Protein AF-A0A7X0HLE5-F1 (afdb_monomer_lite)

Radius of gyration: 24.52 Å; chains: 1; bounding box: 55×43×72 Å

Foldseek 3Di:
DPQFAAQVFKDKDKDKFWDFEDAADAFDKTKIKIKIFIDGDDDDPVQFADLLLAEEEEEDADDLPDDLLVLLLVLLLLQLRDAQHWYKYHYLLAIPPLQDATDGDDNPSSNVRSCVSSDSHSSDRVPPPPSNQCAPLNSLVSLLVRLVVPVGQAREYEYEHQQPHDLPPVVVSLVVCQPSHAYEYEHENHDHDLVSNLSNNLSRVHHFAYQDSNRSVVSNVRSSVSSQFSHQKKKWKKQFDPFWDAKFKQWLQQRRQDRDWDADPVDGRITTGIDGTDGRGMTMMIIIITGRRPPPDAPDKDFGIWIDINSDIDTDIHHHHNDRPLQDLVSVAPRPSVQQSLLSVLSVLLLVLLLQLLVCVLVVVFVRNLVSLLSNLLSCLQLVHCVSVVLLVQFWDDPDSNRSGIHGDPDGDSVSSSRCNRNGDRPDGSVVSVVVQVPADWFAAPDVPRGDTDGVPGQADSVPRGGTD

Sequence (469 aa):
MGTPAAAPGLTFDLHVETRRERTPRPGTVVKAVLQAEARAVGADPTGELPATDLAVALAVDLAPDRDPGPREALADTLLALPDGASFALIGTGGGYPFEGGWAVADAETRGEAAFTAVSRKPYRTPGAQGAQDTGLAGLLAAARTRFAARPLPVRHLLLFSDGTAPVGPLDDEIARCAGEFTCDVLAVSGSWDPLALVTVARNLYGERGLAPEAFAPYATSLIAARRRIRSPGLTLELTLRTGVRLIELQETGGQLLSTAVRPDPGRPGRYQLPTHQWDVGRREYLLQLGVDADTEPLGVDLQLASAALGDAVAPVVVRWETRPRSLSAEERVGTDDNLTVTLADALGRLRQELDRGQLAAHRNRRDSAERHLGAAVQLAHQLGISWPLDRVRTIADIDDAARGIVRLHQSYDQDRLRADILTGGDAGTAQDLLRDYAHGVERRCPRPGCRRPAGLPAAYCITCGEPLR

Secondary structure (DSSP, 8-state):
-PPPPPPTTEEEEEEEEE--EE---TTEEEEEEEEEEEEE-SS-SS-PPPGGGEEEEEEEE--TTS-SHHHHHHHHHHHTSPTT-EEEEEETTEEESTTSS-EE-SHHHHHHHHHHHH--S----TT-TTGGG--HHHHHHHHHHHHHT---SEEEEEEEE-S-S---SHHHHHHHHTTT-EEEEEE-SS---HHHHHHHHHHTT--EEEPPSSHHHHHHHHHHHHTT-SBS-EEEEEEEPTTEEEEEEEETTS-EEES--PBPTTSTTEEEEEE--B-SEEEEEEEEEEE-GGGSPBSSEEEEEEEEETTEEEEEEEEE-SS-----TTTTTS-HHHHHHHHHHHHHHHHHHHHHHHHHHHTT-HHHHHHHHHHHHHHHHHHT--HHHHHHTTTEEEEETTTTEEEE-SS--HHHHHHHHHH------HHHHHHHHHTS--EE--STT--PEEPTT-SB-TTT-PBP-

InterPro domains:
  IPR036465 von Willebrand factor A-like domain superfamily [G3DSA:3.40.50.410] (52-226)

Organism: NCBI:txid67283

pLDDT: mean 80.46, std 15.04, range [33.38, 98.31]

Structure (mmCIF, N/CA/C/O backbone):
data_AF-A0A7X0HLE5-F1
#
_entry.id   AF-A0A7X0HLE5-F1
#
loop_
_atom_site.group_PDB
_atom_site.id
_atom_site.type_symbol
_atom_site.label_atom_id
_atom_site.label_alt_id
_atom_site.label_comp_id
_atom_site.label_asym_id
_atom_site.label_entity_id
_atom_site.label_seq_id
_atom_site.pdbx_PDB_ins_code
_atom_site.Cartn_x
_atom_site.Cartn_y
_atom_site.Cartn_z
_atom_site.occupancy
_atom_site.B_iso_or_equiv
_atom_site.auth_seq_id
_atom_site.auth_comp_id
_atom_site.auth_asym_id
_atom_site.auth_atom_id
_atom_site.pdbx_PDB_model_num
ATOM 1 N N . MET A 1 1 ? -18.669 -10.841 -25.124 1.00 40.25 1 MET A N 1
ATOM 2 C CA . MET A 1 1 ? -17.958 -9.973 -24.163 1.00 40.25 1 MET A CA 1
ATOM 3 C C . MET A 1 1 ? -18.928 -9.693 -23.033 1.00 40.25 1 MET A C 1
ATOM 5 O O . MET A 1 1 ? -20.040 -9.283 -23.331 1.00 40.25 1 MET A O 1
ATOM 9 N N . GLY A 1 2 ? -18.596 -10.050 -21.791 1.00 40.66 2 GLY A N 1
ATOM 10 C CA . GLY A 1 2 ? -19.408 -9.619 -20.650 1.00 40.66 2 GLY A CA 1
ATOM 11 C C . GLY A 1 2 ? -19.099 -8.151 -20.398 1.00 40.66 2 GLY A C 1
ATOM 12 O O . GLY A 1 2 ? -17.925 -7.792 -20.406 1.00 40.66 2 GLY A O 1
ATOM 13 N N . THR A 1 3 ? -20.122 -7.314 -20.262 1.00 39.78 3 THR A N 1
ATOM 14 C CA . THR A 1 3 ? -19.953 -5.910 -19.880 1.00 39.78 3 THR A CA 1
ATOM 15 C C . THR A 1 3 ? -19.231 -5.873 -18.533 1.00 39.78 3 THR A C 1
ATOM 17 O O . THR A 1 3 ? -19.662 -6.591 -17.622 1.00 39.78 3 THR A O 1
ATOM 20 N N . PRO A 1 4 ? -18.122 -5.131 -18.398 1.00 51.12 4 PRO A N 1
ATOM 21 C CA . PRO A 1 4 ? -17.429 -5.047 -17.125 1.00 51.12 4 PRO A CA 1
ATOM 22 C C . PRO A 1 4 ? -18.351 -4.373 -16.093 1.00 51.12 4 PRO A C 1
ATOM 24 O O . PRO A 1 4 ? -19.259 -3.614 -16.447 1.00 51.12 4 PRO A O 1
ATOM 27 N N . ALA A 1 5 ? -18.219 -4.765 -14.825 1.00 54.62 5 ALA A N 1
ATOM 28 C CA . ALA A 1 5 ? -19.130 -4.316 -13.779 1.00 54.62 5 ALA A CA 1
ATOM 29 C C . ALA A 1 5 ? -18.967 -2.804 -13.567 1.00 54.62 5 ALA A C 1
ATOM 31 O O . ALA A 1 5 ? -17.894 -2.344 -13.179 1.00 54.62 5 ALA A O 1
ATOM 32 N N . ALA A 1 6 ? -20.033 -2.042 -13.822 1.00 59.28 6 ALA A N 1
ATOM 33 C CA . ALA A 1 6 ? -20.048 -0.607 -13.577 1.00 59.28 6 ALA A CA 1
ATOM 34 C C . ALA A 1 6 ? -19.764 -0.324 -12.094 1.00 59.28 6 ALA A C 1
ATOM 36 O O . ALA A 1 6 ? -20.370 -0.937 -11.211 1.00 59.28 6 ALA A O 1
ATOM 37 N N . ALA A 1 7 ? -18.854 0.611 -11.827 1.00 64.25 7 ALA A N 1
ATOM 38 C CA . ALA A 1 7 ? -18.607 1.112 -10.486 1.00 64.25 7 ALA A CA 1
ATOM 39 C C . ALA A 1 7 ? -19.657 2.193 -10.172 1.00 64.25 7 ALA A C 1
ATOM 41 O O . ALA A 1 7 ? -19.710 3.202 -10.876 1.00 64.25 7 ALA A O 1
ATOM 42 N N . PRO A 1 8 ? -20.513 2.033 -9.151 1.00 67.06 8 PRO A N 1
ATOM 43 C CA . PRO A 1 8 ? -21.455 3.086 -8.798 1.00 67.06 8 PRO A CA 1
ATOM 44 C C . PRO A 1 8 ? -20.692 4.368 -8.430 1.00 67.06 8 PRO A C 1
ATOM 46 O O . PRO A 1 8 ? -19.809 4.346 -7.578 1.00 67.06 8 PRO A O 1
ATOM 49 N N . GLY A 1 9 ? -21.017 5.488 -9.079 1.00 77.62 9 GLY A N 1
ATOM 50 C CA . GLY A 1 9 ? -20.448 6.802 -8.756 1.00 77.62 9 GLY A CA 1
ATOM 51 C C . GLY A 1 9 ? -19.051 7.094 -9.319 1.00 77.62 9 GLY A C 1
ATOM 52 O O . GLY A 1 9 ? -18.555 8.201 -9.096 1.00 77.62 9 GLY A O 1
ATOM 53 N N . LEU A 1 10 ? -18.438 6.164 -10.063 1.00 85.75 10 LEU A N 1
ATOM 54 C CA . LEU A 1 10 ? -17.171 6.374 -10.771 1.00 85.75 10 LEU A CA 1
ATOM 55 C C . LEU A 1 10 ? -17.269 5.937 -12.238 1.00 85.75 10 LEU A C 1
ATOM 57 O O . LEU A 1 10 ? -17.870 4.914 -12.551 1.00 85.75 10 LEU A O 1
ATOM 61 N N . THR A 1 11 ? -16.627 6.698 -13.117 1.00 89.88 11 THR A N 1
ATOM 62 C CA . THR A 1 11 ? -16.314 6.307 -14.498 1.00 89.88 11 THR A CA 1
ATOM 63 C C . THR A 1 11 ? -14.802 6.297 -14.659 1.00 89.88 11 THR A C 1
ATOM 65 O O . THR A 1 11 ? -14.099 7.050 -13.974 1.00 89.88 11 THR A O 1
ATOM 68 N N . PHE A 1 12 ? -14.305 5.416 -15.515 1.00 91.25 12 PHE A N 1
ATOM 69 C CA . PHE A 1 12 ? -12.887 5.171 -15.688 1.00 91.25 12 PHE A CA 1
ATOM 70 C C . PHE A 1 12 ? -12.431 5.517 -17.101 1.00 91.25 12 PHE A C 1
ATOM 72 O O . PHE A 1 12 ? -13.054 5.143 -18.091 1.00 91.25 12 PHE A O 1
ATOM 79 N N . ASP A 1 13 ? -11.265 6.149 -17.176 1.00 92.81 13 ASP A N 1
ATOM 80 C CA . ASP A 1 13 ? -10.432 6.179 -18.369 1.00 92.81 13 ASP A CA 1
ATOM 81 C C . ASP A 1 13 ? -9.259 5.211 -18.138 1.00 92.81 13 ASP A C 1
ATOM 83 O O . ASP A 1 13 ? -8.549 5.307 -17.134 1.00 92.81 13 ASP A O 1
ATOM 87 N N . LEU A 1 14 ? -9.051 4.257 -19.052 1.00 93.31 14 LEU A N 1
ATOM 88 C CA . LEU A 1 14 ? -7.934 3.309 -18.988 1.00 93.31 14 LEU A CA 1
ATOM 89 C C . LEU A 1 14 ? -7.026 3.488 -20.201 1.00 93.31 14 LEU A C 1
ATOM 91 O O . LEU A 1 14 ? -7.412 3.197 -21.334 1.00 93.31 14 LEU A O 1
ATOM 95 N N . HIS A 1 15 ? -5.799 3.932 -19.951 1.00 92.50 15 HIS A N 1
ATOM 96 C CA . HIS A 1 15 ? -4.764 4.086 -20.964 1.00 92.50 15 HIS A CA 1
ATOM 97 C C . HIS A 1 15 ? -3.688 3.007 -20.813 1.00 92.50 15 HIS A C 1
ATOM 99 O O . HIS A 1 15 ? -3.341 2.607 -19.701 1.00 92.50 15 HIS A O 1
ATOM 105 N N . VAL A 1 16 ? -3.174 2.513 -21.941 1.00 91.75 16 VAL A N 1
ATOM 106 C CA . VAL A 1 16 ? -2.168 1.447 -21.979 1.00 91.75 16 VAL A CA 1
ATOM 107 C C . VAL A 1 16 ? -1.004 1.882 -22.844 1.00 91.75 16 VAL A C 1
ATOM 109 O O . VAL A 1 16 ? -1.141 2.035 -24.057 1.00 91.75 16 VAL A O 1
ATOM 112 N N . GLU A 1 17 ? 0.161 1.970 -22.220 1.00 89.75 17 GLU A N 1
ATOM 113 C CA . GLU A 1 17 ? 1.420 2.238 -22.896 1.00 89.75 17 GLU A CA 1
ATOM 114 C C . GLU A 1 17 ? 2.259 0.965 -22.929 1.00 89.75 17 GLU A C 1
ATOM 116 O O . GLU A 1 17 ? 2.504 0.314 -21.912 1.00 89.75 17 GLU A O 1
ATOM 121 N N . THR A 1 18 ? 2.713 0.570 -24.114 1.00 87.81 18 THR A N 1
ATOM 122 C CA . THR A 1 18 ? 3.611 -0.573 -24.262 1.00 87.81 18 THR A CA 1
ATOM 123 C C . THR A 1 18 ? 4.560 -0.365 -25.427 1.00 87.81 18 THR A C 1
ATOM 125 O O . THR A 1 18 ? 4.230 0.249 -26.441 1.00 87.81 18 THR A O 1
ATOM 128 N N . ARG A 1 19 ? 5.757 -0.947 -25.324 1.00 84.31 19 ARG A N 1
ATOM 129 C CA . ARG A 1 19 ? 6.659 -1.040 -26.470 1.00 84.31 19 ARG A CA 1
ATOM 130 C C . ARG A 1 19 ? 6.061 -1.995 -27.506 1.00 84.31 19 ARG A C 1
ATOM 132 O O . ARG A 1 19 ? 6.230 -3.211 -27.372 1.00 84.31 19 ARG A O 1
ATOM 139 N N . ARG A 1 20 ? 5.419 -1.414 -28.526 1.00 80.25 20 ARG A N 1
ATOM 140 C CA . ARG A 1 20 ? 4.697 -2.123 -29.592 1.00 80.25 20 ARG A CA 1
ATOM 141 C C . ARG A 1 20 ? 5.608 -3.007 -30.438 1.00 80.25 20 ARG A C 1
ATOM 143 O O . ARG A 1 20 ? 5.362 -4.200 -30.538 1.00 80.25 20 ARG A O 1
ATOM 150 N N . GLU A 1 21 ? 6.679 -2.458 -31.008 1.00 81.25 21 GLU A N 1
ATOM 151 C CA . GLU A 1 21 ? 7.575 -3.217 -31.892 1.00 81.25 21 GLU A CA 1
ATOM 152 C C . GLU A 1 21 ? 8.640 -3.997 -31.110 1.00 81.25 21 GLU A C 1
ATOM 154 O O . GLU A 1 21 ? 9.441 -3.425 -30.347 1.00 81.25 21 GLU A O 1
ATOM 159 N N . ARG A 1 22 ? 8.675 -5.319 -31.314 1.00 77.94 22 ARG A N 1
ATOM 160 C CA . ARG A 1 22 ? 9.574 -6.233 -30.596 1.00 77.94 22 ARG A CA 1
ATOM 161 C C . ARG A 1 22 ? 10.069 -7.368 -31.480 1.00 77.94 22 ARG A C 1
ATOM 163 O O . ARG A 1 22 ? 9.390 -7.801 -32.398 1.00 77.94 22 ARG A O 1
ATOM 170 N N . THR A 1 23 ? 11.244 -7.897 -31.156 1.00 77.44 23 THR A N 1
ATOM 171 C CA . THR A 1 23 ? 11.745 -9.127 -31.779 1.00 77.44 23 THR A CA 1
ATOM 172 C C . THR A 1 23 ? 11.279 -10.329 -30.968 1.00 77.44 23 THR A C 1
ATOM 174 O O . THR A 1 23 ? 11.514 -10.335 -29.755 1.00 77.44 23 THR A O 1
ATOM 177 N N . PRO A 1 24 ? 10.646 -11.333 -31.596 1.00 79.25 24 PRO A N 1
ATOM 178 C CA . PRO A 1 24 ? 10.190 -12.514 -30.884 1.00 79.25 24 PRO A CA 1
ATOM 179 C C . PRO A 1 24 ? 11.384 -13.328 -30.385 1.00 79.25 24 PRO A C 1
ATOM 181 O O . PRO A 1 24 ? 12.351 -13.573 -31.112 1.00 79.25 24 PRO A O 1
ATOM 184 N N . ARG A 1 25 ? 11.324 -13.725 -29.116 1.00 78.19 25 ARG A N 1
ATOM 185 C CA . ARG A 1 25 ? 12.254 -14.661 -28.476 1.00 78.19 25 ARG A CA 1
ATOM 186 C C . ARG A 1 25 ? 11.458 -15.606 -27.571 1.00 78.19 25 ARG A C 1
ATOM 188 O O . ARG A 1 25 ? 10.453 -15.162 -27.006 1.00 78.19 25 ARG A O 1
ATOM 195 N N . PRO A 1 26 ? 11.902 -16.857 -27.374 1.00 72.50 26 PRO A N 1
ATOM 196 C CA . PRO A 1 26 ? 11.330 -17.720 -26.346 1.00 72.50 26 PRO A CA 1
ATOM 197 C C . PRO A 1 26 ? 11.366 -17.028 -24.976 1.00 72.50 26 PRO A C 1
ATOM 199 O O . PRO A 1 26 ? 12.378 -16.418 -24.622 1.00 72.50 26 PRO A O 1
ATOM 202 N N . GLY A 1 27 ? 10.259 -17.084 -24.228 1.00 75.31 27 GLY A N 1
ATOM 203 C CA . GLY A 1 27 ? 10.150 -16.456 -22.907 1.00 75.31 27 GLY A CA 1
ATOM 204 C C . GLY A 1 27 ? 10.219 -14.924 -22.924 1.00 75.31 27 GLY A C 1
ATOM 205 O O . GLY A 1 27 ? 10.725 -14.317 -21.979 1.00 75.31 27 GLY A O 1
ATOM 206 N N . THR A 1 28 ? 9.753 -14.273 -23.996 1.00 85.44 28 THR A N 1
ATOM 207 C CA . THR A 1 28 ? 9.747 -12.805 -24.058 1.00 85.44 28 THR A CA 1
ATOM 208 C C . THR A 1 28 ? 8.814 -12.234 -22.996 1.00 85.44 28 THR A C 1
ATOM 210 O O . THR A 1 28 ? 7.633 -12.568 -22.960 1.00 85.44 28 THR A O 1
ATOM 213 N N . VAL A 1 29 ? 9.318 -11.304 -22.181 1.00 88.75 29 VAL A N 1
ATOM 214 C CA . VAL A 1 29 ? 8.489 -10.527 -21.252 1.00 88.75 29 VAL A CA 1
ATOM 215 C C . VAL A 1 29 ? 8.078 -9.209 -21.905 1.00 88.75 29 VAL A C 1
ATOM 217 O O . VAL A 1 29 ? 8.905 -8.337 -22.206 1.00 88.75 29 VAL A O 1
ATOM 220 N N . VAL A 1 30 ? 6.779 -9.056 -22.132 1.00 89.75 30 VAL A N 1
ATOM 221 C CA . VAL A 1 30 ? 6.153 -7.805 -22.556 1.00 89.75 30 VAL A CA 1
ATOM 222 C C . VAL A 1 30 ? 5.744 -7.025 -21.319 1.00 89.75 30 VAL A C 1
ATOM 224 O O . VAL A 1 30 ? 5.077 -7.553 -20.443 1.00 89.75 30 VAL A O 1
ATOM 227 N N . LYS A 1 31 ? 6.164 -5.763 -21.252 1.00 90.44 31 LYS A N 1
ATOM 228 C CA . LYS A 1 31 ? 5.807 -4.843 -20.170 1.00 90.44 31 LYS A CA 1
ATOM 229 C C . LYS A 1 31 ? 4.864 -3.783 -20.717 1.00 90.44 31 LYS A C 1
ATOM 231 O O . LYS A 1 31 ? 5.098 -3.287 -21.827 1.00 90.44 31 LYS A O 1
ATOM 236 N N . ALA A 1 32 ? 3.823 -3.469 -19.965 1.00 91.75 32 ALA A N 1
ATOM 237 C CA . ALA A 1 32 ? 2.857 -2.431 -20.276 1.00 91.75 32 ALA A CA 1
ATOM 238 C C . ALA A 1 32 ? 2.563 -1.613 -19.018 1.00 91.75 32 ALA A C 1
ATOM 240 O O . ALA A 1 32 ? 2.450 -2.175 -17.931 1.00 91.75 32 ALA A O 1
ATOM 241 N N . VAL A 1 33 ? 2.449 -0.300 -19.171 1.00 91.94 33 VAL A N 1
ATOM 242 C CA . VAL A 1 33 ? 1.994 0.601 -18.117 1.00 91.94 33 VAL A CA 1
ATOM 243 C C . VAL A 1 33 ? 0.502 0.831 -18.326 1.00 91.94 33 VAL A C 1
ATOM 245 O O . VAL A 1 33 ? 0.089 1.281 -19.393 1.00 91.94 33 VAL A O 1
ATOM 248 N N . LEU A 1 34 ? -0.303 0.469 -17.331 1.00 92.50 34 LEU A N 1
ATOM 249 C CA . LEU A 1 34 ? -1.740 0.712 -17.296 1.00 92.50 34 LEU A CA 1
ATOM 250 C C . LEU A 1 34 ? -1.985 1.944 -16.428 1.00 92.50 34 LEU A C 1
ATOM 252 O O . LEU A 1 34 ? -1.644 1.940 -15.247 1.00 92.50 34 LEU A O 1
ATOM 256 N N . GLN A 1 35 ? -2.583 2.982 -16.991 1.00 92.06 35 GLN A N 1
ATOM 257 C CA . GLN A 1 35 ? -2.966 4.187 -16.265 1.00 92.06 35 GLN A CA 1
ATOM 258 C C . GLN A 1 35 ? -4.477 4.229 -16.180 1.00 92.06 35 GLN A C 1
ATOM 260 O O . GLN A 1 35 ? -5.158 4.342 -17.197 1.00 92.06 35 GLN A O 1
ATOM 265 N N . ALA A 1 36 ? -4.980 4.121 -14.963 1.00 91.75 36 ALA A N 1
ATOM 266 C CA . ALA A 1 36 ? -6.396 4.185 -14.676 1.00 91.75 36 ALA A CA 1
ATOM 267 C C . ALA A 1 36 ? -6.697 5.526 -14.010 1.00 91.75 36 ALA A C 1
ATOM 269 O O . ALA A 1 36 ? -6.140 5.836 -12.954 1.00 91.75 36 ALA A O 1
ATOM 270 N N . GLU A 1 37 ? -7.563 6.317 -14.630 1.00 91.81 37 GLU A N 1
ATOM 271 C CA . GLU A 1 37 ? -8.074 7.567 -14.079 1.00 91.81 37 GLU A CA 1
ATOM 272 C C . GLU A 1 37 ? -9.553 7.389 -13.737 1.00 91.81 37 GLU A C 1
ATOM 274 O O . GLU A 1 37 ? -10.365 7.055 -14.595 1.00 91.81 37 GLU A O 1
ATOM 279 N N . ALA A 1 38 ? -9.889 7.589 -12.468 1.00 90.50 38 ALA A N 1
ATOM 280 C CA . ALA A 1 38 ? -11.240 7.506 -11.946 1.00 90.50 38 ALA A CA 1
ATOM 281 C C . ALA A 1 38 ? -11.819 8.916 -11.798 1.00 90.50 38 ALA A C 1
ATOM 283 O O . ALA A 1 38 ? -11.236 9.771 -11.125 1.00 90.50 38 ALA A O 1
ATOM 284 N N . ARG A 1 39 ? -12.992 9.155 -12.388 1.00 88.69 39 ARG A N 1
ATOM 285 C CA . ARG A 1 39 ? -13.741 10.416 -12.286 1.00 88.69 39 ARG A CA 1
ATOM 286 C C . ARG A 1 39 ? -15.083 10.178 -11.607 1.00 88.69 39 ARG A C 1
ATOM 288 O O . ARG A 1 39 ? -15.715 9.146 -11.820 1.00 88.69 39 ARG A O 1
ATOM 295 N N . ALA A 1 40 ? -15.544 11.144 -10.817 1.00 84.12 40 ALA A N 1
ATOM 296 C CA . ALA A 1 40 ? -16.873 11.077 -10.215 1.00 84.12 40 ALA A CA 1
ATOM 297 C C . ALA A 1 40 ? -17.971 11.214 -11.280 1.00 84.12 40 ALA A C 1
ATOM 299 O O . ALA A 1 40 ? -17.870 12.035 -12.192 1.00 84.12 40 ALA A O 1
ATOM 300 N N . VAL A 1 41 ? -19.047 10.442 -11.122 1.00 77.62 41 VAL A N 1
ATOM 301 C CA . VAL A 1 41 ? -20.267 10.550 -11.935 1.00 77.62 41 VAL A CA 1
ATOM 302 C C . VAL A 1 41 ? -21.372 11.173 -11.078 1.00 77.62 41 VAL A C 1
ATOM 304 O O . VAL A 1 41 ? -21.775 10.586 -10.077 1.00 77.62 41 VAL A O 1
ATOM 307 N N . GLY A 1 42 ? -21.874 12.352 -11.466 1.00 67.94 42 GLY A N 1
ATOM 308 C CA . GLY A 1 42 ? -22.937 13.083 -10.754 1.00 67.94 42 GLY A CA 1
ATOM 309 C C . GLY A 1 42 ? -22.508 14.448 -10.194 1.00 67.94 42 GLY A C 1
ATOM 310 O O . GLY A 1 42 ? -21.340 14.814 -10.248 1.00 67.94 42 GLY A O 1
ATOM 311 N N . ALA A 1 43 ? -23.479 15.221 -9.690 1.00 51.00 43 ALA A N 1
ATOM 312 C CA . ALA A 1 43 ? -23.333 16.648 -9.367 1.00 51.00 43 ALA A CA 1
ATOM 313 C C . ALA A 1 43 ? -22.750 16.967 -7.977 1.00 51.00 43 ALA A C 1
ATOM 315 O O . ALA A 1 43 ? -22.694 18.142 -7.627 1.00 51.00 43 ALA A O 1
ATOM 316 N N . ASP A 1 44 ? -22.336 15.966 -7.191 1.00 59.06 44 ASP A N 1
ATOM 317 C CA . ASP A 1 44 ? -21.679 16.202 -5.901 1.00 59.06 44 ASP A CA 1
ATOM 318 C C . ASP A 1 44 ? -20.142 16.073 -6.016 1.00 59.06 44 ASP A C 1
ATOM 320 O O . ASP A 1 44 ? -19.596 14.959 -5.939 1.00 59.06 44 ASP A O 1
ATOM 324 N N . PRO A 1 45 ? -19.434 17.201 -6.234 1.00 50.72 45 PRO A N 1
ATOM 325 C CA . PRO A 1 45 ? -17.982 17.235 -6.331 1.00 50.72 45 PRO A CA 1
ATOM 326 C C . PRO A 1 45 ? -17.276 17.027 -4.985 1.00 50.72 45 PRO A C 1
ATOM 328 O O . PRO A 1 45 ? -16.099 16.674 -5.017 1.00 50.72 45 PRO A O 1
ATOM 331 N N . THR A 1 46 ? -17.937 17.212 -3.827 1.00 59.19 46 THR A N 1
ATOM 332 C CA . THR A 1 46 ? -17.332 16.807 -2.542 1.00 59.19 46 THR A CA 1
ATOM 333 C C . THR A 1 46 ? -17.468 15.298 -2.373 1.00 59.19 46 THR A C 1
ATOM 335 O O . THR A 1 46 ? -16.480 14.640 -2.061 1.00 59.19 46 THR A O 1
ATOM 338 N N . GLY A 1 47 ? -18.662 14.761 -2.670 1.00 60.69 47 GLY A N 1
ATOM 339 C CA . GLY A 1 47 ? -19.055 13.346 -2.706 1.00 60.69 47 GLY A CA 1
ATOM 340 C C . GLY A 1 47 ? -18.271 12.417 -1.787 1.00 60.69 47 GLY A C 1
ATOM 341 O O . GLY A 1 47 ? -17.759 11.373 -2.201 1.00 60.69 47 GLY A O 1
ATOM 342 N N . GLU A 1 48 ? -18.212 12.842 -0.530 1.00 75.31 48 GLU A N 1
ATOM 343 C CA . GLU A 1 48 ? -17.836 12.014 0.596 1.00 75.31 48 GLU A CA 1
ATOM 344 C C . GLU A 1 48 ? -19.015 11.110 0.956 1.00 75.31 48 GLU A C 1
ATOM 346 O O . GLU A 1 48 ? -20.164 11.550 1.010 1.00 75.31 48 GLU A O 1
ATOM 351 N N . LEU A 1 49 ? -18.732 9.851 1.267 1.00 79.38 49 LEU A N 1
ATOM 352 C CA . LEU A 1 49 ? -19.702 8.957 1.864 1.00 79.38 49 LEU A CA 1
ATOM 353 C C . LEU A 1 49 ? -20.216 9.544 3.192 1.00 79.38 49 LEU A C 1
ATOM 355 O O . LEU A 1 49 ? -19.441 10.132 3.975 1.00 79.38 49 LEU A O 1
ATOM 359 N N . PRO A 1 50 ? -21.515 9.357 3.483 1.00 86.44 50 PRO A N 1
ATOM 360 C CA . PRO A 1 50 ? -22.056 9.597 4.808 1.00 86.44 50 PRO A CA 1
ATOM 361 C C . PRO A 1 50 ? -21.211 8.872 5.853 1.00 86.44 50 PRO A C 1
ATOM 363 O O . PRO A 1 50 ? -20.802 7.728 5.657 1.00 86.44 50 PRO A O 1
ATOM 366 N N . ALA A 1 51 ? -20.968 9.515 6.993 1.00 87.94 51 ALA A N 1
ATOM 367 C CA . ALA A 1 51 ? -20.261 8.871 8.096 1.00 87.94 51 ALA A CA 1
ATOM 368 C C . ALA A 1 51 ? -20.950 7.562 8.532 1.00 87.94 51 ALA A C 1
ATOM 370 O O . ALA A 1 51 ? -20.278 6.612 8.912 1.00 87.94 51 ALA A O 1
ATOM 371 N N . THR A 1 52 ? -22.273 7.463 8.384 1.00 90.81 52 THR A N 1
ATOM 372 C CA . THR A 1 52 ? -23.057 6.253 8.677 1.00 90.81 52 THR A CA 1
ATOM 373 C C . THR A 1 52 ? -22.687 5.035 7.827 1.00 90.81 52 THR A C 1
ATOM 375 O O . THR A 1 52 ? -22.951 3.913 8.254 1.00 90.81 52 THR A O 1
ATOM 378 N N . ASP A 1 53 ? -22.051 5.235 6.669 1.00 90.19 53 ASP A N 1
ATOM 379 C CA . ASP A 1 53 ? -21.592 4.167 5.767 1.00 90.19 53 ASP A CA 1
ATOM 380 C C . ASP A 1 53 ? -20.145 3.731 6.057 1.00 90.19 53 ASP A C 1
ATOM 382 O O . ASP A 1 53 ? -19.582 2.879 5.360 1.00 90.19 53 ASP A O 1
ATOM 386 N N . LEU A 1 54 ? -19.537 4.308 7.097 1.00 91.81 54 LEU A N 1
ATOM 387 C CA . LEU A 1 54 ? -18.174 4.044 7.523 1.00 91.81 54 LEU A CA 1
ATOM 388 C C . LEU A 1 54 ? -18.155 3.225 8.822 1.00 91.81 54 LEU A C 1
ATOM 390 O O . LEU A 1 54 ? -18.738 3.609 9.840 1.00 91.81 54 LEU A O 1
ATOM 394 N N . ALA A 1 55 ? -17.421 2.113 8.790 1.00 94.62 55 ALA A N 1
ATOM 395 C CA . ALA A 1 55 ? -17.005 1.348 9.959 1.00 94.62 55 ALA A CA 1
ATOM 396 C C . ALA A 1 55 ? -15.493 1.521 10.181 1.00 94.62 55 ALA A C 1
ATOM 398 O O . ALA A 1 55 ? -14.698 1.065 9.355 1.00 94.62 55 ALA A O 1
ATOM 399 N N . VAL A 1 56 ? -15.094 2.140 11.299 1.00 95.31 56 VAL A N 1
ATOM 400 C CA . VAL A 1 56 ? -13.684 2.306 11.700 1.00 95.31 56 VAL A CA 1
ATOM 401 C C . VAL A 1 56 ? -13.376 1.523 12.968 1.00 95.31 56 VAL A C 1
ATOM 403 O O . VAL A 1 56 ? -13.890 1.825 14.042 1.00 95.31 56 VAL A O 1
ATOM 406 N N . ALA A 1 57 ? -12.489 0.541 12.875 1.00 94.88 57 ALA A N 1
ATOM 407 C CA . ALA A 1 57 ? -11.905 -0.075 14.058 1.00 94.88 57 ALA A CA 1
ATOM 408 C C . ALA A 1 57 ? -10.528 0.542 14.332 1.00 94.88 57 ALA A C 1
ATOM 410 O O . ALA A 1 57 ? -9.746 0.743 13.407 1.00 94.88 57 ALA A O 1
ATOM 411 N N . LEU A 1 58 ? -10.220 0.817 15.596 1.00 93.19 58 LEU A N 1
ATOM 412 C CA . LEU A 1 58 ? -8.893 1.235 16.041 1.00 93.19 58 LEU A CA 1
ATOM 413 C C . LEU A 1 58 ? -8.298 0.077 16.844 1.00 93.19 58 LEU A C 1
ATOM 415 O O . LEU A 1 58 ? -8.815 -0.257 17.908 1.00 93.19 58 LEU A O 1
ATOM 419 N N . ALA A 1 59 ? -7.261 -0.576 16.320 1.00 90.31 59 ALA A N 1
ATOM 420 C CA . ALA A 1 59 ? -6.550 -1.652 17.003 1.00 90.31 59 ALA A CA 1
ATOM 421 C C . ALA A 1 59 ? -5.259 -1.141 17.632 1.00 90.31 59 ALA A C 1
ATOM 423 O O . ALA A 1 59 ? -4.493 -0.427 16.994 1.00 90.31 59 ALA A O 1
ATOM 424 N N . VAL A 1 60 ? -5.022 -1.520 18.883 1.00 86.69 60 VAL A N 1
ATOM 425 C CA . VAL A 1 60 ? -3.975 -0.937 19.714 1.00 86.69 60 VAL A CA 1
ATOM 426 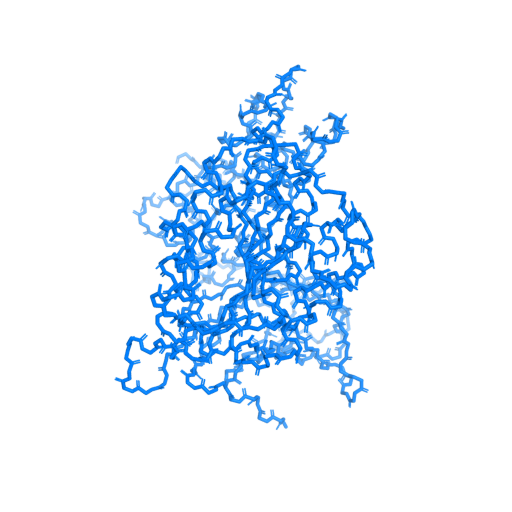C C . VAL A 1 60 ? -3.143 -2.038 20.346 1.00 86.69 60 VAL A C 1
ATOM 428 O O . VAL A 1 60 ? -3.593 -2.765 21.236 1.00 86.69 60 VAL A O 1
ATOM 431 N N . ASP A 1 61 ? -1.904 -2.105 19.889 1.00 85.12 61 ASP A N 1
ATOM 432 C CA . ASP A 1 61 ? -0.801 -2.848 20.471 1.00 85.12 61 ASP A CA 1
ATOM 433 C C . ASP A 1 61 ? 0.164 -1.846 21.120 1.00 85.12 61 ASP A C 1
ATOM 435 O O . 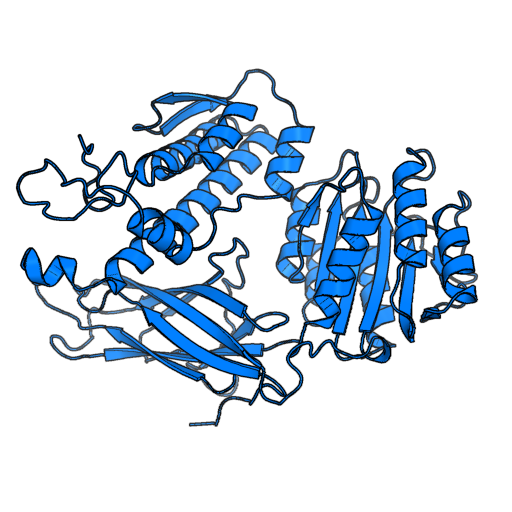ASP A 1 61 ? 1.095 -1.357 20.484 1.00 85.12 61 ASP A O 1
ATOM 439 N N . LEU A 1 62 ? -0.134 -1.461 22.364 1.00 78.44 62 LEU A N 1
ATOM 440 C CA . LEU A 1 62 ? 0.691 -0.551 23.158 1.00 78.44 62 LEU A CA 1
ATOM 441 C C . LEU A 1 62 ? 0.905 -1.143 24.548 1.00 78.44 62 LEU A C 1
ATOM 443 O O . LEU A 1 62 ? -0.072 -1.377 25.277 1.00 78.44 62 LEU A O 1
ATOM 447 N N . ALA A 1 63 ? 2.161 -1.310 24.954 1.00 74.75 63 ALA A N 1
ATOM 448 C CA . ALA A 1 63 ? 2.472 -1.769 26.297 1.00 74.75 63 ALA A CA 1
ATOM 449 C C . ALA A 1 63 ? 1.963 -0.776 27.36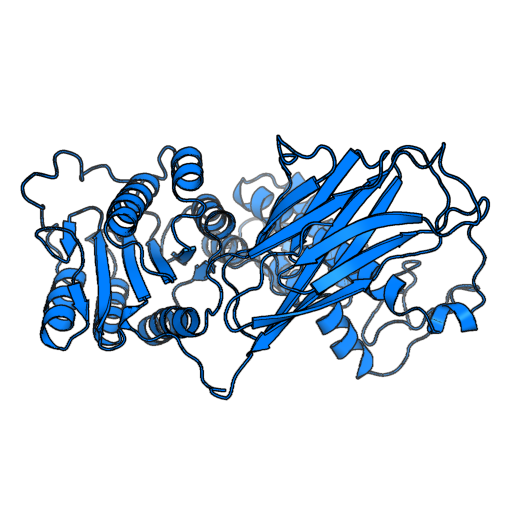6 1.00 74.75 63 ALA A C 1
ATOM 451 O O . ALA A 1 63 ? 1.965 0.443 27.163 1.00 74.75 63 ALA A O 1
ATOM 452 N N . PRO A 1 64 ? 1.463 -1.276 28.511 1.00 66.88 64 PRO A N 1
ATOM 453 C CA . PRO A 1 64 ? 0.821 -0.446 29.533 1.00 66.88 64 PRO A CA 1
ATOM 454 C C . PRO A 1 64 ? 1.786 0.496 30.272 1.00 66.88 64 PRO A C 1
ATOM 456 O O . PRO A 1 64 ? 1.330 1.449 30.904 1.00 66.88 64 PRO A O 1
ATOM 459 N N . ASP A 1 65 ? 3.090 0.225 30.221 1.00 65.81 65 ASP A N 1
ATOM 460 C CA . ASP A 1 65 ? 4.168 0.961 30.887 1.00 65.81 65 ASP A CA 1
ATOM 461 C C . ASP A 1 65 ? 4.913 1.949 29.972 1.00 65.81 65 ASP A C 1
ATOM 463 O O . ASP A 1 65 ? 5.786 2.675 30.451 1.00 65.81 65 ASP A O 1
ATOM 467 N N . ARG A 1 66 ? 4.563 2.018 28.680 1.00 66.75 66 ARG A N 1
ATOM 468 C CA . ARG A 1 66 ? 5.130 3.007 27.753 1.00 66.75 66 ARG A CA 1
ATOM 469 C C . ARG A 1 66 ? 4.519 4.400 27.914 1.00 66.75 66 ARG A C 1
ATOM 471 O O . ARG A 1 66 ? 3.535 4.600 28.627 1.00 66.75 66 ARG A O 1
ATOM 478 N N . ASP A 1 67 ? 5.178 5.357 27.258 1.00 66.19 67 ASP A N 1
ATOM 479 C CA . ASP A 1 67 ? 4.801 6.768 27.140 1.00 66.19 67 ASP A CA 1
ATOM 480 C C . ASP A 1 67 ? 3.269 6.937 27.012 1.00 66.19 67 ASP A C 1
ATOM 482 O O . ASP A 1 67 ? 2.655 6.243 26.196 1.00 66.19 67 ASP A O 1
ATOM 486 N N . PRO A 1 68 ? 2.616 7.796 27.820 1.00 71.44 68 PRO A N 1
ATOM 487 C CA . PRO A 1 68 ? 1.188 8.075 27.673 1.00 71.44 68 PRO A CA 1
ATOM 488 C C . PRO A 1 68 ? 0.820 8.747 26.340 1.00 71.44 68 PRO A C 1
ATOM 490 O O . PRO A 1 68 ? -0.320 8.586 25.903 1.00 71.44 68 PRO A O 1
ATOM 493 N N . GLY A 1 69 ? 1.751 9.437 25.669 1.00 77.44 69 GLY A N 1
ATOM 494 C CA . GLY A 1 69 ? 1.478 10.246 24.473 1.00 77.44 69 GLY A CA 1
ATOM 495 C C . GLY A 1 69 ? 0.695 9.527 23.359 1.00 77.44 69 GLY A C 1
ATOM 496 O O . GLY A 1 69 ? -0.322 10.044 22.903 1.00 77.44 69 GLY A O 1
ATOM 497 N N . PRO A 1 70 ? 1.067 8.302 22.946 1.00 77.38 70 PRO A N 1
ATOM 498 C CA . PRO A 1 70 ? 0.312 7.527 21.959 1.00 77.38 70 PRO A CA 1
ATOM 499 C C . PRO A 1 70 ? -1.133 7.204 22.367 1.00 77.38 70 PRO A C 1
ATOM 501 O O . PRO A 1 70 ? -2.015 7.130 21.512 1.00 77.38 70 PRO A O 1
ATOM 504 N N . ARG A 1 71 ? -1.402 7.016 23.667 1.00 81.56 71 ARG A N 1
ATOM 505 C CA . ARG A 1 71 ? -2.762 6.765 24.175 1.00 81.56 71 ARG A CA 1
ATOM 506 C C . ARG A 1 71 ? -3.593 8.039 24.211 1.00 81.56 71 ARG A C 1
ATOM 508 O O . ARG A 1 71 ? -4.778 7.989 23.896 1.00 81.56 71 ARG A O 1
ATOM 515 N N . GLU A 1 72 ? -2.979 9.159 24.576 1.00 84.38 72 GLU A N 1
ATOM 516 C CA . GLU A 1 72 ? -3.608 10.483 24.509 1.00 84.38 72 GLU A CA 1
ATOM 517 C C . GLU A 1 72 ? -3.965 10.824 23.062 1.00 84.38 72 GLU A C 1
ATOM 519 O O . GLU A 1 72 ? -5.106 11.159 22.764 1.00 84.38 72 GLU A O 1
ATOM 524 N N . ALA A 1 73 ? -3.047 10.589 22.129 1.00 82.19 73 ALA A N 1
ATOM 525 C CA . ALA A 1 73 ? -3.302 10.863 20.727 1.00 82.19 73 ALA A CA 1
ATOM 526 C C . ALA A 1 73 ? -4.350 9.919 20.100 1.00 82.19 73 ALA A C 1
ATOM 528 O O . ALA A 1 73 ? -5.114 10.312 19.215 1.00 82.19 73 ALA A O 1
ATOM 529 N N . LEU A 1 74 ? -4.439 8.676 20.576 1.00 86.50 74 LEU A N 1
ATOM 530 C CA . LEU A 1 74 ? -5.544 7.775 20.249 1.00 86.50 74 LEU A CA 1
ATOM 531 C C . LEU A 1 74 ? -6.886 8.304 20.778 1.00 86.50 74 LEU A C 1
ATOM 533 O O . LEU A 1 74 ? -7.885 8.253 20.063 1.00 86.50 74 LEU A O 1
ATOM 537 N N . ALA A 1 75 ? -6.920 8.812 22.010 1.00 90.12 75 ALA A N 1
ATOM 538 C CA . ALA A 1 75 ? -8.118 9.413 22.587 1.00 90.12 75 ALA A CA 1
ATOM 539 C C . ALA A 1 75 ? -8.563 10.653 21.802 1.00 90.12 75 ALA A C 1
ATOM 541 O O . ALA A 1 75 ? -9.736 10.760 21.453 1.00 90.12 75 ALA A O 1
ATOM 542 N N . ASP A 1 76 ? -7.626 11.515 21.417 1.00 90.81 76 ASP A N 1
ATOM 543 C CA . ASP A 1 76 ? -7.891 12.659 20.544 1.00 90.81 76 ASP A CA 1
ATOM 544 C C . ASP A 1 76 ? -8.421 12.221 19.168 1.00 90.81 76 ASP A C 1
ATOM 546 O O . ASP A 1 76 ? -9.346 12.830 18.632 1.00 90.81 76 ASP A O 1
ATOM 550 N N . THR A 1 77 ? -7.899 11.121 18.611 1.00 90.81 77 THR A N 1
ATOM 551 C CA . THR A 1 77 ? -8.413 10.537 17.357 1.00 90.81 77 THR A CA 1
ATOM 552 C C . THR A 1 77 ? -9.864 10.074 17.512 1.00 90.81 77 THR A C 1
ATOM 554 O O . THR A 1 77 ? -10.687 10.322 16.634 1.00 90.81 77 THR A O 1
ATOM 557 N N . LEU A 1 78 ? -10.201 9.425 18.634 1.00 93.12 78 LEU A N 1
ATOM 558 C CA . LEU A 1 78 ? -11.570 8.995 18.939 1.00 93.12 78 LEU A CA 1
ATOM 559 C C . LEU A 1 78 ? -12.514 10.196 19.081 1.00 93.12 78 LEU A C 1
ATOM 561 O O . LEU A 1 78 ? -13.619 10.167 18.543 1.00 93.12 78 LEU A O 1
ATOM 565 N N . LEU A 1 79 ? -12.068 11.266 19.746 1.00 94.12 79 LEU A N 1
ATOM 566 C CA . LEU A 1 79 ? -12.824 12.515 19.894 1.00 94.12 79 LEU A CA 1
ATOM 567 C C . LEU A 1 79 ? -13.060 13.235 18.557 1.00 94.12 79 LEU A C 1
ATOM 569 O O . LEU A 1 79 ? -14.071 13.920 18.408 1.00 94.12 79 LEU A O 1
ATOM 573 N N . ALA A 1 80 ? -12.163 13.054 17.587 1.00 92.50 80 ALA A N 1
ATOM 574 C CA . ALA A 1 80 ? -12.232 13.669 16.264 1.00 92.50 80 ALA A CA 1
ATOM 575 C C . ALA A 1 80 ? -12.972 12.827 15.205 1.00 92.50 80 ALA A C 1
ATOM 577 O O . ALA A 1 80 ? -13.057 13.241 14.045 1.00 92.50 80 ALA A O 1
ATOM 578 N N . LEU A 1 81 ? -13.509 11.653 15.565 1.00 92.56 81 LEU A N 1
ATOM 579 C CA . LEU A 1 81 ? -14.271 10.828 14.625 1.00 92.56 81 LEU A CA 1
ATOM 580 C C . LEU A 1 81 ? -15.475 11.599 14.049 1.00 92.56 81 LEU A C 1
ATOM 582 O O . LEU A 1 81 ? -16.090 12.377 14.770 1.00 92.56 81 LEU A O 1
ATOM 586 N N . PRO A 1 82 ? -15.879 11.371 12.786 1.00 91.19 82 PRO A N 1
ATOM 587 C CA . PRO A 1 82 ? -17.069 12.005 12.212 1.00 91.19 82 PRO A CA 1
ATOM 588 C C . PRO A 1 82 ? -18.367 11.601 12.932 1.00 91.19 82 PRO A C 1
ATOM 590 O O . PRO A 1 82 ? -18.511 10.449 13.343 1.00 91.19 82 PRO A O 1
ATOM 593 N N . ASP A 1 83 ? -19.328 12.521 13.070 1.00 93.06 83 ASP A N 1
ATOM 594 C CA . ASP A 1 83 ? -20.653 12.245 13.662 1.00 93.06 83 ASP A CA 1
ATOM 595 C C . ASP A 1 83 ? -21.396 11.163 12.874 1.00 93.06 83 ASP A C 1
ATOM 597 O O . ASP A 1 83 ? -21.515 11.242 11.654 1.00 93.06 83 ASP A O 1
ATOM 601 N N . GLY A 1 84 ? -21.891 10.140 13.574 1.00 94.31 84 GLY A N 1
ATOM 602 C CA . GLY A 1 84 ? -22.627 9.019 12.985 1.00 94.31 84 GLY A CA 1
ATOM 603 C C . GLY A 1 84 ? -21.764 7.863 12.464 1.00 94.31 84 GLY A C 1
ATOM 604 O O . GLY A 1 84 ? -22.322 6.845 12.050 1.00 94.31 84 GLY A O 1
ATOM 605 N N . ALA A 1 85 ? -20.429 7.969 12.500 1.00 94.62 85 ALA A N 1
ATOM 606 C CA . ALA A 1 85 ? -19.543 6.872 12.108 1.00 94.62 85 ALA A CA 1
ATOM 607 C C . ALA A 1 85 ? -19.677 5.669 13.046 1.00 94.62 85 ALA A C 1
ATOM 609 O O . ALA A 1 85 ? -19.724 5.825 14.264 1.00 94.62 85 ALA A O 1
ATOM 610 N N . SER A 1 86 ? -19.704 4.455 12.491 1.00 96.38 86 SER A N 1
ATOM 611 C CA . SER A 1 86 ? -19.631 3.249 13.321 1.00 96.38 86 SER A CA 1
ATOM 612 C C . SER A 1 86 ? -18.182 3.044 13.739 1.00 96.38 86 SER A C 1
ATOM 614 O O . SER A 1 86 ? -17.313 2.960 12.872 1.00 96.38 86 SER A O 1
ATOM 616 N N . PHE A 1 87 ? -17.902 2.933 15.035 1.00 96.81 87 PHE A N 1
ATOM 617 C CA . PHE A 1 87 ? -16.535 2.721 15.499 1.00 96.81 87 PHE A CA 1
ATOM 618 C C . PHE A 1 87 ? -16.402 1.691 16.623 1.00 96.81 87 PHE A C 1
ATOM 620 O O . PHE A 1 87 ? -17.359 1.382 17.337 1.00 96.81 87 PHE A O 1
ATOM 627 N N . ALA A 1 88 ? -15.199 1.135 16.752 1.00 95.25 88 ALA A N 1
ATOM 628 C CA . ALA A 1 88 ? -14.835 0.230 17.834 1.00 95.25 88 ALA A CA 1
ATOM 629 C C . ALA A 1 88 ? -13.348 0.357 18.185 1.00 95.25 88 ALA A C 1
ATOM 631 O O . ALA A 1 88 ? -12.503 0.539 17.310 1.00 95.25 88 ALA A O 1
ATOM 632 N N . LEU A 1 89 ? -13.023 0.188 19.464 1.00 92.81 89 LEU A N 1
ATOM 633 C CA . LEU A 1 89 ? -11.654 0.104 19.965 1.00 92.81 89 LEU A CA 1
ATOM 634 C C . LEU A 1 89 ? -11.305 -1.355 20.278 1.00 92.81 89 LEU A C 1
ATOM 636 O O . LEU A 1 89 ? -12.051 -2.054 20.972 1.00 92.81 89 LEU A O 1
ATOM 640 N N . ILE A 1 90 ? -10.161 -1.816 19.784 1.00 89.19 90 ILE A N 1
ATOM 641 C CA . ILE A 1 90 ? -9.642 -3.175 19.950 1.00 89.19 90 ILE A CA 1
ATOM 642 C C . ILE A 1 90 ? -8.281 -3.082 20.631 1.00 89.19 90 ILE A C 1
ATOM 644 O O . ILE A 1 90 ? -7.335 -2.569 20.050 1.00 89.19 90 ILE A O 1
ATOM 648 N N . GLY A 1 91 ? -8.151 -3.590 21.847 1.00 82.06 91 GLY A N 1
ATOM 649 C CA . GLY A 1 91 ? -6.871 -3.684 22.539 1.00 82.06 91 GLY A CA 1
ATOM 650 C C . GLY A 1 91 ? -6.585 -5.109 22.990 1.00 82.06 91 GLY A C 1
ATOM 651 O O . GLY A 1 91 ? -7.486 -5.937 23.123 1.00 82.06 91 GLY A O 1
ATOM 652 N N . THR A 1 92 ? -5.319 -5.377 23.293 1.00 68.38 92 THR A N 1
ATOM 653 C CA . THR A 1 92 ? -4.856 -6.658 23.856 1.00 68.38 92 THR A CA 1
ATOM 654 C C . THR A 1 92 ? -5.474 -6.967 25.227 1.00 68.38 92 THR A C 1
ATOM 656 O O . THR A 1 92 ? -5.590 -8.121 25.618 1.00 68.38 92 THR A O 1
ATOM 659 N N . GLY A 1 93 ? -5.923 -5.947 25.963 1.00 62.03 93 GLY A N 1
ATOM 660 C CA . GLY A 1 93 ? -6.508 -6.084 27.300 1.00 62.03 93 GLY A CA 1
ATOM 661 C C . GLY A 1 93 ? -8.015 -5.838 27.398 1.00 62.03 93 GLY A C 1
ATOM 662 O O . GLY A 1 93 ? -8.516 -5.808 28.521 1.00 62.03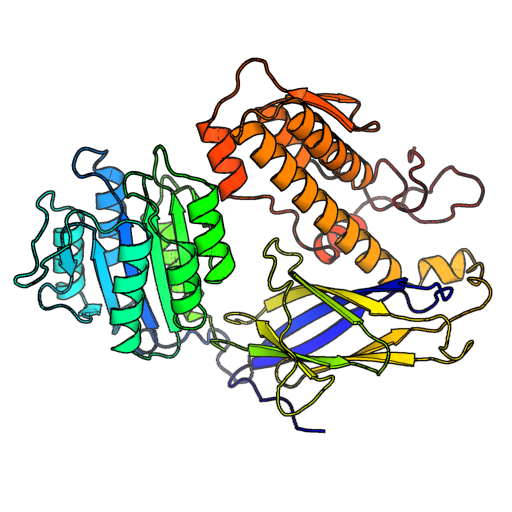 93 GLY A O 1
ATOM 663 N N . GLY A 1 94 ? -8.716 -5.607 26.282 1.00 70.75 94 GLY A N 1
ATOM 664 C CA . GLY A 1 94 ? -10.114 -5.162 26.274 1.00 70.75 94 GLY A CA 1
ATOM 665 C C . GLY A 1 94 ? -10.460 -4.292 25.068 1.00 70.75 94 GLY A C 1
ATOM 666 O O . GLY A 1 94 ? -9.641 -4.093 24.177 1.00 70.75 94 GLY A O 1
ATOM 667 N N . GLY A 1 95 ? -11.673 -3.747 25.024 1.00 82.50 95 GLY A N 1
ATOM 668 C CA . GLY A 1 95 ? -12.098 -2.873 23.933 1.00 82.50 95 GLY A CA 1
ATOM 669 C C . GLY A 1 95 ? -13.337 -2.059 24.272 1.00 82.50 95 GLY A C 1
ATOM 670 O O . GLY A 1 95 ? -13.919 -2.229 25.339 1.00 82.50 95 GLY A O 1
ATOM 671 N N . TYR A 1 96 ? -13.723 -1.199 23.335 1.00 89.62 96 TYR A N 1
ATOM 672 C CA . TYR A 1 96 ? -14.954 -0.415 23.385 1.00 89.62 96 TYR A CA 1
ATOM 673 C C . TYR A 1 96 ? -15.790 -0.688 22.118 1.00 89.62 96 TYR A C 1
ATOM 675 O O . TYR A 1 96 ? -15.203 -0.759 21.031 1.00 89.62 96 TYR A O 1
ATOM 683 N N . PRO A 1 97 ? -17.122 -0.842 22.219 1.00 91.31 97 PRO A N 1
ATOM 684 C CA . PRO A 1 97 ? -17.900 -0.953 23.460 1.00 91.31 97 PRO A CA 1
ATOM 685 C C . PRO A 1 97 ? -17.512 -2.175 24.303 1.00 91.31 97 PRO A C 1
ATOM 687 O O . PRO A 1 97 ? -16.993 -3.163 23.773 1.00 91.31 97 PRO A O 1
ATOM 690 N N . PHE A 1 98 ? -17.750 -2.111 25.617 1.00 80.81 98 PHE A N 1
ATOM 691 C CA . PHE A 1 98 ? -17.383 -3.194 26.539 1.00 80.81 98 PHE A CA 1
ATOM 692 C C . PHE A 1 98 ? -18.228 -4.452 26.336 1.00 80.81 98 PHE A C 1
ATOM 694 O O . PHE A 1 98 ? -17.700 -5.554 26.461 1.00 80.81 98 PHE A O 1
ATOM 701 N N . GLU A 1 99 ? -19.507 -4.324 25.973 1.00 77.31 99 GLU A N 1
ATOM 702 C CA . GLU A 1 99 ? -20.327 -5.475 25.565 1.00 77.31 99 GLU A CA 1
ATOM 703 C C . GLU A 1 99 ? -19.901 -6.095 24.220 1.00 77.31 99 GLU A C 1
ATOM 705 O O . GLU A 1 99 ? -20.419 -7.140 23.822 1.00 77.31 99 GLU A O 1
ATOM 710 N N . GLY A 1 100 ? -18.932 -5.489 23.528 1.00 77.31 100 GLY A N 1
ATOM 711 C CA . GLY A 1 100 ? -18.560 -5.834 22.163 1.00 77.31 100 GLY A CA 1
ATOM 712 C C . GLY A 1 100 ? -19.419 -5.109 21.124 1.00 77.31 100 GLY A C 1
ATOM 713 O O . GLY A 1 100 ? -20.227 -4.242 21.437 1.00 77.31 100 GLY A O 1
ATOM 714 N N . GLY A 1 101 ? -19.217 -5.439 19.847 1.00 86.75 101 GLY A N 1
ATOM 715 C CA . GLY A 1 101 ? -19.933 -4.789 18.747 1.00 86.75 101 GLY A CA 1
ATOM 716 C C . GLY A 1 101 ? -19.346 -3.430 18.353 1.00 86.75 101 GLY A C 1
ATOM 717 O O . GLY A 1 101 ? -18.125 -3.301 18.224 1.00 86.75 101 GLY A O 1
ATOM 718 N N . TRP A 1 102 ? -20.230 -2.462 18.100 1.00 94.62 102 TRP A N 1
ATOM 719 C CA . TRP A 1 102 ? -19.932 -1.165 17.486 1.00 94.62 102 TRP A CA 1
ATOM 720 C C . TRP A 1 102 ? -20.705 -0.047 18.187 1.00 94.62 102 TRP A C 1
ATOM 722 O O . TRP A 1 102 ? -21.909 -0.186 18.395 1.00 94.62 102 TRP A O 1
ATOM 732 N N . ALA A 1 103 ? -20.032 1.063 18.482 1.00 96.12 103 ALA A N 1
ATOM 733 C CA . ALA A 1 103 ? -20.679 2.314 18.866 1.00 96.12 103 ALA A CA 1
ATOM 734 C C . ALA A 1 103 ? -20.949 3.182 17.632 1.00 96.12 103 ALA A C 1
ATOM 736 O O . ALA A 1 103 ? -20.331 3.001 16.578 1.00 96.12 103 ALA A O 1
ATOM 737 N N . VAL A 1 104 ? -21.859 4.141 17.776 1.00 96.94 104 VAL A N 1
ATOM 738 C CA . VAL A 1 104 ? -22.078 5.213 16.801 1.00 96.94 104 VAL A CA 1
ATOM 739 C C . VAL A 1 104 ? -21.456 6.476 17.368 1.00 96.94 104 VAL A C 1
ATOM 741 O O . VAL A 1 104 ? -21.761 6.840 18.491 1.00 96.94 104 VAL A O 1
ATOM 744 N N . ALA A 1 105 ? -20.576 7.118 16.606 1.00 96.31 105 ALA A N 1
ATOM 745 C CA . ALA A 1 105 ? -19.812 8.266 17.060 1.00 96.31 105 ALA A CA 1
ATOM 746 C C . ALA A 1 105 ? -20.717 9.481 17.313 1.00 96.31 105 ALA A C 1
ATOM 748 O O . ALA A 1 105 ? -21.240 10.092 16.379 1.00 96.31 105 ALA A O 1
ATOM 749 N N . ASP A 1 106 ? -20.840 9.836 18.584 1.00 96.62 106 ASP A N 1
ATOM 750 C CA . ASP A 1 106 ? -21.439 11.059 19.106 1.00 96.62 106 ASP A CA 1
ATOM 751 C C . ASP A 1 106 ? -20.589 11.592 20.276 1.00 96.62 106 ASP A C 1
ATOM 753 O O . ASP A 1 106 ? -19.543 11.033 20.613 1.00 96.62 106 ASP A O 1
ATOM 757 N N . ALA A 1 107 ? -20.996 12.703 20.890 1.00 96.62 107 ALA A N 1
ATOM 758 C CA . ALA A 1 107 ? -20.222 13.313 21.971 1.00 96.62 107 ALA A CA 1
ATOM 759 C C . ALA A 1 107 ? -20.026 12.384 23.189 1.00 96.62 107 ALA A C 1
ATOM 761 O O . ALA A 1 107 ? -18.963 12.416 23.811 1.00 96.62 107 ALA A O 1
ATOM 762 N N . GLU A 1 108 ? -21.025 11.563 23.527 1.00 96.94 108 GLU A N 1
ATOM 763 C CA . GLU A 1 108 ? -21.010 10.689 24.706 1.00 96.94 108 GLU A CA 1
ATOM 764 C C . GLU A 1 108 ? -20.108 9.476 24.465 1.00 96.94 108 GLU A C 1
ATOM 766 O O . GLU A 1 108 ? -19.108 9.285 25.160 1.00 96.94 108 GLU A O 1
ATOM 771 N N . THR A 1 109 ? -20.389 8.720 23.407 1.00 97.00 109 THR A N 1
ATOM 772 C CA . THR A 1 109 ? -19.655 7.501 23.042 1.00 97.00 109 THR A CA 1
ATOM 773 C C . THR A 1 109 ? -18.183 7.768 22.735 1.00 97.00 109 THR A C 1
ATOM 775 O O . THR A 1 109 ? -17.314 6.972 23.100 1.00 97.00 109 THR A O 1
ATOM 778 N N . ARG A 1 110 ? -17.853 8.910 22.112 1.00 96.38 110 ARG A N 1
ATOM 779 C CA . ARG A 1 110 ? -16.454 9.317 21.913 1.00 96.38 110 ARG A CA 1
ATOM 780 C C . ARG A 1 110 ? -15.754 9.600 23.230 1.00 96.38 110 ARG A C 1
ATOM 782 O O . ARG A 1 110 ? -14.610 9.187 23.392 1.00 96.38 110 ARG A O 1
ATOM 789 N N . GLY A 1 111 ? -16.425 10.284 24.157 1.00 95.69 111 GLY A N 1
ATOM 790 C CA . GLY A 1 111 ? -15.890 10.566 25.487 1.00 95.69 111 GLY A CA 1
ATOM 791 C C . GLY A 1 111 ? -15.596 9.284 26.266 1.00 95.69 111 GLY A C 1
ATOM 792 O O . GLY A 1 111 ? -14.505 9.130 26.816 1.00 95.69 111 GLY A O 1
ATOM 793 N N . GLU A 1 112 ? -16.522 8.324 26.247 1.00 94.06 112 GLU A N 1
ATOM 794 C CA . GLU A 1 112 ? -16.342 7.009 26.874 1.00 94.06 112 GLU A CA 1
ATOM 795 C C . GLU A 1 112 ? -15.197 6.205 26.247 1.00 94.06 112 GLU A C 1
ATOM 797 O O . GLU A 1 112 ? -14.362 5.622 26.952 1.00 94.06 112 GLU A O 1
ATOM 802 N N . ALA A 1 113 ? -15.119 6.184 24.916 1.00 92.69 113 ALA A N 1
ATOM 803 C CA . ALA A 1 113 ? -14.062 5.484 24.203 1.00 92.69 113 ALA A CA 1
ATOM 804 C C . ALA A 1 113 ? -12.689 6.129 24.431 1.00 92.69 113 ALA A C 1
ATOM 806 O O . ALA A 1 113 ? -11.710 5.422 24.675 1.00 92.69 113 ALA A O 1
ATOM 807 N N . ALA A 1 114 ? -12.613 7.461 24.396 1.00 92.25 114 ALA A N 1
ATOM 808 C CA . ALA A 1 114 ? -11.406 8.230 24.679 1.00 92.25 114 ALA A CA 1
ATOM 809 C C . ALA A 1 114 ? -10.916 7.974 26.109 1.00 92.25 114 ALA A C 1
ATOM 811 O O . ALA A 1 114 ? -9.738 7.680 26.323 1.00 92.25 114 ALA A O 1
ATOM 812 N N . PHE A 1 115 ? -11.832 7.973 27.082 1.00 90.50 115 PHE A N 1
ATOM 813 C CA . PHE A 1 115 ? -11.528 7.587 28.457 1.00 90.50 115 PHE A CA 1
ATOM 814 C C . PHE A 1 115 ? -10.999 6.147 28.543 1.00 90.50 115 PHE A C 1
ATOM 816 O O . PHE A 1 115 ? -10.026 5.877 29.252 1.00 90.50 115 PHE A O 1
ATOM 823 N N . THR A 1 116 ? -11.593 5.222 27.786 1.00 87.38 116 THR A N 1
ATOM 824 C CA . THR A 1 116 ? -11.138 3.825 27.713 1.00 87.38 116 THR A CA 1
ATOM 825 C C . THR A 1 116 ? -9.722 3.715 27.134 1.00 87.38 116 THR A C 1
ATOM 827 O O . THR A 1 116 ? -8.913 2.946 27.650 1.00 87.38 116 THR A O 1
ATOM 830 N N . ALA A 1 117 ? -9.388 4.507 26.111 1.00 86.31 117 ALA A N 1
ATOM 831 C CA . ALA A 1 117 ? -8.082 4.500 25.448 1.00 86.31 117 ALA A CA 1
ATOM 832 C C . ALA A 1 117 ? -6.920 4.926 26.369 1.00 86.31 117 ALA A C 1
ATOM 834 O O . ALA A 1 117 ? -5.868 4.271 26.391 1.00 86.31 117 ALA A O 1
ATOM 835 N N . VAL A 1 118 ? -7.113 5.988 27.162 1.00 85.38 118 VAL A N 1
ATOM 836 C CA . VAL A 1 118 ? -6.091 6.499 28.103 1.00 85.38 118 VAL A CA 1
ATOM 837 C C . VAL A 1 118 ? -5.989 5.688 29.391 1.00 85.38 118 VAL A C 1
ATOM 839 O O . VAL A 1 118 ? -5.013 5.789 30.138 1.00 85.38 118 VAL A O 1
ATOM 842 N N . SER A 1 119 ? -6.991 4.866 29.676 1.00 78.19 119 SER A N 1
ATOM 843 C CA . SER A 1 119 ? -7.052 4.141 30.929 1.00 78.19 119 SER A CA 1
ATOM 844 C C . SER A 1 119 ? -6.069 2.964 30.962 1.00 78.19 119 SER A C 1
ATOM 846 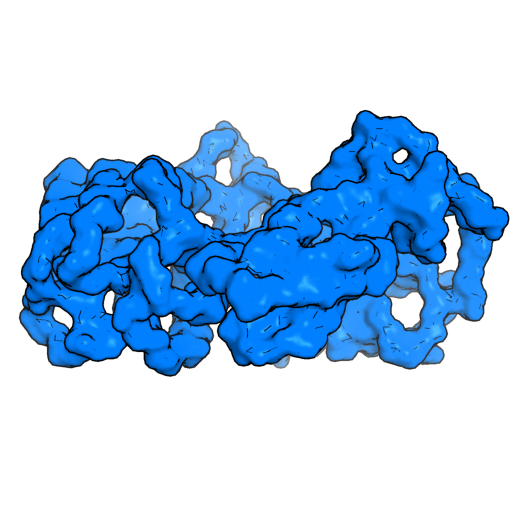O O . SER A 1 119 ? -6.090 2.066 30.126 1.00 78.19 119 SER A O 1
ATOM 848 N N . ARG A 1 120 ? -5.200 2.943 31.983 1.00 62.97 120 ARG A N 1
ATOM 849 C CA . ARG A 1 120 ? -4.096 1.969 32.139 1.00 62.97 120 ARG A CA 1
ATOM 850 C C . ARG A 1 120 ? -4.516 0.573 32.614 1.00 62.97 120 ARG A C 1
ATOM 852 O O . ARG A 1 120 ? -3.665 -0.300 32.773 1.00 62.97 120 ARG A O 1
ATOM 859 N N . LYS A 1 121 ? -5.799 0.348 32.906 1.00 57.19 121 LYS A N 1
ATOM 860 C CA . LYS A 1 121 ? -6.284 -0.968 33.339 1.00 57.19 121 LYS A CA 1
ATOM 861 C C . LYS A 1 121 ? -6.709 -1.775 32.110 1.00 57.19 121 LYS A C 1
ATOM 863 O O . LYS A 1 121 ? -7.507 -1.266 31.334 1.00 57.19 121 LYS A O 1
ATOM 868 N N . PRO A 1 122 ? -6.242 -3.023 31.931 1.00 50.94 122 PRO A N 1
ATOM 869 C CA . PRO A 1 122 ? -6.818 -3.907 30.927 1.00 50.94 122 PRO A CA 1
ATOM 870 C C . PRO A 1 122 ? -8.269 -4.192 31.331 1.00 50.94 122 PRO A C 1
ATOM 872 O O . PRO A 1 122 ? -8.533 -4.896 32.310 1.00 50.94 122 PRO A O 1
ATOM 875 N N . TYR A 1 123 ? -9.213 -3.577 30.627 1.00 50.56 123 TYR A N 1
ATOM 876 C CA . TYR A 1 123 ? -10.638 -3.792 30.831 1.00 50.56 123 TYR A CA 1
ATOM 877 C C . TYR A 1 123 ? -11.018 -5.163 30.288 1.00 50.56 123 TYR A C 1
ATOM 879 O O . TYR A 1 123 ? -11.432 -5.309 29.141 1.00 50.56 123 TYR A O 1
ATOM 887 N N . ARG A 1 124 ? -10.853 -6.189 31.125 1.00 46.69 124 ARG A N 1
ATOM 888 C CA . ARG A 1 124 ? -11.282 -7.546 30.795 1.00 46.69 124 ARG A CA 1
ATOM 889 C C . ARG A 1 124 ? -12.764 -7.538 30.438 1.00 46.69 124 ARG A C 1
ATOM 891 O O . ARG A 1 124 ? -13.609 -7.323 31.303 1.00 46.69 124 ARG A O 1
ATOM 898 N N . THR A 1 125 ? -13.064 -7.842 29.183 1.00 42.09 125 THR A N 1
ATOM 899 C CA . THR A 1 125 ? -14.402 -8.237 28.753 1.00 42.09 125 THR A CA 1
ATOM 900 C C . THR A 1 125 ? -14.772 -9.520 29.509 1.00 42.09 125 THR A C 1
ATOM 902 O O . THR A 1 125 ? -14.025 -10.505 29.427 1.00 42.09 125 THR A O 1
ATOM 905 N N . PRO A 1 126 ? -15.875 -9.558 30.275 1.00 33.38 126 PRO A N 1
ATOM 906 C CA . PRO A 1 126 ? -16.350 -10.799 30.876 1.00 33.38 126 PRO A CA 1
ATOM 907 C C . PRO A 1 126 ? -16.640 -11.819 29.763 1.00 33.38 126 PRO A C 1
ATOM 909 O O . PRO A 1 126 ? -17.461 -11.561 28.892 1.00 33.38 126 PRO A O 1
ATOM 912 N N . GLY A 1 127 ? -15.931 -12.954 29.757 1.00 40.56 127 GLY A N 1
ATOM 913 C CA . GLY A 1 127 ? -16.038 -13.987 28.712 1.00 40.56 127 GLY A CA 1
ATOM 914 C C . GLY A 1 127 ? -14.896 -14.017 27.687 1.00 40.56 127 GLY A C 1
ATOM 915 O O . GLY A 1 127 ? -14.828 -14.949 26.889 1.00 40.56 127 GLY A O 1
ATOM 916 N N . ALA A 1 128 ? -13.948 -13.073 27.733 1.00 44.81 128 ALA A N 1
ATOM 917 C CA . ALA A 1 128 ? -12.713 -13.144 26.950 1.00 44.81 128 ALA A CA 1
ATOM 918 C C . ALA A 1 128 ? -11.698 -14.114 27.598 1.00 44.81 128 ALA A C 1
ATOM 920 O O . ALA A 1 128 ? -10.642 -13.711 28.092 1.00 44.81 128 ALA A O 1
ATOM 921 N N . GLN A 1 129 ? -12.012 -15.413 27.629 1.00 35.38 129 GLN A N 1
ATOM 922 C CA . GLN A 1 129 ? -11.000 -16.447 27.857 1.00 35.38 129 GLN A CA 1
ATOM 923 C C . GLN A 1 129 ? -10.015 -16.429 26.668 1.00 35.38 129 GLN A C 1
ATOM 925 O O . GLN A 1 129 ? -10.340 -16.927 25.596 1.00 35.38 129 GLN A O 1
ATOM 930 N N . GLY A 1 130 ? -8.823 -15.840 26.847 1.00 40.62 130 GLY A N 1
ATOM 931 C CA . GLY A 1 130 ? -7.707 -15.941 25.886 1.00 40.62 130 GLY A CA 1
ATOM 932 C C . GLY A 1 130 ? -6.912 -14.660 25.583 1.00 40.62 130 GLY A C 1
ATOM 933 O O . GLY A 1 130 ? -5.903 -14.735 24.895 1.00 40.62 130 GLY A O 1
ATOM 934 N N . ALA A 1 131 ? -7.312 -13.491 26.095 1.00 45.91 131 ALA A N 1
ATOM 935 C CA . ALA A 1 131 ? -6.752 -12.197 25.662 1.00 45.91 131 ALA A CA 1
ATOM 936 C C . ALA A 1 131 ? -5.314 -11.874 26.138 1.00 45.91 131 ALA A C 1
ATOM 938 O O . ALA A 1 131 ? -4.736 -10.888 25.703 1.00 45.91 131 ALA A O 1
ATOM 939 N N . GLN A 1 132 ? -4.698 -12.678 27.014 1.00 42.78 132 GLN A N 1
ATOM 940 C CA . GLN A 1 132 ? -3.332 -12.382 27.486 1.00 42.78 132 GLN A CA 1
ATOM 941 C C . GLN A 1 132 ? -2.240 -12.634 26.427 1.00 42.78 132 GLN A C 1
ATOM 943 O O . GLN A 1 132 ? -1.142 -12.116 26.594 1.00 42.78 132 GLN A O 1
ATOM 948 N N . ASP A 1 133 ? -2.574 -13.312 25.320 1.00 50.38 133 ASP A N 1
ATOM 949 C CA . ASP A 1 133 ? -1.634 -13.697 24.254 1.00 50.38 133 ASP A CA 1
ATOM 950 C C . ASP A 1 133 ? -2.056 -13.216 22.852 1.00 50.38 133 ASP A C 1
ATOM 952 O O . ASP A 1 133 ? -1.551 -13.714 21.841 1.00 50.38 133 ASP A O 1
ATOM 956 N N . THR A 1 134 ? -3.006 -12.277 22.737 1.00 63.62 134 THR A N 1
ATOM 957 C CA . THR A 1 134 ? -3.448 -11.781 21.422 1.00 63.62 134 THR A CA 1
ATOM 958 C C . THR A 1 134 ? -2.367 -10.916 20.786 1.00 63.62 134 THR A C 1
ATOM 960 O O . THR A 1 134 ? -2.337 -9.700 20.940 1.00 63.62 134 THR A O 1
ATOM 963 N N . GLY A 1 135 ? -1.474 -11.590 20.068 1.00 78.38 135 GLY A N 1
ATOM 964 C CA . GLY A 1 135 ? -0.514 -11.001 19.157 1.00 78.38 135 GLY A CA 1
ATOM 965 C C . GLY A 1 135 ? -1.165 -10.164 18.055 1.00 78.38 135 GLY A C 1
ATOM 966 O O . GLY A 1 135 ? -2.391 -10.061 17.968 1.00 78.38 135 GLY A O 1
ATOM 967 N N . LEU A 1 136 ? -0.354 -9.648 17.136 1.00 85.88 136 LEU A N 1
ATOM 968 C CA . LEU A 1 136 ? -0.830 -8.911 15.964 1.00 85.88 136 LEU A CA 1
ATOM 969 C C . LEU A 1 136 ? -1.910 -9.692 15.182 1.00 85.88 136 LEU A C 1
ATOM 971 O O . LEU A 1 136 ? -2.954 -9.140 14.839 1.00 85.88 136 LEU A O 1
ATOM 975 N N . ALA A 1 137 ? -1.721 -11.003 14.998 1.00 89.06 137 ALA A N 1
ATOM 976 C CA . ALA A 1 137 ? -2.732 -11.882 14.403 1.00 89.06 137 ALA A CA 1
ATOM 977 C C . ALA A 1 137 ? -4.063 -11.903 15.190 1.00 89.06 137 ALA A C 1
ATOM 979 O O . ALA A 1 137 ? -5.141 -11.926 14.603 1.00 89.06 137 ALA A O 1
ATOM 980 N N . GLY A 1 138 ? -4.014 -11.851 16.522 1.00 87.94 138 GLY A N 1
ATOM 981 C CA . GLY A 1 138 ? -5.205 -11.814 17.372 1.00 87.94 138 GLY A CA 1
ATOM 982 C C . GLY A 1 138 ? -6.010 -10.522 17.215 1.00 87.94 138 GLY A C 1
ATOM 983 O O . GLY A 1 138 ? -7.239 -10.566 17.143 1.00 87.94 138 GLY A O 1
ATOM 984 N N . LEU A 1 139 ? -5.324 -9.381 17.092 1.00 89.81 139 LEU A N 1
ATOM 985 C CA . LEU A 1 139 ? -5.964 -8.093 16.807 1.00 89.81 139 LEU A CA 1
ATOM 986 C C . LEU A 1 139 ? -6.672 -8.108 15.446 1.00 89.81 139 LEU A C 1
ATOM 988 O O . LEU A 1 139 ? -7.822 -7.673 15.352 1.00 89.81 139 LEU A O 1
ATOM 992 N N . LEU A 1 140 ? -6.035 -8.672 14.414 1.00 93.25 140 LEU A N 1
ATOM 993 C CA . LEU A 1 140 ? -6.641 -8.821 13.086 1.00 93.25 140 LEU A CA 1
ATOM 994 C C . LEU A 1 140 ? -7.867 -9.748 13.107 1.00 93.25 140 LEU A C 1
ATOM 996 O O . LEU A 1 140 ? -8.900 -9.409 12.527 1.00 93.25 140 LEU A O 1
ATOM 1000 N N . ALA A 1 141 ? -7.805 -10.865 13.836 1.00 91.88 141 ALA A N 1
ATOM 1001 C CA . ALA A 1 141 ? -8.940 -11.777 13.994 1.00 91.88 141 ALA A CA 1
ATOM 1002 C C . ALA A 1 141 ? -10.130 -11.116 14.715 1.00 91.88 141 ALA A C 1
ATOM 1004 O O . ALA A 1 141 ? -11.292 -11.293 14.325 1.00 91.88 141 ALA A O 1
ATOM 1005 N N . ALA A 1 142 ? -9.851 -10.313 15.746 1.00 90.00 142 ALA A N 1
ATOM 1006 C CA . ALA A 1 142 ? -10.868 -9.538 16.451 1.00 90.00 142 ALA A CA 1
ATOM 1007 C C . ALA A 1 142 ? -11.493 -8.466 15.543 1.00 90.00 142 ALA A C 1
ATOM 1009 O O . ALA A 1 142 ? -12.715 -8.296 15.545 1.00 90.00 142 ALA A O 1
ATOM 1010 N N . ALA A 1 143 ? -10.681 -7.778 14.735 1.00 93.31 143 ALA A N 1
ATOM 1011 C CA . ALA A 1 143 ? -11.162 -6.824 13.740 1.00 93.31 143 ALA A CA 1
ATOM 1012 C C . ALA A 1 143 ? -12.061 -7.504 12.699 1.00 93.31 143 ALA A C 1
ATOM 1014 O O . ALA A 1 143 ? -13.186 -7.058 12.483 1.00 93.31 143 ALA A O 1
ATOM 1015 N N . ARG A 1 144 ? -11.628 -8.636 12.127 1.00 93.75 144 ARG A N 1
ATOM 1016 C CA . ARG A 1 144 ? -12.420 -9.423 11.167 1.00 93.75 144 ARG A CA 1
ATOM 1017 C C . ARG A 1 144 ? -13.778 -9.821 11.737 1.00 93.75 144 ARG A C 1
ATOM 1019 O O . ARG A 1 144 ? -14.795 -9.646 11.074 1.00 93.75 144 ARG A O 1
ATOM 1026 N N . THR A 1 145 ? -13.806 -10.299 12.980 1.00 91.62 145 THR A N 1
ATOM 1027 C CA . THR A 1 145 ? -15.057 -10.666 13.665 1.00 91.62 145 THR A CA 1
ATOM 1028 C C . THR A 1 145 ? -15.985 -9.458 13.822 1.00 91.62 145 THR A C 1
ATOM 1030 O O . THR A 1 145 ? -17.181 -9.563 13.553 1.00 91.62 145 THR A O 1
ATOM 1033 N N . ARG A 1 146 ? -15.446 -8.289 14.197 1.00 91.25 146 ARG A N 1
ATOM 1034 C CA . ARG A 1 146 ? -16.230 -7.049 14.291 1.00 91.25 146 ARG A CA 1
ATOM 1035 C C . ARG A 1 146 ? -16.770 -6.600 12.935 1.00 91.25 146 ARG A C 1
ATOM 1037 O O . ARG A 1 146 ? -17.953 -6.280 12.844 1.00 91.25 146 ARG A O 1
ATOM 1044 N N . PHE A 1 147 ? -15.947 -6.594 11.889 1.00 93.62 147 PHE A N 1
ATOM 1045 C CA . PHE A 1 147 ? -16.372 -6.175 10.550 1.00 93.62 147 PHE A CA 1
ATOM 1046 C C . PHE A 1 147 ? -17.399 -7.119 9.924 1.00 93.62 147 PHE A C 1
ATOM 1048 O O . PHE A 1 147 ? -18.316 -6.646 9.258 1.00 93.62 147 PHE A O 1
ATOM 1055 N N . ALA A 1 148 ? -17.323 -8.423 10.201 1.00 91.75 148 ALA A N 1
ATOM 1056 C CA . ALA A 1 148 ? -18.354 -9.374 9.785 1.00 91.75 148 ALA A CA 1
ATOM 1057 C C . ALA A 1 148 ? -19.735 -9.037 10.383 1.00 91.75 148 ALA A C 1
ATOM 1059 O O . ALA A 1 148 ? -20.757 -9.223 9.728 1.00 91.75 148 ALA A O 1
ATOM 1060 N N . ALA A 1 149 ? -19.773 -8.487 11.603 1.00 89.50 149 ALA A N 1
ATOM 1061 C CA . ALA A 1 149 ? -21.004 -8.038 12.257 1.00 89.50 149 ALA A CA 1
ATOM 1062 C C . ALA A 1 149 ? -21.490 -6.645 11.796 1.00 89.50 149 ALA A C 1
ATOM 1064 O O . ALA A 1 149 ? -22.590 -6.227 12.159 1.00 89.50 149 ALA A O 1
ATOM 1065 N N . ARG A 1 150 ? -20.691 -5.912 11.007 1.00 89.88 150 ARG A N 1
ATOM 1066 C CA . ARG A 1 150 ? -21.004 -4.559 10.514 1.00 89.88 150 ARG A CA 1
ATOM 1067 C C . ARG A 1 150 ? -20.569 -4.411 9.049 1.00 89.88 150 ARG A C 1
ATOM 1069 O O . ARG A 1 150 ? -19.594 -3.711 8.770 1.00 89.88 150 ARG A O 1
ATOM 1076 N N . PRO A 1 151 ? -21.280 -5.061 8.106 1.00 87.44 151 PRO A N 1
ATOM 1077 C CA . PRO A 1 151 ? -20.918 -5.103 6.689 1.00 87.44 151 PRO A CA 1
ATOM 1078 C C . PRO A 1 151 ? -21.282 -3.791 5.971 1.00 87.44 151 PRO A C 1
ATOM 1080 O O . PRO A 1 151 ? -22.089 -3.774 5.044 1.00 87.44 151 PRO A O 1
ATOM 1083 N N . LEU A 1 152 ? -20.721 -2.674 6.437 1.00 89.25 152 LEU A N 1
ATOM 1084 C CA . LEU A 1 152 ? -20.862 -1.373 5.789 1.00 89.25 152 LEU A CA 1
ATOM 1085 C C . LEU A 1 152 ? -19.994 -1.292 4.519 1.00 89.25 152 LEU A C 1
ATOM 1087 O O . LEU A 1 152 ? -19.038 -2.064 4.383 1.00 89.25 152 LEU A O 1
ATOM 1091 N N . PRO A 1 153 ? -20.299 -0.366 3.589 1.00 84.69 153 PRO A N 1
ATOM 1092 C CA . PRO A 1 153 ? -19.541 -0.215 2.349 1.00 84.69 153 PRO A CA 1
ATOM 1093 C C . PRO A 1 153 ? -18.048 0.029 2.583 1.00 84.69 153 PRO A C 1
ATOM 1095 O O . PRO A 1 153 ? -17.219 -0.598 1.924 1.00 84.69 153 PRO A O 1
ATOM 1098 N N . VAL A 1 154 ? -17.693 0.887 3.546 1.00 89.06 154 VAL A N 1
ATOM 1099 C CA . VAL A 1 154 ? -16.294 1.177 3.881 1.00 89.06 154 VAL A CA 1
ATOM 1100 C C . VAL A 1 154 ? -15.963 0.630 5.261 1.00 89.06 154 VAL A C 1
ATOM 1102 O O . VAL A 1 154 ? -16.514 1.051 6.276 1.00 89.06 154 VAL A O 1
ATOM 1105 N N . ARG A 1 155 ? -15.032 -0.324 5.278 1.00 93.06 155 ARG A N 1
ATOM 1106 C CA . ARG A 1 155 ? -14.551 -1.036 6.464 1.00 93.06 155 ARG A CA 1
ATOM 1107 C C . ARG A 1 155 ? -13.052 -0.812 6.575 1.00 93.06 155 ARG A C 1
ATOM 1109 O O . ARG A 1 155 ? -12.308 -1.232 5.685 1.00 93.06 155 ARG A O 1
ATOM 1116 N N . HIS A 1 156 ? -12.627 -0.116 7.623 1.00 94.50 156 HIS A N 1
ATOM 1117 C CA . HIS A 1 156 ? -11.246 0.325 7.757 1.00 94.50 156 HIS A CA 1
ATOM 1118 C C . HIS A 1 156 ? -10.701 0.139 9.174 1.00 94.50 156 HIS A C 1
ATOM 1120 O O . HIS A 1 156 ? -11.315 0.556 10.155 1.00 94.50 156 HIS A O 1
ATOM 1126 N N . LEU A 1 157 ? -9.533 -0.483 9.270 1.00 95.75 157 LEU A N 1
ATOM 1127 C CA . LEU A 1 157 ? -8.777 -0.686 10.493 1.00 95.75 157 LEU A CA 1
ATOM 1128 C C . LEU A 1 157 ? -7.614 0.311 10.541 1.00 95.75 157 LEU A C 1
ATOM 1130 O O . LEU A 1 157 ? -6.788 0.338 9.635 1.00 95.75 157 LEU A O 1
ATOM 1134 N N . LEU A 1 158 ? -7.512 1.074 11.623 1.00 94.00 158 LEU A N 1
ATOM 1135 C CA . LEU A 1 158 ? -6.277 1.761 11.992 1.00 94.00 158 LEU A CA 1
ATOM 1136 C C . LEU A 1 158 ? -5.557 0.924 13.043 1.00 94.00 158 LEU A C 1
ATOM 1138 O O . LEU A 1 158 ? -6.067 0.758 14.152 1.00 94.00 158 LEU A O 1
ATOM 1142 N N . LEU A 1 159 ? -4.396 0.377 12.697 1.00 92.94 159 LEU A N 1
ATOM 1143 C CA . LEU A 1 159 ? -3.564 -0.391 13.613 1.00 92.94 159 LEU A CA 1
ATOM 1144 C C . LEU A 1 159 ? -2.424 0.473 14.150 1.00 92.94 159 LEU A C 1
ATOM 1146 O O . LEU A 1 159 ? -1.574 0.937 13.395 1.00 92.94 159 LEU A O 1
ATOM 1150 N N . PHE A 1 160 ? -2.354 0.584 15.468 1.00 88.81 160 PHE A N 1
ATOM 1151 C CA . PHE A 1 160 ? -1.263 1.212 16.196 1.00 88.81 160 PHE A CA 1
ATOM 1152 C C . PHE A 1 160 ? -0.441 0.127 16.873 1.00 88.81 160 PHE A C 1
ATOM 1154 O O . PHE A 1 160 ? -0.997 -0.669 17.629 1.00 88.81 160 PHE A O 1
ATOM 1161 N N . SER A 1 161 ? 0.862 0.085 16.604 1.00 87.38 161 SER A N 1
ATOM 1162 C CA . SER A 1 161 ? 1.748 -0.902 17.223 1.00 87.38 161 SER A CA 1
ATOM 1163 C C . SER A 1 161 ? 3.051 -0.271 17.673 1.00 87.38 161 SER A C 1
ATOM 1165 O O . SER A 1 161 ? 3.707 0.447 16.921 1.00 87.38 161 SER A O 1
ATOM 1167 N N . ASP A 1 162 ? 3.429 -0.572 18.908 1.00 83.75 162 ASP A N 1
ATOM 1168 C CA . ASP A 1 162 ? 4.731 -0.260 19.486 1.00 83.75 162 ASP A CA 1
ATOM 1169 C C . ASP A 1 162 ? 5.699 -1.464 19.432 1.00 83.75 162 ASP A C 1
ATOM 1171 O O . ASP A 1 162 ? 6.838 -1.396 19.920 1.00 83.75 162 ASP A O 1
ATOM 1175 N N . GLY A 1 163 ? 5.246 -2.567 18.825 1.00 78.69 163 GLY A N 1
ATOM 1176 C CA . GLY A 1 163 ? 6.005 -3.793 18.623 1.00 78.69 163 GLY A CA 1
ATOM 1177 C C . GLY A 1 163 ? 6.032 -4.752 19.801 1.00 78.69 163 GLY A C 1
ATOM 1178 O O . GLY A 1 163 ? 6.870 -5.654 19.803 1.00 78.69 163 GLY A O 1
ATOM 1179 N N . THR A 1 164 ? 5.206 -4.540 20.826 1.00 73.62 164 THR A N 1
ATOM 1180 C CA . THR A 1 164 ? 5.241 -5.363 22.041 1.00 73.62 164 THR A CA 1
ATOM 1181 C C . THR A 1 164 ? 4.417 -6.639 21.920 1.00 73.62 164 THR A C 1
ATOM 1183 O O . THR A 1 164 ? 4.788 -7.650 22.524 1.00 73.62 164 THR A O 1
ATOM 1186 N N . ALA A 1 165 ? 3.363 -6.653 21.100 1.00 70.56 165 ALA A N 1
ATOM 1187 C CA . ALA A 1 165 ? 2.621 -7.872 20.819 1.00 70.56 165 ALA A CA 1
ATOM 1188 C C . ALA A 1 165 ? 3.456 -8.885 20.014 1.00 70.56 165 ALA A C 1
ATOM 1190 O O . ALA A 1 165 ? 4.139 -8.527 19.048 1.00 70.56 165 ALA A O 1
ATOM 1191 N N . PRO A 1 166 ? 3.350 -10.191 20.329 1.00 73.38 166 PRO A N 1
ATOM 1192 C CA . PRO A 1 166 ? 3.927 -11.224 19.482 1.00 73.38 166 PRO A CA 1
ATOM 1193 C C . PRO A 1 166 ? 3.279 -11.202 18.091 1.00 73.38 166 PRO A C 1
ATOM 1195 O O . PRO A 1 166 ? 2.094 -10.920 17.940 1.00 73.38 166 PRO A O 1
ATOM 1198 N N . VAL A 1 167 ? 4.031 -11.553 17.048 1.00 74.00 167 VAL A N 1
ATOM 1199 C CA . VAL A 1 167 ? 3.503 -11.544 15.671 1.00 74.00 167 VAL A CA 1
ATOM 1200 C C . VAL A 1 167 ? 2.464 -12.662 15.450 1.00 74.00 167 VAL A C 1
ATOM 1202 O O . VAL A 1 167 ? 1.422 -12.431 14.836 1.00 74.00 167 VAL A O 1
ATOM 1205 N N . GLY A 1 168 ? 2.699 -13.854 16.014 1.00 71.62 168 GLY A N 1
ATOM 1206 C CA . GLY A 1 168 ? 1.825 -15.026 15.850 1.00 71.62 168 GLY A CA 1
ATOM 1207 C C . GLY A 1 168 ? 1.814 -15.590 14.415 1.00 71.62 168 GLY A C 1
ATOM 1208 O O . GLY A 1 168 ? 2.696 -15.255 13.621 1.00 71.62 168 GLY A O 1
ATOM 1209 N N . PRO A 1 169 ? 0.839 -16.452 14.054 1.00 81.56 169 PRO A N 1
ATOM 1210 C CA . PRO A 1 169 ? 0.654 -16.968 12.690 1.00 81.56 169 PRO A CA 1
ATOM 1211 C C . PRO A 1 169 ? 0.018 -15.899 11.782 1.00 81.56 169 PRO A C 1
ATOM 1213 O O . PRO A 1 169 ? -1.132 -16.010 11.357 1.00 81.56 169 PRO A O 1
ATOM 1216 N N . LEU A 1 170 ? 0.761 -14.820 11.542 1.00 88.06 170 LEU A N 1
ATOM 1217 C CA . LEU A 1 170 ? 0.258 -13.600 10.917 1.00 88.06 170 LEU A CA 1
ATOM 1218 C C . LEU A 1 170 ? -0.234 -13.810 9.477 1.00 88.06 170 LEU A C 1
ATOM 1220 O O . LEU A 1 170 ? -1.303 -13.313 9.131 1.00 88.06 170 LEU A O 1
ATOM 1224 N N . ASP A 1 171 ? 0.509 -14.558 8.660 1.00 88.44 171 ASP A N 1
ATOM 1225 C CA . ASP A 1 171 ? 0.200 -14.739 7.234 1.00 88.44 171 ASP A CA 1
ATOM 1226 C C . ASP A 1 171 ? -1.174 -15.394 7.008 1.00 88.44 171 ASP A C 1
ATOM 1228 O O . ASP A 1 171 ? -1.944 -14.950 6.153 1.00 88.44 171 ASP A O 1
ATOM 1232 N N . ASP A 1 172 ? -1.514 -16.406 7.814 1.00 89.12 172 ASP A N 1
ATOM 1233 C CA . ASP A 1 172 ? -2.803 -17.099 7.737 1.00 89.12 172 ASP A CA 1
ATOM 1234 C C . ASP A 1 172 ? -3.968 -16.170 8.087 1.00 89.12 172 ASP A C 1
ATOM 1236 O O . ASP A 1 172 ? -5.020 -16.227 7.449 1.00 89.12 172 ASP A O 1
ATOM 1240 N N . GLU A 1 173 ? -3.808 -15.315 9.103 1.00 92.62 173 GLU A N 1
ATOM 1241 C CA . GLU A 1 173 ? -4.875 -14.388 9.481 1.00 92.62 173 GLU A CA 1
ATOM 1242 C C . GLU A 1 173 ? -5.001 -13.234 8.487 1.00 92.62 173 GLU A C 1
ATOM 1244 O O . GLU A 1 173 ? -6.118 -12.889 8.112 1.00 92.62 173 GLU A O 1
ATOM 1249 N N . ILE A 1 174 ? -3.887 -12.706 7.968 1.00 92.25 174 ILE A N 1
ATOM 1250 C CA . ILE A 1 174 ? -3.903 -11.732 6.870 1.00 92.25 174 ILE A CA 1
ATOM 1251 C C . ILE A 1 174 ? -4.692 -12.285 5.678 1.00 92.25 174 ILE A C 1
ATOM 1253 O O . ILE A 1 174 ? -5.546 -11.585 5.134 1.00 92.25 174 ILE A O 1
ATOM 1257 N N . ALA A 1 175 ? -4.464 -13.546 5.300 1.00 89.81 175 ALA A N 1
ATOM 1258 C CA . ALA A 1 175 ? -5.196 -14.180 4.207 1.00 89.81 175 ALA A CA 1
ATOM 1259 C C . ALA A 1 175 ? -6.709 -14.285 4.478 1.00 89.81 175 ALA A C 1
ATOM 1261 O O . ALA A 1 175 ? -7.498 -14.185 3.541 1.00 89.81 175 ALA A O 1
ATOM 1262 N N . ARG A 1 176 ? -7.132 -14.455 5.741 1.00 91.56 176 ARG A N 1
ATOM 1263 C CA . ARG A 1 176 ? -8.556 -14.447 6.136 1.00 91.56 176 ARG A CA 1
ATOM 1264 C C . ARG A 1 176 ? -9.158 -13.044 6.196 1.00 91.56 176 ARG A C 1
ATOM 1266 O O . ARG A 1 176 ? -10.365 -12.908 6.038 1.00 91.56 176 ARG A O 1
ATOM 1273 N N . CYS A 1 177 ? -8.351 -12.025 6.478 1.00 92.75 177 CYS A N 1
ATOM 1274 C CA . CYS A 1 177 ? -8.773 -10.624 6.519 1.00 92.75 177 CYS A CA 1
ATOM 1275 C C . CYS A 1 177 ? -8.823 -9.975 5.128 1.00 92.75 177 CYS A C 1
ATOM 1277 O O . CYS A 1 177 ? -9.516 -8.973 4.948 1.00 92.75 177 CYS A O 1
ATOM 1279 N N . ALA A 1 178 ? -8.099 -10.519 4.147 1.00 87.25 178 ALA A N 1
ATOM 1280 C CA . ALA A 1 178 ? -8.052 -9.986 2.792 1.00 87.25 178 ALA A CA 1
ATOM 1281 C C . ALA A 1 178 ? -9.460 -9.888 2.172 1.00 87.25 178 ALA A C 1
ATOM 1283 O O . ALA A 1 178 ? -10.188 -10.873 2.085 1.00 87.25 178 ALA A O 1
ATOM 1284 N N . GLY A 1 179 ? -9.839 -8.683 1.735 1.00 83.06 179 GLY A N 1
ATOM 1285 C CA . GLY A 1 179 ? -11.167 -8.389 1.176 1.00 83.06 179 GLY A CA 1
ATOM 1286 C C . GLY A 1 179 ? -12.255 -8.063 2.210 1.00 83.06 179 GLY A C 1
ATOM 1287 O O . GLY A 1 179 ? -13.319 -7.571 1.833 1.00 83.06 179 GLY A O 1
ATOM 1288 N N . GLU A 1 180 ? -11.995 -8.261 3.506 1.00 89.88 180 GLU A N 1
ATOM 1289 C CA . GLU A 1 180 ? -12.956 -7.944 4.570 1.00 89.88 180 GLU A CA 1
ATOM 1290 C C . GLU A 1 180 ? -12.866 -6.491 5.046 1.00 89.88 180 GLU A C 1
ATOM 1292 O O . GLU A 1 180 ? -13.877 -5.880 5.385 1.00 89.88 180 GLU A O 1
ATOM 1297 N N . PHE A 1 181 ? -11.666 -5.917 5.075 1.00 92.19 181 PHE A N 1
ATOM 1298 C CA . PHE A 1 181 ? -11.419 -4.521 5.438 1.00 92.19 181 PHE A CA 1
ATOM 1299 C C . PHE A 1 181 ? -10.048 -4.077 4.918 1.00 92.19 181 PHE A C 1
ATOM 1301 O O . PHE A 1 181 ? -9.218 -4.918 4.565 1.00 92.19 181 PHE A O 1
ATOM 1308 N N . THR A 1 182 ? -9.803 -2.765 4.886 1.00 92.12 182 THR A N 1
ATOM 1309 C CA . THR A 1 182 ? -8.450 -2.222 4.677 1.00 92.12 182 THR A CA 1
ATOM 1310 C C . THR A 1 182 ? -7.778 -1.876 5.997 1.00 92.12 182 THR A C 1
ATOM 1312 O O . THR A 1 182 ? -8.477 -1.584 6.963 1.00 92.12 182 THR A O 1
ATOM 1315 N N . CYS A 1 183 ? -6.446 -1.919 6.067 1.00 93.38 183 CYS A N 1
ATOM 1316 C CA . CYS A 1 183 ? -5.707 -1.651 7.302 1.00 93.38 183 CYS A CA 1
ATOM 1317 C C . CYS A 1 183 ? -4.538 -0.696 7.083 1.00 93.38 183 CYS A C 1
ATOM 1319 O O . CYS A 1 183 ? -3.540 -1.099 6.481 1.00 93.38 183 CYS A O 1
ATOM 1321 N N . ASP A 1 184 ? -4.620 0.505 7.657 1.00 93.00 184 ASP A N 1
ATOM 1322 C CA . ASP A 1 184 ? -3.441 1.359 7.796 1.00 93.00 184 ASP A CA 1
ATOM 1323 C C . ASP A 1 184 ? -2.672 0.974 9.058 1.00 93.00 184 ASP A C 1
ATOM 1325 O O . ASP A 1 184 ? -3.258 0.565 10.066 1.00 93.00 184 ASP A O 1
ATOM 1329 N N . VAL A 1 185 ? -1.350 1.099 9.002 1.00 91.94 185 VAL A N 1
ATOM 1330 C CA . VAL A 1 185 ? -0.452 0.703 10.084 1.00 91.94 185 VAL A CA 1
ATOM 1331 C C . VAL A 1 185 ? 0.422 1.873 10.503 1.00 91.94 185 VAL A C 1
ATOM 1333 O O . VAL A 1 185 ? 1.224 2.387 9.723 1.00 91.94 185 VAL A O 1
ATOM 1336 N N . LEU A 1 186 ? 0.299 2.257 11.768 1.00 90.44 186 LEU A N 1
ATOM 1337 C CA . LEU A 1 186 ? 1.052 3.336 12.385 1.00 90.44 186 LEU A CA 1
ATOM 1338 C C . LEU A 1 186 ? 1.955 2.772 13.474 1.00 90.44 186 LEU A C 1
ATOM 1340 O O . LEU A 1 186 ? 1.499 2.314 14.525 1.00 90.44 186 LEU A O 1
ATOM 1344 N N . ALA A 1 187 ? 3.256 2.799 13.203 1.00 89.69 187 ALA A N 1
ATOM 1345 C CA . ALA A 1 187 ? 4.254 2.377 14.166 1.00 89.69 187 ALA A CA 1
ATOM 1346 C C . ALA A 1 187 ? 4.530 3.502 15.162 1.00 89.69 187 ALA A C 1
ATOM 1348 O O . ALA A 1 187 ? 4.950 4.602 14.796 1.00 89.69 187 ALA A O 1
ATOM 1349 N N . VAL A 1 188 ? 4.306 3.197 16.429 1.00 83.62 188 VAL A N 1
ATOM 1350 C CA . VAL A 1 188 ? 4.611 4.054 17.567 1.00 83.62 188 VAL A CA 1
ATOM 1351 C C . VAL A 1 188 ? 5.978 3.635 18.107 1.00 83.62 188 VAL A C 1
ATOM 1353 O O . VAL A 1 188 ? 6.321 2.456 18.053 1.00 83.62 188 VAL A O 1
ATOM 1356 N N . SER A 1 189 ? 6.779 4.600 18.568 1.00 72.81 189 SER A N 1
ATOM 1357 C CA . SER A 1 189 ? 8.121 4.405 19.146 1.00 72.81 189 SER A CA 1
ATOM 1358 C C . SER A 1 189 ? 8.299 3.033 19.817 1.00 72.81 189 SER A C 1
ATOM 1360 O O . SER A 1 189 ? 7.533 2.667 20.710 1.00 72.81 189 SER A O 1
ATOM 1362 N N . GLY A 1 190 ? 9.280 2.236 19.366 1.00 71.06 190 GLY A N 1
ATOM 1363 C CA . GLY A 1 190 ? 9.387 0.853 19.825 1.00 71.06 190 GLY A CA 1
ATOM 1364 C C . GLY A 1 190 ? 10.228 -0.107 18.996 1.00 71.06 190 GLY A C 1
ATOM 1365 O O . GLY A 1 190 ? 10.757 0.233 17.945 1.00 71.06 190 GLY A O 1
ATOM 1366 N N . SER A 1 191 ? 10.312 -1.345 19.482 1.00 76.44 191 SER A N 1
ATOM 1367 C CA . SER A 1 191 ? 11.034 -2.468 18.873 1.00 76.44 191 SER A CA 1
ATOM 1368 C C . SER A 1 191 ? 10.142 -3.300 17.944 1.00 76.44 191 SER A C 1
ATOM 1370 O O . SER A 1 191 ? 10.161 -4.529 18.002 1.00 76.44 191 SER A O 1
ATOM 1372 N N . TRP A 1 192 ? 9.316 -2.645 17.133 1.00 85.75 192 TRP A N 1
ATOM 1373 C CA . TRP A 1 192 ? 8.432 -3.320 16.185 1.00 85.75 192 TRP A CA 1
ATOM 1374 C C . TRP A 1 192 ? 9.216 -4.003 15.062 1.00 85.75 192 TRP A C 1
ATOM 1376 O O . TRP A 1 192 ? 10.306 -3.574 14.668 1.00 85.75 192 TRP A O 1
ATOM 1386 N N . ASP A 1 193 ? 8.649 -5.097 14.548 1.00 87.44 193 ASP A N 1
ATOM 1387 C CA . ASP A 1 193 ? 9.161 -5.770 13.359 1.00 87.44 193 ASP A CA 1
ATOM 1388 C C . ASP A 1 193 ? 8.642 -5.042 12.104 1.00 87.44 193 ASP A C 1
ATOM 1390 O O . ASP A 1 193 ? 7.445 -5.137 11.802 1.00 87.44 193 ASP A O 1
ATOM 1394 N N . PRO A 1 194 ? 9.506 -4.332 11.346 1.00 88.88 194 PRO A N 1
ATOM 1395 C CA . PRO A 1 194 ? 9.093 -3.645 10.124 1.00 88.88 194 PRO A CA 1
ATOM 1396 C C . PRO A 1 194 ? 8.421 -4.595 9.132 1.00 88.88 194 PRO A C 1
ATOM 1398 O O . PRO A 1 194 ? 7.497 -4.196 8.428 1.00 88.88 194 PRO A O 1
ATOM 1401 N N . LEU A 1 195 ? 8.856 -5.858 9.065 1.00 88.12 195 LEU A N 1
ATOM 1402 C CA . LEU A 1 195 ? 8.326 -6.807 8.095 1.00 88.12 195 LEU A CA 1
ATOM 1403 C C . LEU A 1 195 ? 6.899 -7.225 8.404 1.00 88.12 195 LEU A C 1
ATOM 1405 O O . LEU A 1 195 ? 6.096 -7.327 7.476 1.00 88.12 195 LEU A O 1
ATOM 1409 N N . ALA A 1 196 ? 6.577 -7.455 9.675 1.00 89.75 196 ALA A N 1
ATOM 1410 C CA . ALA A 1 196 ? 5.222 -7.794 10.085 1.00 89.75 196 ALA A CA 1
ATOM 1411 C C . ALA A 1 196 ? 4.250 -6.670 9.691 1.00 89.75 196 ALA A C 1
ATOM 1413 O O . ALA A 1 196 ? 3.253 -6.919 9.013 1.00 89.75 196 ALA A O 1
ATOM 1414 N N . LEU A 1 197 ? 4.595 -5.421 10.016 1.00 91.62 197 LEU A N 1
ATOM 1415 C CA . LEU A 1 197 ? 3.769 -4.246 9.725 1.00 91.62 197 LEU A CA 1
ATOM 1416 C C . LEU A 1 197 ? 3.638 -3.969 8.218 1.00 91.62 197 LEU A C 1
ATOM 1418 O O . LEU A 1 197 ? 2.529 -3.749 7.728 1.00 91.62 197 LEU A O 1
ATOM 1422 N N . VAL A 1 198 ? 4.739 -4.058 7.459 1.00 88.50 198 VAL A N 1
ATOM 1423 C CA . VAL A 1 198 ? 4.713 -3.957 5.987 1.00 88.50 198 VAL A CA 1
ATOM 1424 C C . VAL A 1 198 ? 3.831 -5.050 5.387 1.00 88.50 198 VAL A C 1
ATOM 1426 O O . VAL A 1 198 ? 3.076 -4.785 4.453 1.00 88.50 198 VAL A O 1
ATOM 1429 N N . THR A 1 199 ? 3.894 -6.273 5.918 1.00 88.50 199 THR A N 1
ATOM 1430 C CA . THR A 1 199 ? 3.094 -7.401 5.422 1.00 88.50 199 THR A CA 1
ATOM 1431 C C . THR A 1 199 ? 1.604 -7.175 5.675 1.00 88.50 199 THR A C 1
ATOM 1433 O O . THR A 1 199 ? 0.814 -7.406 4.759 1.00 88.50 199 THR A O 1
ATOM 1436 N N . VAL A 1 200 ? 1.214 -6.662 6.848 1.00 91.25 200 VAL A N 1
ATOM 1437 C CA . VAL A 1 200 ? -0.183 -6.289 7.142 1.00 91.25 200 VAL A CA 1
ATOM 1438 C C . VAL A 1 200 ? -0.674 -5.213 6.178 1.00 91.25 200 VAL A C 1
ATOM 1440 O O . VAL A 1 200 ? -1.611 -5.469 5.423 1.00 91.25 200 VAL A O 1
ATOM 1443 N N . ALA A 1 201 ? -0.017 -4.050 6.145 1.00 89.44 201 ALA A N 1
ATOM 1444 C CA . ALA A 1 201 ? -0.452 -2.919 5.323 1.00 89.44 201 ALA A CA 1
ATOM 1445 C C . ALA A 1 201 ? -0.523 -3.287 3.833 1.00 89.44 201 ALA A C 1
ATOM 1447 O O . ALA A 1 201 ? -1.490 -2.969 3.140 1.00 89.44 201 ALA A O 1
ATOM 1448 N N . ARG A 1 202 ? 0.472 -4.038 3.336 1.00 85.38 202 ARG A N 1
ATOM 1449 C CA . ARG A 1 202 ? 0.532 -4.442 1.928 1.00 85.38 202 ARG A CA 1
ATOM 1450 C C . ARG A 1 202 ? -0.611 -5.378 1.537 1.00 85.38 202 ARG A C 1
ATOM 1452 O O . ARG A 1 202 ? -1.175 -5.203 0.463 1.00 85.38 202 ARG A O 1
ATOM 1459 N N . ASN A 1 203 ? -0.917 -6.384 2.354 1.00 86.75 203 ASN A N 1
ATOM 1460 C CA . ASN A 1 203 ? -1.933 -7.385 2.012 1.00 86.75 203 ASN A CA 1
ATOM 1461 C C . ASN A 1 203 ? -3.359 -6.937 2.361 1.00 86.75 203 ASN A C 1
ATOM 1463 O O . ASN A 1 203 ? -4.314 -7.461 1.796 1.00 86.75 203 ASN A O 1
ATOM 1467 N N . LEU A 1 204 ? -3.503 -5.971 3.270 1.00 90.25 204 LEU A N 1
ATOM 1468 C CA . LEU A 1 204 ? -4.780 -5.359 3.636 1.00 90.25 204 LEU A CA 1
ATOM 1469 C C . LEU A 1 204 ? -4.933 -3.953 3.040 1.00 90.25 204 LEU A C 1
ATOM 1471 O O . LEU A 1 204 ? -5.706 -3.150 3.549 1.00 90.25 204 LEU A O 1
ATOM 1475 N N . TYR A 1 205 ? -4.211 -3.659 1.957 1.00 85.88 205 TYR A N 1
ATOM 1476 C CA . TYR A 1 205 ? -4.390 -2.471 1.120 1.00 85.88 205 TYR A CA 1
ATOM 1477 C C . TYR A 1 205 ? -4.511 -1.138 1.868 1.00 85.88 205 TYR A C 1
ATOM 1479 O O . TYR A 1 205 ? -5.402 -0.341 1.570 1.00 85.88 205 TYR A O 1
ATOM 1487 N N . GLY A 1 206 ? -3.639 -0.917 2.847 1.00 86.75 206 GLY A N 1
ATOM 1488 C CA . GLY A 1 206 ? -3.574 0.347 3.566 1.00 86.75 206 GLY A CA 1
ATOM 1489 C C . GLY A 1 206 ? -2.190 0.974 3.562 1.00 86.75 206 GLY A C 1
ATOM 1490 O O . GLY A 1 206 ? -1.201 0.416 3.072 1.00 86.75 206 GLY A O 1
ATOM 1491 N N . GLU A 1 207 ? -2.156 2.177 4.107 1.00 86.69 207 GLU A N 1
ATOM 1492 C CA . GLU A 1 207 ? -0.968 2.990 4.280 1.00 86.69 207 GLU A CA 1
ATOM 1493 C C . GLU A 1 207 ? -0.135 2.489 5.458 1.00 86.69 207 GLU A C 1
ATOM 1495 O O . GLU A 1 207 ? -0.603 1.791 6.358 1.00 86.69 207 GLU A O 1
ATOM 1500 N N . ARG A 1 208 ? 1.148 2.833 5.449 1.00 89.44 208 ARG A N 1
ATOM 1501 C CA . ARG A 1 208 ? 2.064 2.485 6.530 1.00 89.44 208 ARG A CA 1
ATOM 1502 C C . ARG A 1 208 ? 2.992 3.644 6.812 1.00 89.44 208 ARG A C 1
ATOM 1504 O O . ARG A 1 208 ? 3.535 4.245 5.888 1.00 89.44 208 ARG A O 1
ATOM 1511 N N . GLY A 1 209 ? 3.199 3.931 8.086 1.00 88.12 209 GLY A N 1
ATOM 1512 C CA . GLY A 1 209 ? 4.010 5.066 8.482 1.00 88.12 209 GLY A CA 1
ATOM 1513 C C . GLY A 1 209 ? 4.437 5.011 9.933 1.00 88.12 209 GLY A C 1
ATOM 1514 O O . GLY A 1 209 ? 3.958 4.202 10.730 1.00 88.12 209 GLY A O 1
ATOM 1515 N N . LEU A 1 210 ? 5.359 5.904 10.267 1.00 87.56 210 LEU A N 1
ATOM 1516 C CA . LEU A 1 210 ? 5.612 6.246 11.655 1.00 87.56 210 LEU A CA 1
ATOM 1517 C C . LEU A 1 210 ? 4.488 7.149 12.159 1.00 87.56 210 LEU A C 1
ATOM 1519 O O . LEU A 1 210 ? 4.017 8.025 11.435 1.00 87.56 210 LEU A O 1
ATOM 1523 N N . ALA A 1 211 ? 4.102 6.957 13.414 1.00 82.19 211 ALA A N 1
ATOM 1524 C CA . ALA A 1 211 ? 3.272 7.902 14.138 1.00 82.19 211 ALA A CA 1
ATOM 1525 C C . ALA A 1 211 ? 3.970 9.280 14.176 1.00 82.19 211 ALA A C 1
ATOM 1527 O O . ALA A 1 211 ? 5.077 9.370 14.715 1.00 82.19 211 ALA A O 1
ATOM 1528 N N . PRO A 1 212 ? 3.377 10.347 13.606 1.00 78.56 212 PRO A N 1
ATOM 1529 C CA . PRO A 1 212 ? 3.953 11.684 13.701 1.00 78.56 212 PRO A CA 1
ATOM 1530 C C . PRO A 1 212 ? 3.741 12.266 15.104 1.00 78.56 212 PRO A C 1
ATOM 1532 O O . PRO A 1 212 ? 2.872 11.807 15.841 1.00 78.56 212 PRO A O 1
ATOM 1535 N N . GLU A 1 213 ? 4.477 13.327 15.451 1.00 72.31 213 GLU A N 1
ATOM 1536 C CA . GLU A 1 213 ? 4.261 14.058 16.714 1.00 72.31 213 GLU A CA 1
ATOM 1537 C C . GLU A 1 213 ? 2.809 14.560 16.833 1.00 72.31 213 GLU A C 1
ATOM 1539 O O . GLU A 1 213 ? 2.164 14.391 17.864 1.00 72.31 213 GLU A O 1
ATOM 1544 N N . ALA A 1 214 ? 2.253 15.104 15.743 1.00 77.12 214 ALA A N 1
ATOM 1545 C CA . ALA A 1 214 ? 0.845 15.488 15.637 1.00 77.12 214 ALA A CA 1
ATOM 1546 C C . ALA A 1 214 ? -0.027 14.303 15.181 1.00 77.12 214 ALA A C 1
ATOM 1548 O O . ALA A 1 214 ? -0.603 14.302 14.090 1.00 77.12 214 ALA A O 1
ATOM 1549 N N . PHE A 1 215 ? -0.101 13.267 16.011 1.00 77.75 215 PHE A N 1
ATOM 1550 C CA . PHE A 1 215 ? -0.715 11.991 15.650 1.00 77.75 215 PHE A CA 1
ATOM 1551 C C . PHE A 1 215 ? -2.225 12.054 15.409 1.00 77.75 215 PHE A C 1
ATOM 1553 O O . PHE A 1 215 ? -2.692 11.526 14.403 1.00 77.75 215 PHE A O 1
ATOM 1560 N N . ALA A 1 216 ? -2.999 12.707 16.280 1.00 77.19 216 ALA A N 1
ATOM 1561 C CA . ALA A 1 216 ? -4.457 12.709 16.151 1.00 77.19 216 ALA A CA 1
ATOM 1562 C C . ALA A 1 216 ? -4.963 13.393 14.867 1.00 77.19 216 ALA A C 1
ATOM 1564 O O . ALA A 1 216 ? -5.793 12.800 14.172 1.00 77.19 216 ALA A O 1
ATOM 1565 N N . PRO A 1 217 ? -4.436 14.569 14.460 1.00 82.69 217 PRO A N 1
ATOM 1566 C CA . PRO A 1 217 ? -4.753 15.150 13.156 1.00 82.69 217 PRO A CA 1
ATOM 1567 C C . PRO A 1 217 ? -4.420 14.224 11.982 1.00 82.69 217 PRO A C 1
ATOM 1569 O O . PRO A 1 217 ? -5.179 14.161 11.017 1.00 82.69 217 PRO A O 1
ATOM 1572 N N . TYR A 1 218 ? -3.311 13.485 12.064 1.00 84.56 218 TYR A N 1
ATOM 1573 C CA . TYR A 1 218 ? -2.908 12.551 11.017 1.00 84.56 218 TYR A CA 1
ATOM 1574 C C . TYR A 1 218 ? -3.818 11.317 10.957 1.00 84.56 218 TYR A C 1
ATOM 1576 O O . TYR A 1 218 ? -4.347 10.996 9.900 1.00 84.56 218 TYR A O 1
ATOM 1584 N N . ALA A 1 219 ? -4.102 10.669 12.086 1.00 82.94 219 ALA A N 1
ATOM 1585 C CA . ALA A 1 219 ? -5.032 9.540 12.127 1.00 82.94 219 ALA A CA 1
ATOM 1586 C C . ALA A 1 219 ? -6.450 9.948 11.676 1.00 82.94 219 ALA A C 1
ATOM 1588 O O . ALA A 1 219 ? -7.114 9.221 10.936 1.00 82.94 219 ALA A O 1
ATOM 1589 N N . THR A 1 220 ? -6.893 11.152 12.048 1.00 82.19 220 THR A N 1
ATOM 1590 C CA . THR A 1 220 ? -8.174 11.713 11.594 1.00 82.19 220 THR A CA 1
ATOM 1591 C C . THR A 1 220 ? -8.172 11.982 10.089 1.00 82.19 220 THR A C 1
ATOM 1593 O O . THR A 1 220 ? -9.188 11.761 9.432 1.00 82.19 220 THR A O 1
ATOM 1596 N N . SER A 1 221 ? -7.045 12.415 9.511 1.00 86.69 221 SER A N 1
ATOM 1597 C CA . SER A 1 221 ? -6.943 12.634 8.064 1.00 86.69 221 SER A CA 1
ATOM 1598 C C . SER A 1 221 ? -7.003 11.322 7.275 1.00 86.69 221 SER A C 1
ATOM 1600 O O . SER A 1 221 ? -7.665 11.290 6.235 1.00 86.69 221 SER A O 1
ATOM 1602 N N . LEU A 1 222 ? -6.425 10.233 7.802 1.00 87.38 222 LEU A N 1
ATOM 1603 C CA . LEU A 1 222 ? -6.573 8.884 7.242 1.00 87.38 222 LEU A CA 1
ATOM 1604 C C . LEU A 1 222 ? -8.046 8.453 7.243 1.00 87.38 222 LEU A C 1
ATOM 1606 O O . LEU A 1 222 ? -8.575 8.053 6.208 1.00 87.38 222 LEU A O 1
ATOM 1610 N N . ILE A 1 223 ? -8.753 8.627 8.365 1.00 87.88 223 ILE A N 1
ATOM 1611 C CA . ILE A 1 223 ? -10.192 8.319 8.471 1.00 87.88 223 ILE A CA 1
ATOM 1612 C C . ILE A 1 223 ? -11.021 9.173 7.506 1.00 87.88 223 ILE A C 1
ATOM 1614 O O . ILE A 1 223 ? -11.889 8.653 6.800 1.00 87.88 223 ILE A O 1
ATOM 1618 N N . ALA A 1 224 ? -10.750 10.477 7.438 1.00 86.19 224 ALA A N 1
ATOM 1619 C CA . ALA A 1 224 ? -11.428 11.385 6.521 1.00 86.19 224 ALA A CA 1
ATOM 1620 C C . ALA A 1 224 ? -11.187 10.989 5.056 1.00 86.19 224 ALA A C 1
ATOM 1622 O O . ALA A 1 224 ? -12.117 11.025 4.251 1.00 86.19 224 ALA A O 1
ATOM 1623 N N . ALA A 1 225 ? -9.979 10.529 4.710 1.00 86.50 225 ALA A N 1
ATOM 1624 C CA . ALA A 1 225 ? -9.677 10.021 3.376 1.00 86.50 225 ALA A CA 1
ATOM 1625 C C . ALA A 1 225 ? -10.550 8.815 2.999 1.00 86.50 225 ALA A C 1
ATOM 1627 O O . ALA A 1 225 ? -10.984 8.717 1.851 1.00 86.50 225 ALA A O 1
ATOM 1628 N N . ARG A 1 226 ? -10.905 7.947 3.958 1.00 88.88 226 ARG A N 1
ATOM 1629 C CA . ARG A 1 226 ? -11.803 6.804 3.703 1.00 88.88 226 ARG A CA 1
ATOM 1630 C C . ARG A 1 226 ? -13.219 7.221 3.318 1.00 88.88 226 ARG A C 1
ATOM 1632 O O . ARG A 1 226 ? -13.894 6.492 2.598 1.00 88.88 226 ARG A O 1
ATOM 1639 N N . ARG A 1 227 ? -13.660 8.417 3.709 1.00 87.06 227 ARG A N 1
ATOM 1640 C CA . ARG A 1 227 ? -14.961 8.946 3.281 1.00 87.06 227 ARG A CA 1
ATOM 1641 C C . ARG A 1 227 ? -14.970 9.351 1.809 1.00 87.06 227 ARG A C 1
ATOM 1643 O O . ARG A 1 227 ? -16.043 9.440 1.240 1.00 87.06 227 ARG A O 1
ATOM 1650 N N . ARG A 1 228 ? -13.820 9.523 1.150 1.00 86.25 228 ARG A N 1
ATOM 1651 C CA . ARG A 1 228 ? -13.756 9.797 -0.300 1.00 86.25 228 ARG A CA 1
ATOM 1652 C C . ARG A 1 228 ? -13.840 8.541 -1.171 1.00 86.25 228 ARG A C 1
ATOM 1654 O O . ARG A 1 228 ? -13.913 8.653 -2.394 1.00 86.25 228 ARG A O 1
ATOM 1661 N N . ILE A 1 229 ? -13.832 7.354 -0.564 1.00 84.31 229 ILE A N 1
ATOM 1662 C CA . ILE A 1 229 ? -13.928 6.087 -1.289 1.00 84.31 229 ILE A CA 1
ATOM 1663 C C . ILE A 1 229 ? -15.313 5.987 -1.916 1.00 84.31 229 ILE A C 1
ATOM 1665 O O . ILE A 1 229 ? -16.320 6.075 -1.227 1.00 84.31 229 ILE A O 1
ATOM 1669 N N . ARG A 1 230 ? -15.370 5.760 -3.226 1.00 79.81 230 ARG A N 1
ATOM 1670 C CA . ARG A 1 230 ? -16.629 5.598 -3.969 1.00 79.81 230 ARG A CA 1
ATOM 1671 C C . ARG A 1 230 ? -16.861 4.163 -4.416 1.00 79.81 230 ARG A C 1
ATOM 1673 O O . ARG A 1 230 ? -18.004 3.759 -4.589 1.00 79.81 230 ARG A O 1
ATOM 1680 N N . SER A 1 231 ? -15.794 3.374 -4.542 1.00 77.12 231 SER A N 1
ATOM 1681 C CA . SER A 1 231 ? -15.899 1.934 -4.765 1.00 77.12 231 SER A CA 1
ATOM 1682 C C . SER A 1 231 ? -15.011 1.168 -3.783 1.00 77.12 231 SER A C 1
ATOM 1684 O O . SER A 1 231 ? -13.796 1.380 -3.777 1.00 77.12 231 SER A O 1
ATOM 1686 N N . PRO A 1 232 ? -15.571 0.274 -2.947 1.00 67.94 232 PRO A N 1
ATOM 1687 C CA . PRO A 1 232 ? -14.811 -0.409 -1.901 1.00 67.94 232 PRO A CA 1
ATOM 1688 C C . PRO A 1 232 ? -13.922 -1.548 -2.422 1.00 67.94 232 PRO A C 1
ATOM 1690 O O . PRO A 1 232 ? -13.059 -2.026 -1.689 1.00 67.94 232 PRO A O 1
ATOM 1693 N N . GLY A 1 233 ? -14.096 -1.964 -3.679 1.00 74.38 233 GLY A N 1
ATOM 1694 C CA . GLY A 1 233 ? -13.248 -2.959 -4.328 1.00 74.38 233 GLY A CA 1
ATOM 1695 C C . GLY A 1 233 ? -13.614 -3.121 -5.797 1.00 74.38 233 GLY A C 1
ATOM 1696 O O . GLY A 1 233 ? -14.719 -3.552 -6.124 1.00 74.38 233 GLY A O 1
ATOM 1697 N N . LEU A 1 234 ? -12.683 -2.779 -6.686 1.00 80.00 234 LEU A N 1
ATOM 1698 C CA . LEU A 1 234 ? -12.810 -3.042 -8.119 1.00 80.00 234 LEU A CA 1
ATOM 1699 C C . LEU A 1 234 ? -11.856 -4.148 -8.520 1.00 80.00 234 LEU A C 1
ATOM 1701 O O . LEU A 1 234 ? -10.808 -4.341 -7.919 1.00 80.00 234 LEU A O 1
ATOM 1705 N N . THR A 1 235 ? -12.198 -4.886 -9.560 1.00 84.62 235 THR A N 1
ATOM 1706 C CA . THR A 1 235 ? -11.298 -5.902 -10.099 1.00 84.62 235 THR A CA 1
ATOM 1707 C C . THR A 1 235 ? -10.762 -5.405 -11.426 1.00 84.62 235 THR A C 1
ATOM 1709 O O . THR A 1 235 ? -11.543 -5.076 -12.316 1.00 84.62 235 THR A O 1
ATOM 1712 N N . LEU A 1 236 ? -9.438 -5.371 -11.558 1.00 87.94 236 LEU A N 1
ATOM 1713 C CA . LEU A 1 236 ? -8.799 -5.284 -12.858 1.00 87.94 236 LEU A CA 1
ATOM 1714 C C . LEU A 1 236 ? -8.898 -6.667 -13.501 1.00 87.94 236 LEU A C 1
ATOM 1716 O O . LEU A 1 236 ? -8.319 -7.644 -13.021 1.00 87.94 236 LEU A O 1
ATOM 1720 N N . GLU A 1 237 ? -9.648 -6.760 -14.586 1.00 89.69 237 GLU A N 1
ATOM 1721 C CA . GLU A 1 237 ? -9.793 -7.997 -15.333 1.00 89.69 237 GLU A CA 1
ATOM 1722 C C . GLU A 1 237 ? -8.843 -8.013 -16.522 1.00 89.69 237 GLU A C 1
ATOM 1724 O O . GLU A 1 237 ? -8.823 -7.086 -17.330 1.00 89.69 237 GLU A O 1
ATOM 1729 N N . LEU A 1 238 ? -8.078 -9.093 -16.664 1.00 90.50 238 LEU A N 1
ATOM 1730 C CA . LEU A 1 238 ? -7.241 -9.335 -17.832 1.00 90.50 238 LEU A CA 1
ATOM 1731 C C . LEU A 1 238 ? -7.794 -10.521 -18.611 1.00 90.50 238 LEU A C 1
ATOM 1733 O O . LEU A 1 238 ? -7.890 -11.631 -18.092 1.00 90.50 238 LEU A O 1
ATOM 1737 N N . THR A 1 239 ? -8.125 -10.301 -19.878 1.00 91.06 239 THR A N 1
ATOM 1738 C CA . THR A 1 239 ? -8.429 -11.375 -20.828 1.00 91.06 239 THR A CA 1
ATOM 1739 C C . THR A 1 239 ? -7.223 -11.579 -21.725 1.00 91.06 239 THR A C 1
ATOM 1741 O O . THR A 1 239 ? -6.895 -10.702 -22.523 1.00 91.06 239 THR A O 1
ATOM 1744 N N . LEU A 1 240 ? -6.547 -12.714 -21.584 1.00 89.19 240 LEU A N 1
ATOM 1745 C CA . LEU A 1 240 ? -5.308 -13.008 -22.290 1.00 89.19 240 LEU A CA 1
ATOM 1746 C C . LEU A 1 240 ? -5.540 -13.741 -23.603 1.00 89.19 240 LEU A C 1
ATOM 1748 O O . LEU A 1 240 ? -6.449 -14.561 -23.747 1.00 89.19 240 LEU A O 1
ATOM 1752 N N . ARG A 1 241 ? -4.620 -13.512 -24.534 1.00 88.31 241 ARG A N 1
ATOM 1753 C CA . ARG A 1 241 ? -4.436 -14.355 -25.706 1.00 88.31 241 ARG A CA 1
ATOM 1754 C C . ARG A 1 241 ? -3.839 -15.705 -25.307 1.00 88.31 241 ARG A C 1
ATOM 1756 O O . ARG A 1 241 ? -3.032 -15.810 -24.382 1.00 88.31 241 ARG A O 1
ATOM 1763 N N . THR A 1 242 ? -4.176 -16.743 -26.065 1.00 81.06 242 THR A N 1
ATOM 1764 C CA . THR A 1 242 ? -3.462 -18.024 -26.024 1.00 81.06 242 THR A CA 1
ATOM 1765 C C . THR A 1 242 ? -1.963 -17.803 -26.265 1.00 81.06 242 THR A C 1
ATOM 1767 O O . THR A 1 242 ? -1.597 -17.071 -27.182 1.00 81.06 242 THR A O 1
ATOM 1770 N N . GLY A 1 243 ? -1.113 -18.424 -25.439 1.00 78.75 243 GLY A N 1
ATOM 1771 C CA . GLY A 1 243 ? 0.353 -18.290 -25.511 1.00 78.75 243 GLY A CA 1
ATOM 1772 C C . GLY A 1 243 ? 0.967 -17.359 -24.458 1.00 78.75 243 GLY A C 1
ATOM 1773 O O . GLY A 1 243 ? 2.179 -17.383 -24.259 1.00 78.75 243 GLY A O 1
ATOM 1774 N N . VAL A 1 244 ? 0.152 -16.592 -23.724 1.00 85.06 244 VAL A N 1
ATOM 1775 C CA . VAL A 1 244 ? 0.613 -15.847 -22.542 1.00 85.06 244 VAL A CA 1
ATOM 1776 C C . VAL A 1 244 ? 0.634 -16.779 -21.323 1.00 85.06 244 VAL A C 1
ATOM 1778 O O . VAL A 1 244 ? -0.344 -17.478 -21.054 1.00 85.06 244 VAL A O 1
ATOM 1781 N N . ARG A 1 245 ? 1.763 -16.831 -20.604 1.00 80.56 245 ARG A N 1
ATOM 1782 C CA . ARG A 1 245 ? 2.044 -17.813 -19.533 1.00 80.56 245 ARG A CA 1
ATOM 1783 C C . ARG A 1 245 ? 2.291 -17.205 -18.159 1.00 80.56 245 ARG A C 1
ATOM 1785 O O . ARG A 1 245 ? 2.057 -17.868 -17.154 1.00 80.56 245 ARG A O 1
ATOM 1792 N N . LEU A 1 246 ? 2.784 -15.972 -18.120 1.00 78.69 246 LEU A N 1
ATOM 1793 C CA . LEU A 1 246 ? 3.106 -15.256 -16.889 1.00 78.69 246 LEU A CA 1
ATOM 1794 C C . LEU A 1 246 ? 2.328 -13.949 -16.857 1.00 78.69 246 LEU A C 1
ATOM 1796 O O . LEU A 1 246 ? 2.257 -13.265 -17.878 1.00 78.69 246 LEU A O 1
ATOM 1800 N N . ILE A 1 247 ? 1.801 -13.610 -15.685 1.00 83.75 247 ILE A N 1
ATOM 1801 C CA . ILE A 1 247 ? 1.204 -12.312 -15.397 1.00 83.75 247 ILE A CA 1
ATOM 1802 C C . ILE A 1 247 ? 1.765 -11.839 -14.066 1.00 83.75 247 ILE A C 1
ATOM 1804 O O . ILE A 1 247 ? 1.637 -12.534 -13.059 1.00 83.75 247 ILE A O 1
ATOM 1808 N N . GLU A 1 248 ? 2.335 -10.647 -14.061 1.00 85.00 248 GLU A N 1
ATOM 1809 C CA . GLU A 1 248 ? 2.701 -9.941 -12.839 1.00 85.00 248 GLU A CA 1
ATOM 1810 C C . GLU A 1 248 ? 2.124 -8.528 -12.909 1.00 85.00 248 GLU A C 1
ATOM 1812 O O . GLU A 1 248 ? 2.247 -7.867 -13.943 1.00 85.00 248 GLU A O 1
ATOM 1817 N N . LEU A 1 249 ? 1.467 -8.084 -11.834 1.00 85.81 249 LEU A N 1
ATOM 1818 C CA . LEU A 1 249 ? 0.917 -6.735 -11.731 1.00 85.81 249 LEU A CA 1
ATOM 1819 C C . LEU A 1 249 ? 1.488 -6.045 -10.495 1.00 85.81 249 LEU A C 1
ATOM 1821 O O . LEU A 1 249 ? 1.267 -6.467 -9.356 1.00 85.81 249 LEU A O 1
ATOM 1825 N N . GLN A 1 250 ? 2.176 -4.938 -10.733 1.00 82.38 250 GLN A N 1
ATOM 1826 C CA . GLN A 1 250 ? 2.724 -4.085 -9.691 1.00 82.38 250 GLN A CA 1
ATOM 1827 C C . GLN A 1 250 ? 2.094 -2.698 -9.783 1.00 82.38 250 GLN A C 1
ATOM 1829 O O . GLN A 1 250 ? 2.024 -2.140 -10.869 1.00 82.38 250 GLN A O 1
ATOM 1834 N N . GLU A 1 251 ? 1.674 -2.111 -8.664 1.00 82.38 251 GLU A N 1
ATOM 1835 C CA . GLU A 1 251 ? 1.302 -0.695 -8.631 1.00 82.38 251 GLU A CA 1
ATOM 1836 C C . GLU A 1 251 ? 2.569 0.159 -8.515 1.00 82.38 251 GLU A C 1
ATOM 1838 O O . GLU A 1 251 ? 3.388 -0.032 -7.604 1.00 82.38 251 GLU A O 1
ATOM 1843 N N . THR A 1 252 ? 2.752 1.113 -9.434 1.00 68.00 252 THR A N 1
ATOM 1844 C CA . THR A 1 252 ? 3.941 1.980 -9.482 1.00 68.00 252 THR A CA 1
ATOM 1845 C C . THR A 1 252 ? 4.002 2.945 -8.289 1.00 68.00 252 THR A C 1
ATOM 1847 O O . THR A 1 252 ? 4.978 3.665 -8.150 1.00 68.00 252 THR A O 1
ATOM 1850 N N . GLY A 1 253 ? 3.031 2.931 -7.367 1.00 59.12 253 GLY A N 1
ATOM 1851 C CA . GLY A 1 253 ? 3.059 3.605 -6.057 1.00 59.12 253 GLY A CA 1
ATOM 1852 C C . GLY A 1 253 ? 3.738 2.811 -4.926 1.00 59.12 253 GLY A C 1
ATOM 1853 O O . GLY A 1 253 ? 3.814 3.283 -3.802 1.00 59.12 253 GLY A O 1
ATOM 1854 N N . GLY A 1 254 ? 4.272 1.611 -5.199 1.00 54.09 254 GLY A N 1
ATOM 1855 C CA . GLY A 1 254 ? 5.077 0.853 -4.223 1.00 54.09 254 GLY A CA 1
ATOM 1856 C C . GLY A 1 254 ? 4.326 -0.255 -3.485 1.00 54.09 254 GLY A C 1
ATOM 1857 O O . GLY A 1 254 ? 4.875 -0.858 -2.561 1.00 54.09 254 GLY A O 1
ATOM 1858 N N . GLN A 1 255 ? 3.109 -0.580 -3.919 1.00 57.66 255 GLN A N 1
ATOM 1859 C CA . GLN A 1 255 ? 2.376 -1.748 -3.450 1.00 57.66 255 GLN A CA 1
ATOM 1860 C C . GLN A 1 255 ? 2.407 -2.841 -4.524 1.00 57.66 255 GLN A C 1
ATOM 1862 O O . GLN A 1 255 ? 1.873 -2.699 -5.622 1.00 57.66 255 GLN A O 1
ATOM 1867 N N . LEU A 1 256 ? 3.074 -3.958 -4.229 1.00 56.41 256 LEU A N 1
ATOM 1868 C CA . LEU A 1 256 ? 2.939 -5.151 -5.062 1.00 56.41 256 LEU A CA 1
ATOM 1869 C C . LEU A 1 256 ? 1.527 -5.710 -4.850 1.00 56.41 256 LEU A C 1
ATOM 1871 O O . LEU A 1 256 ? 1.231 -6.190 -3.757 1.00 56.41 256 LEU A O 1
ATOM 1875 N N . LEU A 1 257 ? 0.674 -5.621 -5.873 1.00 59.66 257 LEU A N 1
ATOM 1876 C CA . LEU A 1 257 ? -0.732 -6.015 -5.773 1.00 59.66 257 LEU A CA 1
ATOM 1877 C C . LEU A 1 257 ? -0.956 -7.507 -6.025 1.00 59.66 257 LEU A C 1
ATOM 1879 O O . LEU A 1 257 ? -1.836 -8.088 -5.394 1.00 59.66 257 LEU A O 1
ATOM 1883 N N . SER A 1 258 ? -0.192 -8.148 -6.921 1.00 58.50 258 SER A N 1
ATOM 1884 C CA . SER A 1 258 ? -0.278 -9.602 -7.115 1.00 58.50 258 SER A CA 1
ATOM 1885 C C . SER A 1 258 ? 0.869 -10.191 -7.945 1.00 58.50 258 SER A C 1
ATOM 1887 O O . SER A 1 258 ? 1.241 -9.658 -8.989 1.00 58.50 258 SER A O 1
ATOM 1889 N N . THR A 1 259 ? 1.359 -11.360 -7.524 1.00 51.84 259 THR A N 1
ATOM 1890 C CA . THR A 1 259 ? 2.211 -12.273 -8.317 1.00 51.84 259 THR A CA 1
ATOM 1891 C C . THR A 1 259 ? 1.513 -13.594 -8.653 1.00 51.84 259 THR A C 1
ATOM 1893 O O . THR A 1 259 ? 2.028 -14.387 -9.436 1.00 51.84 259 THR A O 1
ATOM 1896 N N . ALA A 1 260 ? 0.345 -13.859 -8.060 1.00 49.91 260 ALA A N 1
ATOM 1897 C CA . ALA A 1 260 ? -0.337 -15.147 -8.122 1.00 49.91 260 ALA A CA 1
ATOM 1898 C C . ALA A 1 260 ? -1.767 -14.947 -8.621 1.00 49.91 260 ALA A C 1
ATOM 1900 O O . ALA A 1 260 ? -2.728 -14.887 -7.853 1.00 49.91 260 ALA A O 1
ATOM 1901 N N . VAL A 1 261 ? -1.905 -14.811 -9.935 1.00 56.25 261 VAL A N 1
ATOM 1902 C CA . VAL A 1 261 ? -3.208 -14.597 -10.557 1.00 56.25 261 VAL A CA 1
ATOM 1903 C C . VAL A 1 261 ? -3.896 -15.944 -10.727 1.00 56.25 261 VAL A C 1
ATOM 1905 O O . VAL A 1 261 ? -3.445 -16.789 -11.503 1.00 56.25 261 VAL A O 1
ATOM 1908 N N . ARG A 1 262 ? -4.978 -16.180 -9.979 1.00 57.25 262 ARG A N 1
ATOM 1909 C CA . ARG A 1 262 ? -5.802 -17.372 -10.199 1.00 57.25 262 ARG A CA 1
ATOM 1910 C C . ARG A 1 262 ? -6.593 -17.170 -11.498 1.00 57.25 262 ARG A C 1
ATOM 1912 O O . ARG A 1 262 ? -7.263 -16.143 -11.622 1.00 57.25 262 ARG A O 1
ATOM 1919 N N . PRO A 1 263 ? -6.516 -18.094 -12.471 1.00 62.81 263 PRO A N 1
ATOM 1920 C CA . PRO A 1 263 ? -7.420 -18.054 -13.611 1.00 62.81 263 PRO A CA 1
ATOM 1921 C C . PRO A 1 263 ? -8.862 -18.198 -13.110 1.00 62.81 263 PRO A C 1
ATOM 1923 O O . PRO A 1 263 ? -9.114 -18.957 -12.170 1.00 62.81 263 PRO A O 1
ATOM 1926 N N . ASP A 1 264 ? -9.795 -17.477 -13.732 1.00 65.06 264 ASP A N 1
ATOM 1927 C CA . ASP A 1 264 ? -11.230 -17.641 -13.488 1.00 65.06 264 ASP A CA 1
ATOM 1928 C C . ASP A 1 264 ? -11.596 -19.118 -13.756 1.00 65.06 264 ASP A C 1
ATOM 1930 O O . ASP A 1 264 ? -11.438 -19.579 -14.895 1.00 65.06 264 ASP A O 1
ATOM 1934 N N . PRO A 1 265 ? -12.063 -19.884 -12.745 1.00 60.44 265 PRO A N 1
ATOM 1935 C CA . PRO A 1 265 ? -12.351 -21.311 -12.890 1.00 60.44 265 PRO A CA 1
ATOM 1936 C C . PRO A 1 265 ? -13.353 -21.619 -14.010 1.00 60.44 265 PRO A C 1
ATOM 1938 O O . PRO A 1 265 ? -13.340 -22.720 -14.556 1.00 60.44 265 PRO A O 1
ATOM 1941 N N . GLY A 1 266 ? -14.216 -20.658 -14.363 1.00 67.06 266 GLY A N 1
ATOM 1942 C CA . GLY A 1 266 ? -15.210 -20.802 -15.425 1.00 67.06 266 GLY A CA 1
ATOM 1943 C C . GLY A 1 266 ? -14.770 -20.268 -16.790 1.00 67.06 266 GLY A C 1
ATOM 1944 O O . GLY A 1 266 ? -15.487 -20.471 -17.772 1.00 67.06 266 GLY A O 1
ATOM 1945 N N . ARG A 1 267 ? -13.637 -19.554 -16.878 1.00 70.06 267 ARG A N 1
ATOM 1946 C CA . ARG A 1 267 ? -13.185 -18.863 -18.100 1.00 70.06 267 ARG A CA 1
ATOM 1947 C C . ARG A 1 267 ? -11.657 -18.921 -18.237 1.00 70.06 267 ARG A C 1
ATOM 1949 O O . ARG A 1 267 ? -10.976 -17.952 -17.891 1.00 70.06 267 ARG A O 1
ATOM 1956 N N . PRO A 1 268 ? -11.097 -20.019 -18.780 1.00 69.69 268 PRO A N 1
ATOM 1957 C CA . PRO A 1 268 ? -9.657 -20.125 -18.997 1.00 69.69 268 PRO A CA 1
ATOM 1958 C C . PRO A 1 268 ? -9.154 -18.964 -19.869 1.00 69.69 268 PRO A C 1
ATOM 1960 O O . PRO A 1 268 ? -9.719 -18.678 -20.922 1.00 69.69 268 PRO A O 1
ATOM 1963 N N . GLY A 1 269 ? -8.104 -18.278 -19.407 1.00 76.12 269 GLY A N 1
ATOM 1964 C CA . GLY A 1 269 ? -7.553 -17.080 -20.055 1.00 76.12 269 GLY A CA 1
ATOM 1965 C C . GLY A 1 269 ? -8.093 -15.751 -19.518 1.00 76.12 269 GLY A C 1
ATOM 1966 O O . GLY A 1 269 ? -7.549 -14.708 -19.872 1.00 76.12 269 GLY A O 1
ATOM 1967 N N . ARG A 1 270 ? -9.107 -15.760 -18.641 1.00 84.62 270 ARG A N 1
ATOM 1968 C CA . ARG A 1 270 ? -9.528 -14.579 -17.878 1.00 84.62 270 ARG A CA 1
ATOM 1969 C C . ARG A 1 270 ? -8.929 -14.623 -16.480 1.00 84.62 270 ARG A C 1
ATOM 1971 O O . ARG A 1 270 ? -8.935 -15.656 -15.815 1.00 84.62 270 ARG A O 1
ATOM 1978 N N . TYR A 1 271 ? -8.437 -13.480 -16.043 1.00 84.81 271 TYR A N 1
ATOM 1979 C CA . TYR A 1 271 ? -7.748 -13.310 -14.783 1.00 84.81 271 TYR A CA 1
ATOM 1980 C C . TYR A 1 271 ? -8.322 -12.109 -14.050 1.00 84.81 271 TYR A C 1
ATOM 1982 O O . TYR A 1 271 ? -8.576 -11.070 -14.658 1.00 84.81 271 TYR A O 1
ATOM 1990 N N . GLN A 1 272 ? -8.531 -12.268 -12.749 1.00 83.81 272 GLN A N 1
ATOM 1991 C CA . GLN A 1 272 ? -9.099 -11.244 -11.886 1.00 83.81 272 GLN A CA 1
ATOM 1992 C C . GLN A 1 272 ? -8.045 -10.804 -10.878 1.00 83.81 272 GLN A C 1
ATOM 1994 O O . GLN A 1 272 ? -7.538 -11.608 -10.095 1.00 83.81 272 GLN A O 1
ATOM 1999 N N . LEU A 1 273 ? -7.686 -9.527 -10.946 1.00 81.50 273 LEU A N 1
ATOM 2000 C CA . LEU A 1 273 ? -6.710 -8.893 -10.077 1.00 81.50 273 LEU A CA 1
ATOM 2001 C C . LEU A 1 273 ? -7.470 -7.913 -9.184 1.00 81.50 273 LEU A C 1
ATOM 2003 O O . LEU A 1 273 ? -7.941 -6.889 -9.688 1.00 81.50 273 LEU A O 1
ATOM 2007 N N . PRO A 1 274 ? -7.652 -8.218 -7.888 1.00 78.25 274 PRO A N 1
ATOM 2008 C CA . PRO A 1 274 ? -8.328 -7.298 -6.994 1.00 78.25 274 PRO A CA 1
ATOM 2009 C C . PRO A 1 274 ? -7.519 -6.003 -6.917 1.00 78.25 274 PRO A C 1
ATOM 2011 O O . PRO A 1 274 ? -6.339 -5.996 -6.565 1.00 78.25 274 PRO A O 1
ATOM 2014 N N . THR A 1 275 ? -8.173 -4.908 -7.274 1.00 78.25 275 THR A N 1
ATOM 2015 C CA . THR A 1 275 ? -7.733 -3.560 -6.937 1.00 78.25 275 THR A CA 1
ATOM 2016 C C . THR A 1 275 ? -8.501 -3.139 -5.689 1.00 78.25 275 THR A C 1
ATOM 2018 O O . THR A 1 275 ? -9.655 -3.521 -5.483 1.00 78.25 275 THR A O 1
ATOM 2021 N N . HIS A 1 276 ? -7.842 -2.412 -4.802 1.00 77.38 276 HIS A N 1
ATOM 2022 C CA . HIS A 1 276 ? -8.431 -2.034 -3.526 1.00 77.38 276 HIS A CA 1
ATOM 2023 C C . HIS A 1 276 ? -9.405 -0.858 -3.682 1.00 77.38 276 HIS A C 1
ATOM 2025 O O . HIS A 1 276 ? -9.855 -0.559 -4.784 1.00 77.38 276 HIS A O 1
ATOM 2031 N N . GLN A 1 277 ? -9.754 -0.208 -2.574 1.00 82.25 277 GLN A N 1
ATOM 2032 C CA . GLN A 1 277 ? -10.664 0.939 -2.523 1.00 82.25 277 GLN A CA 1
ATOM 2033 C C . GLN A 1 277 ? -10.280 2.013 -3.551 1.00 82.25 277 GLN A C 1
ATOM 2035 O O . GLN A 1 277 ? -9.098 2.319 -3.679 1.00 82.25 277 GLN A O 1
ATOM 2040 N N . TRP A 1 278 ? -11.256 2.585 -4.258 1.00 85.44 278 TRP A N 1
ATOM 2041 C CA . TRP A 1 278 ? -11.066 3.660 -5.238 1.00 85.44 278 TRP A CA 1
ATOM 2042 C C . TRP A 1 278 ? -11.810 4.927 -4.833 1.00 85.44 278 TRP A C 1
ATOM 2044 O O . TRP A 1 278 ? -12.997 4.884 -4.495 1.00 85.44 278 TRP A O 1
ATOM 2054 N N . ASP A 1 279 ? -11.115 6.051 -4.944 1.00 86.06 279 ASP A N 1
ATOM 2055 C CA . ASP A 1 279 ? -11.648 7.406 -4.955 1.00 86.06 279 ASP A CA 1
ATOM 2056 C C . ASP A 1 279 ? -11.434 8.049 -6.340 1.00 86.06 279 ASP A C 1
ATOM 2058 O O . ASP A 1 279 ? -11.051 7.383 -7.306 1.00 86.06 279 ASP A O 1
ATOM 2062 N N . VAL A 1 280 ? -11.756 9.339 -6.461 1.00 86.31 280 VAL A N 1
ATOM 2063 C CA . VAL A 1 280 ? -11.405 10.122 -7.652 1.00 86.31 280 VAL A CA 1
ATOM 2064 C C . VAL A 1 280 ? -9.900 10.331 -7.660 1.00 86.31 280 VAL A C 1
ATOM 2066 O O . VAL A 1 280 ? -9.340 10.841 -6.694 1.00 86.31 280 VAL A O 1
ATOM 2069 N N . GLY A 1 281 ? -9.256 10.003 -8.771 1.00 87.31 281 GLY A N 1
ATOM 2070 C CA . GLY A 1 281 ? -7.815 10.128 -8.872 1.00 87.31 281 GLY A CA 1
ATOM 2071 C C . GLY A 1 281 ? -7.237 9.201 -9.918 1.00 87.31 281 GLY A C 1
ATOM 2072 O O . GLY A 1 281 ? -7.934 8.696 -10.797 1.00 87.31 281 GLY A O 1
ATOM 2073 N N . ARG A 1 282 ? -5.930 8.989 -9.825 1.00 87.75 282 ARG A N 1
ATOM 2074 C CA . ARG A 1 282 ? -5.181 8.227 -10.811 1.00 87.75 282 ARG A CA 1
ATOM 2075 C C . ARG A 1 282 ? -4.313 7.180 -10.146 1.00 87.75 282 ARG A C 1
ATOM 2077 O O . ARG A 1 282 ? -3.658 7.467 -9.150 1.00 87.75 282 ARG A O 1
ATOM 2084 N N . ARG A 1 283 ? -4.256 5.995 -10.753 1.00 88.31 283 ARG A N 1
ATOM 2085 C CA . ARG A 1 283 ? -3.319 4.929 -10.387 1.00 88.31 283 ARG A CA 1
ATOM 2086 C C . ARG A 1 283 ? -2.589 4.408 -11.610 1.00 88.31 283 ARG A C 1
ATOM 2088 O O . ARG A 1 283 ? -3.128 4.392 -12.718 1.00 88.31 283 ARG A O 1
ATOM 2095 N N . GLU A 1 284 ? -1.352 3.987 -11.390 1.00 88.38 284 GLU A N 1
ATOM 2096 C CA . GLU A 1 284 ? -0.485 3.436 -12.423 1.00 88.38 284 GLU A CA 1
ATOM 2097 C C . GLU A 1 284 ? -0.050 2.022 -12.043 1.00 88.38 284 GLU A C 1
ATOM 2099 O O . GLU A 1 284 ? 0.395 1.776 -10.919 1.00 88.38 284 GLU A O 1
ATOM 2104 N N . TYR A 1 285 ? -0.147 1.103 -13.000 1.00 88.75 285 TYR A N 1
ATOM 2105 C CA . TYR A 1 285 ? 0.259 -0.284 -12.843 1.00 88.75 285 TYR A CA 1
ATOM 2106 C C . TYR A 1 285 ? 1.277 -0.685 -13.904 1.00 88.75 285 TYR A C 1
ATOM 2108 O O . TYR A 1 285 ? 1.078 -0.442 -15.091 1.00 88.75 285 TYR A O 1
ATOM 2116 N N . LEU A 1 286 ? 2.328 -1.387 -13.497 1.00 89.25 286 LEU A N 1
ATOM 2117 C CA . LEU A 1 286 ? 3.234 -2.095 -14.385 1.00 89.25 286 LEU A CA 1
ATOM 2118 C C . LEU A 1 286 ? 2.760 -3.546 -14.536 1.00 89.25 286 LEU A C 1
ATOM 2120 O O . LEU A 1 286 ? 2.885 -4.360 -13.619 1.00 89.25 286 LEU A O 1
ATOM 2124 N N . LEU A 1 287 ? 2.226 -3.863 -15.713 1.00 90.88 287 LEU A N 1
ATOM 2125 C CA . LEU A 1 287 ? 1.826 -5.203 -16.126 1.00 90.88 287 LEU A CA 1
ATOM 2126 C C . LEU A 1 287 ? 2.977 -5.890 -16.869 1.00 90.88 287 LEU A C 1
ATOM 2128 O O . LEU A 1 287 ? 3.486 -5.360 -17.859 1.00 90.88 287 LEU A O 1
ATOM 2132 N N . GLN A 1 288 ? 3.345 -7.097 -16.444 1.00 90.12 288 GLN A N 1
ATOM 2133 C CA . GLN A 1 288 ? 4.306 -7.952 -17.141 1.00 90.12 288 GLN A CA 1
ATOM 2134 C C . GLN A 1 288 ? 3.624 -9.219 -17.655 1.00 90.12 288 GLN A C 1
ATOM 2136 O O . GLN A 1 288 ? 2.970 -9.931 -16.898 1.00 90.12 288 GLN A O 1
ATOM 2141 N N . LEU A 1 289 ? 3.798 -9.500 -18.945 1.00 90.31 289 LEU A N 1
ATOM 2142 C CA . LEU A 1 289 ? 3.231 -10.642 -19.655 1.00 90.31 289 LEU A CA 1
ATOM 2143 C C . LEU A 1 289 ? 4.360 -11.496 -20.234 1.00 90.31 289 LEU A C 1
ATOM 2145 O O . LEU A 1 289 ? 5.104 -11.035 -21.099 1.00 90.31 289 LEU A O 1
ATOM 2149 N N . GLY A 1 290 ? 4.492 -12.740 -19.780 1.00 89.31 290 GLY A N 1
ATOM 2150 C CA . GLY A 1 290 ? 5.407 -13.706 -20.397 1.00 89.31 290 GLY A CA 1
ATOM 2151 C C . GLY A 1 290 ? 4.747 -14.371 -21.599 1.00 89.31 290 GLY A C 1
ATOM 2152 O O . GLY A 1 290 ? 3.669 -14.943 -21.447 1.00 89.31 290 GLY A O 1
ATOM 2153 N N . VAL A 1 291 ? 5.378 -14.297 -22.771 1.00 87.62 291 VAL A N 1
ATOM 2154 C CA . VAL A 1 291 ? 4.819 -14.760 -24.049 1.00 87.62 291 VAL A CA 1
ATOM 2155 C C . VAL A 1 291 ? 5.776 -15.725 -24.747 1.00 87.62 291 VAL A C 1
ATOM 2157 O O . VAL A 1 291 ? 6.958 -15.417 -24.941 1.00 87.62 291 VAL A O 1
ATOM 2160 N N . ASP A 1 292 ? 5.233 -16.856 -25.194 1.00 84.38 292 ASP A N 1
ATOM 2161 C CA . ASP A 1 292 ? 5.901 -17.792 -26.104 1.00 84.38 292 ASP A CA 1
ATOM 2162 C C . ASP A 1 292 ? 5.808 -17.248 -27.545 1.00 84.38 292 ASP A C 1
ATOM 2164 O O . ASP A 1 292 ? 4.939 -17.619 -28.330 1.00 84.38 292 ASP A O 1
ATOM 2168 N N . ALA A 1 293 ? 6.651 -16.259 -27.861 1.00 81.38 293 ALA A N 1
ATOM 2169 C CA . ALA A 1 293 ? 6.533 -15.448 -29.080 1.00 81.38 293 ALA A CA 1
ATOM 2170 C C . ALA A 1 293 ? 7.125 -16.095 -30.350 1.00 81.38 293 ALA A C 1
ATOM 2172 O O . ALA A 1 293 ? 7.049 -15.516 -31.430 1.00 81.38 293 ALA A O 1
ATOM 2173 N N . ASP A 1 294 ? 7.757 -17.259 -30.237 1.00 76.44 294 ASP A N 1
ATOM 2174 C CA . ASP A 1 294 ? 8.458 -17.966 -31.317 1.00 76.44 294 ASP A CA 1
ATOM 2175 C C . ASP A 1 294 ? 7.525 -18.538 -32.393 1.00 76.44 294 ASP A C 1
ATOM 2177 O O . ASP A 1 294 ? 7.940 -18.719 -33.537 1.00 76.44 294 ASP A O 1
ATOM 2181 N N . THR A 1 295 ? 6.262 -18.774 -32.039 1.00 76.88 295 THR A N 1
ATOM 2182 C CA . THR A 1 295 ? 5.222 -19.272 -32.955 1.00 76.88 295 THR A CA 1
ATOM 2183 C C . THR A 1 295 ? 4.229 -18.193 -33.395 1.00 76.88 295 THR A C 1
ATOM 2185 O O . THR A 1 295 ? 3.302 -18.475 -34.156 1.00 76.88 295 THR A O 1
ATOM 2188 N N . GLU A 1 296 ? 4.417 -16.950 -32.947 1.00 84.81 296 GLU A N 1
ATOM 2189 C CA . GLU A 1 296 ? 3.511 -15.848 -33.258 1.00 84.81 296 GLU A CA 1
ATOM 2190 C C . GLU A 1 296 ? 3.770 -15.265 -34.658 1.00 84.81 296 GLU A C 1
ATOM 2192 O O . GLU A 1 296 ? 4.918 -15.194 -35.111 1.00 84.81 296 GLU A O 1
ATOM 2197 N N . PRO A 1 297 ? 2.720 -14.808 -35.366 1.00 85.56 297 PRO A N 1
ATOM 2198 C CA . PRO A 1 297 ? 2.877 -14.222 -36.686 1.00 85.56 297 PRO A CA 1
ATOM 2199 C C . PRO A 1 297 ? 3.660 -12.907 -36.618 1.00 85.56 297 PRO A C 1
ATOM 2201 O O . PRO A 1 297 ? 3.463 -12.066 -35.738 1.00 85.56 297 PRO A O 1
ATOM 2204 N N . LEU A 1 298 ? 4.547 -12.731 -37.595 1.00 87.62 298 LEU A N 1
ATOM 2205 C CA . LEU A 1 298 ? 5.370 -11.538 -37.757 1.00 87.62 298 LEU A CA 1
ATOM 2206 C C . LEU A 1 298 ? 4.635 -10.463 -38.563 1.00 87.62 298 LEU A C 1
ATOM 2208 O O . LEU A 1 298 ? 3.830 -10.774 -39.438 1.00 87.62 298 LEU A O 1
ATOM 2212 N N . GLY A 1 299 ? 4.967 -9.195 -38.320 1.00 85.44 299 GLY A N 1
ATOM 2213 C CA . GLY A 1 299 ? 4.505 -8.060 -39.120 1.00 85.44 299 GLY A CA 1
ATOM 2214 C C . GLY A 1 299 ? 3.016 -7.732 -38.978 1.00 85.44 299 GLY A C 1
ATOM 2215 O O . GLY A 1 299 ? 2.488 -6.969 -39.787 1.00 85.44 299 GLY A O 1
ATOM 2216 N N . VAL A 1 300 ? 2.341 -8.285 -37.968 1.00 87.69 300 VAL A N 1
ATOM 2217 C CA . VAL A 1 300 ? 0.932 -8.013 -37.660 1.00 87.69 300 VAL A CA 1
ATOM 2218 C C . VAL A 1 300 ? 0.780 -7.540 -36.220 1.00 87.69 300 VAL A C 1
ATOM 2220 O O . VAL A 1 300 ? 1.527 -7.965 -35.335 1.00 87.69 300 VAL A O 1
ATOM 2223 N N . ASP A 1 301 ? -0.194 -6.664 -35.994 1.00 89.50 301 ASP A N 1
ATOM 2224 C CA . ASP A 1 301 ? -0.550 -6.211 -34.654 1.00 89.50 301 ASP A CA 1
ATOM 2225 C C . ASP A 1 301 ? -1.312 -7.328 -33.930 1.00 89.50 301 ASP A C 1
ATOM 2227 O O . ASP A 1 301 ? -2.329 -7.837 -34.405 1.00 89.50 301 ASP A O 1
ATOM 2231 N N . LEU A 1 302 ? -0.802 -7.722 -32.769 1.00 90.50 302 LEU A N 1
ATOM 2232 C CA . LEU A 1 302 ? -1.330 -8.779 -31.923 1.00 90.50 302 LEU A CA 1
ATOM 2233 C C . LEU A 1 302 ? -1.723 -8.215 -30.569 1.00 90.50 302 LEU A C 1
ATOM 2235 O O . LEU A 1 302 ? -0.893 -7.704 -29.817 1.00 90.50 302 LEU A O 1
ATOM 2239 N N . GLN A 1 303 ? -2.994 -8.380 -30.223 1.00 93.44 303 GLN A N 1
ATOM 2240 C CA . GLN A 1 303 ? -3.479 -8.115 -28.879 1.00 93.44 303 GLN A CA 1
ATOM 2241 C C . GLN A 1 303 ? -3.110 -9.284 -27.961 1.00 93.44 303 GLN A C 1
ATOM 2243 O O . GLN A 1 303 ? -3.659 -10.376 -28.093 1.00 93.44 303 GLN A O 1
ATOM 2248 N N . LEU A 1 304 ? -2.195 -9.055 -27.021 1.00 91.44 304 LEU A N 1
ATOM 2249 C CA . LEU A 1 304 ? -1.774 -10.057 -26.035 1.00 91.44 304 LEU A CA 1
ATOM 2250 C C . LEU A 1 304 ? -2.740 -10.156 -24.860 1.00 91.44 304 LEU A C 1
ATOM 2252 O O . LEU A 1 304 ? -2.923 -11.232 -24.295 1.00 91.44 304 LEU A O 1
ATOM 2256 N N . ALA A 1 305 ? -3.345 -9.030 -24.490 1.00 92.50 305 ALA A N 1
ATOM 2257 C CA . ALA A 1 305 ? -4.318 -8.952 -23.417 1.00 92.50 305 ALA A CA 1
ATOM 2258 C C . ALA A 1 305 ? -5.332 -7.835 -23.685 1.00 92.50 305 ALA A C 1
ATOM 2260 O O . ALA A 1 305 ? -5.041 -6.872 -24.391 1.00 92.50 305 ALA A O 1
ATOM 2261 N N . SER A 1 306 ? -6.513 -7.954 -23.093 1.00 93.56 306 SER A N 1
ATOM 2262 C CA . SER A 1 306 ? -7.449 -6.852 -22.883 1.00 93.56 306 SER A CA 1
ATOM 2263 C C . SER A 1 306 ? -7.567 -6.626 -21.383 1.00 93.56 306 SER A C 1
ATOM 2265 O O . SER A 1 306 ? -7.865 -7.572 -20.654 1.00 93.56 306 SER A O 1
ATOM 2267 N N . ALA A 1 307 ? -7.282 -5.405 -20.941 1.00 93.19 307 ALA A N 1
ATOM 2268 C CA . ALA A 1 307 ? -7.444 -4.972 -19.564 1.00 93.19 307 ALA A CA 1
ATOM 2269 C C . ALA A 1 307 ? -8.775 -4.235 -19.421 1.00 93.19 307 ALA A C 1
ATOM 2271 O O . ALA A 1 307 ? -9.078 -3.367 -20.237 1.00 93.19 307 ALA A O 1
ATOM 2272 N N . ALA A 1 308 ? -9.558 -4.582 -18.405 1.00 91.62 308 ALA A N 1
ATOM 2273 C CA . ALA A 1 308 ? -10.824 -3.934 -18.096 1.00 91.62 308 ALA A CA 1
ATOM 2274 C C . ALA A 1 308 ? -10.880 -3.537 -16.619 1.00 91.62 308 ALA A C 1
ATOM 2276 O O . ALA A 1 308 ? -10.525 -4.332 -15.748 1.00 91.62 308 ALA A O 1
ATOM 2277 N N . LEU A 1 309 ? -11.334 -2.318 -16.343 1.00 90.00 309 LEU A N 1
ATOM 2278 C CA . LEU A 1 309 ? -11.509 -1.781 -14.996 1.00 90.00 309 LEU A CA 1
ATOM 2279 C C . LEU A 1 309 ? -12.740 -0.870 -14.985 1.00 90.00 309 LEU A C 1
ATOM 2281 O O . LEU A 1 309 ? -12.782 0.108 -15.726 1.00 90.00 309 LEU A O 1
ATOM 2285 N N . GLY A 1 310 ? -13.733 -1.189 -14.152 1.00 87.44 310 GLY A N 1
ATOM 2286 C CA . GLY A 1 310 ? -15.000 -0.453 -14.147 1.00 87.44 310 GLY A CA 1
ATOM 2287 C C . GLY A 1 310 ? -15.700 -0.544 -15.505 1.00 87.44 310 GLY A C 1
ATOM 2288 O O . GLY A 1 310 ? -15.992 -1.635 -15.974 1.00 87.44 310 GLY A O 1
ATOM 2289 N N . ASP A 1 311 ? -15.961 0.591 -16.143 1.00 87.06 311 ASP A N 1
ATOM 2290 C CA . ASP A 1 311 ? -16.532 0.717 -17.490 1.00 87.06 311 ASP A CA 1
ATOM 2291 C C . ASP A 1 311 ? -15.474 0.832 -18.608 1.00 87.06 311 ASP A C 1
ATOM 2293 O O . ASP A 1 311 ? -15.819 0.768 -19.790 1.00 87.06 311 ASP A O 1
ATOM 2297 N N . ALA A 1 312 ? -14.190 0.939 -18.257 1.00 91.19 312 ALA A N 1
ATOM 2298 C CA . ALA A 1 312 ? -13.097 1.108 -19.206 1.00 91.19 312 ALA A CA 1
ATOM 2299 C C . ALA A 1 312 ? -12.519 -0.227 -19.688 1.00 91.19 312 ALA A C 1
ATOM 2301 O O . ALA A 1 312 ? -12.341 -1.169 -18.910 1.00 91.19 312 ALA A O 1
ATOM 2302 N N . VAL A 1 313 ? -12.144 -0.286 -20.970 1.00 92.94 313 VAL A N 1
ATOM 2303 C CA . VAL A 1 313 ? -11.429 -1.420 -21.571 1.00 92.94 313 VAL A CA 1
ATOM 2304 C C . VAL A 1 313 ? -10.320 -0.907 -22.480 1.00 92.94 313 VAL A C 1
ATOM 2306 O O . VAL A 1 313 ? -10.564 -0.065 -23.341 1.00 92.94 313 VAL A O 1
ATOM 2309 N N . ALA A 1 314 ? -9.117 -1.461 -22.341 1.00 93.38 314 ALA A N 1
ATOM 2310 C CA . ALA A 1 314 ? -7.970 -1.103 -23.164 1.00 93.38 314 ALA A CA 1
ATOM 2311 C C . ALA A 1 314 ? -7.152 -2.339 -23.590 1.00 93.38 314 ALA A C 1
ATOM 2313 O O . ALA A 1 314 ? -6.938 -3.257 -22.789 1.00 93.38 314 ALA A O 1
ATOM 2314 N N . PRO A 1 315 ? -6.695 -2.413 -24.854 1.00 94.38 315 PRO A N 1
ATOM 2315 C CA . PRO A 1 315 ? -5.908 -3.538 -25.344 1.00 94.38 315 PRO A CA 1
ATOM 2316 C C . PRO A 1 315 ? -4.401 -3.343 -25.109 1.00 94.38 315 PRO A C 1
ATOM 2318 O O . PRO A 1 315 ? -3.859 -2.256 -25.284 1.00 94.38 315 PRO A O 1
ATOM 2321 N N . VAL A 1 316 ? -3.696 -4.435 -24.806 1.00 92.31 316 VAL A N 1
ATOM 2322 C CA . VAL A 1 316 ? -2.228 -4.509 -24.838 1.00 92.31 316 VAL A CA 1
ATOM 2323 C C . VAL A 1 316 ? -1.816 -5.094 -26.186 1.00 92.31 316 VAL A C 1
ATOM 2325 O O . VAL A 1 316 ? -1.987 -6.293 -26.418 1.00 92.31 316 VAL A O 1
ATOM 2328 N N . VAL A 1 317 ? -1.284 -4.255 -27.077 1.00 91.19 317 VAL A N 1
ATOM 2329 C CA . VAL A 1 317 ? -0.959 -4.628 -28.464 1.00 91.19 317 VAL A CA 1
ATOM 2330 C C . VAL A 1 317 ? 0.546 -4.596 -28.709 1.00 91.19 317 VAL A C 1
ATOM 2332 O O . VAL A 1 317 ? 1.224 -3.630 -28.365 1.00 91.19 317 VAL A O 1
ATOM 2335 N N . VAL A 1 318 ? 1.064 -5.642 -29.349 1.00 90.00 318 VAL A N 1
ATOM 2336 C CA . VAL A 1 318 ? 2.453 -5.725 -29.818 1.00 90.00 318 VAL A CA 1
ATOM 2337 C C . VAL A 1 318 ? 2.503 -6.125 -31.284 1.00 90.00 318 VAL A C 1
ATOM 2339 O O . VAL A 1 318 ? 1.561 -6.704 -31.808 1.00 90.00 318 VAL A O 1
ATOM 2342 N N . ARG A 1 319 ? 3.636 -5.878 -31.928 1.00 89.62 319 ARG A N 1
ATOM 2343 C CA . ARG A 1 319 ? 3.940 -6.316 -33.285 1.00 89.62 319 ARG A CA 1
ATOM 2344 C C . ARG A 1 319 ? 5.311 -6.976 -33.292 1.00 89.62 319 ARG A C 1
ATOM 2346 O O . ARG A 1 319 ? 6.315 -6.350 -32.934 1.00 89.62 319 ARG A O 1
ATOM 2353 N N . TRP A 1 320 ? 5.347 -8.251 -33.672 1.00 87.12 320 TRP A N 1
ATOM 2354 C CA . TRP A 1 320 ? 6.587 -9.019 -33.740 1.00 87.12 320 TRP A CA 1
ATOM 2355 C C . TRP A 1 320 ? 7.295 -8.783 -35.069 1.00 87.12 320 TRP A C 1
ATOM 2357 O O . TRP A 1 320 ? 6.711 -8.958 -36.133 1.00 87.12 320 TRP A O 1
ATOM 2367 N N . GLU A 1 321 ? 8.570 -8.417 -35.015 1.00 83.19 321 GLU A N 1
ATOM 2368 C CA . GLU A 1 321 ? 9.389 -8.103 -36.183 1.00 83.19 321 GLU A CA 1
ATOM 2369 C C . GLU A 1 321 ? 10.685 -8.922 -36.173 1.00 83.19 321 GLU A C 1
ATOM 2371 O O . GLU A 1 321 ? 11.353 -9.067 -35.145 1.00 83.19 321 GLU A O 1
ATOM 2376 N N . THR A 1 322 ? 11.084 -9.438 -37.339 1.00 73.81 322 THR A N 1
ATOM 2377 C CA . THR A 1 322 ? 12.316 -10.243 -37.506 1.00 73.81 322 THR A CA 1
ATOM 2378 C C . THR A 1 322 ? 13.583 -9.451 -37.219 1.00 73.81 322 THR A C 1
ATOM 2380 O O . THR A 1 322 ? 14.580 -10.006 -36.758 1.00 73.81 322 THR A O 1
ATOM 2383 N N . ARG A 1 323 ? 13.558 -8.144 -37.474 1.00 65.56 323 ARG A N 1
ATOM 2384 C CA . ARG A 1 323 ? 14.593 -7.208 -37.041 1.00 65.56 323 ARG A CA 1
ATOM 2385 C C . ARG A 1 323 ? 13.893 -6.025 -36.394 1.00 65.56 323 ARG A C 1
ATOM 2387 O O . ARG A 1 323 ? 12.946 -5.517 -36.988 1.00 65.56 323 ARG A O 1
ATOM 2394 N N . PRO A 1 324 ? 14.338 -5.563 -35.215 1.00 56.38 324 PRO A N 1
ATOM 2395 C CA . PRO A 1 324 ? 13.796 -4.330 -34.677 1.00 56.38 324 PRO A CA 1
ATOM 2396 C C . PRO A 1 324 ? 14.104 -3.234 -35.696 1.00 56.38 324 PRO A C 1
ATOM 2398 O O . PRO A 1 324 ? 15.265 -3.052 -36.076 1.00 56.38 324 PRO A O 1
ATOM 2401 N N . ARG A 1 325 ? 13.068 -2.551 -36.191 1.00 51.22 325 ARG A N 1
ATOM 2402 C CA . ARG A 1 325 ? 13.253 -1.428 -37.102 1.00 51.22 325 ARG A CA 1
ATOM 2403 C C . ARG A 1 325 ? 14.167 -0.433 -36.391 1.00 51.22 325 ARG A C 1
ATOM 2405 O O . ARG A 1 325 ? 13.928 -0.050 -35.243 1.00 51.22 325 ARG A O 1
ATOM 2412 N N . SER A 1 326 ? 15.264 -0.052 -37.039 1.00 49.75 326 SER A N 1
ATOM 2413 C CA . SER A 1 326 ? 16.087 1.060 -36.576 1.00 49.75 326 SER A CA 1
ATOM 2414 C C . SER A 1 326 ? 15.243 2.316 -36.732 1.00 49.75 326 SER A C 1
ATOM 2416 O O . SER A 1 326 ? 15.311 2.958 -37.773 1.00 49.75 326 SER A O 1
ATOM 2418 N N . LEU A 1 327 ? 14.408 2.626 -35.735 1.00 49.97 327 LEU A N 1
ATOM 2419 C CA . LEU A 1 327 ? 13.600 3.844 -35.744 1.00 49.97 327 LEU A CA 1
ATOM 2420 C C . LEU A 1 327 ? 14.531 5.025 -36.039 1.00 49.97 327 LEU A C 1
ATOM 2422 O O . LEU A 1 327 ? 15.623 5.101 -35.461 1.00 49.97 327 LEU A O 1
ATOM 2426 N N . SER A 1 328 ? 14.150 5.907 -36.954 1.00 44.88 328 SER A N 1
ATOM 2427 C CA . SER A 1 328 ? 14.903 7.138 -37.183 1.00 44.88 328 SER A CA 1
ATOM 2428 C C . SER A 1 328 ? 14.925 7.984 -35.902 1.00 44.88 328 SER A C 1
ATOM 2430 O O . SER A 1 328 ? 14.149 7.772 -34.971 1.00 44.88 328 SER A O 1
ATOM 2432 N N . ALA A 1 329 ? 15.850 8.939 -35.798 1.00 42.59 329 ALA A N 1
ATOM 2433 C CA . ALA A 1 329 ? 15.902 9.811 -34.624 1.00 42.59 329 ALA A CA 1
ATOM 2434 C C . ALA A 1 329 ? 14.614 10.630 -34.425 1.00 42.59 329 ALA A C 1
ATOM 2436 O O . ALA A 1 329 ? 14.287 10.946 -33.291 1.00 42.59 329 ALA A O 1
ATOM 2437 N N . GLU A 1 330 ? 13.892 10.919 -35.508 1.00 37.78 330 GLU A N 1
ATOM 2438 C CA . GLU A 1 330 ? 12.633 11.672 -35.521 1.00 37.78 330 GLU A CA 1
ATOM 2439 C C . GLU A 1 330 ? 11.441 10.782 -35.126 1.00 37.78 330 GLU A C 1
ATOM 2441 O O . GLU A 1 330 ? 10.642 11.181 -34.285 1.00 37.78 330 GLU A O 1
ATOM 2446 N N . GLU A 1 331 ? 11.383 9.527 -35.595 1.00 40.75 331 GLU A N 1
ATOM 2447 C CA . GLU A 1 331 ? 10.376 8.537 -35.154 1.00 40.75 331 GLU A CA 1
ATOM 2448 C C . GLU A 1 331 ? 10.564 8.116 -33.677 1.00 40.75 331 GLU A C 1
ATOM 2450 O O . GLU A 1 331 ? 9.623 7.657 -33.037 1.00 40.75 331 GLU A O 1
ATOM 2455 N N . ARG A 1 332 ? 11.771 8.275 -33.110 1.00 44.31 332 ARG A N 1
ATOM 2456 C CA . ARG A 1 332 ? 12.087 7.951 -31.700 1.00 44.31 332 ARG A CA 1
ATOM 2457 C C . ARG A 1 332 ? 11.654 9.011 -30.693 1.00 44.31 332 ARG A C 1
ATOM 2459 O O . ARG A 1 332 ? 11.522 8.678 -29.519 1.00 44.31 332 ARG A O 1
ATOM 2466 N N . VAL A 1 333 ? 11.517 10.263 -31.124 1.00 39.25 333 VAL A N 1
ATOM 2467 C CA . VAL A 1 333 ? 11.112 11.390 -30.264 1.00 39.25 333 VAL A CA 1
ATOM 2468 C C . VAL A 1 333 ? 9.583 11.445 -30.119 1.00 39.25 333 VAL A C 1
ATOM 2470 O O . VAL A 1 333 ? 9.091 12.013 -29.156 1.00 39.25 333 VAL A O 1
ATOM 2473 N N . GLY A 1 334 ? 8.836 10.784 -31.013 1.00 37.31 334 GLY A N 1
ATOM 2474 C CA . GLY A 1 334 ? 7.368 10.745 -31.012 1.00 37.31 334 GLY A CA 1
ATOM 2475 C C . GLY A 1 334 ? 6.704 9.551 -30.309 1.00 37.31 334 GLY A C 1
ATOM 2476 O O . GLY A 1 334 ? 5.489 9.425 -30.401 1.00 37.31 334 GLY A O 1
ATOM 2477 N N . THR A 1 335 ? 7.447 8.660 -29.640 1.00 47.28 335 THR A N 1
ATOM 2478 C CA . THR A 1 335 ? 6.862 7.525 -28.891 1.00 47.28 335 THR A CA 1
ATOM 2479 C C . THR A 1 335 ? 7.118 7.673 -27.393 1.00 47.28 335 THR A C 1
ATOM 2481 O O . THR A 1 335 ? 8.043 7.048 -26.859 1.00 47.28 335 THR A O 1
ATOM 2484 N N . ASP A 1 336 ? 6.308 8.501 -26.737 1.00 53.56 336 ASP A N 1
ATOM 2485 C CA .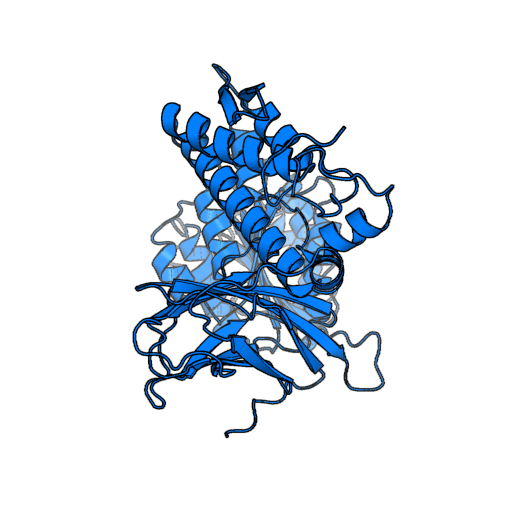 ASP A 1 336 ? 6.269 8.652 -25.275 1.00 53.56 336 ASP A CA 1
ATOM 2486 C C . ASP A 1 336 ? 6.084 7.277 -24.584 1.00 53.56 336 ASP A C 1
ATOM 2488 O O . ASP A 1 336 ? 6.807 6.929 -23.650 1.00 53.56 336 ASP A O 1
ATOM 2492 N N . ASP A 1 337 ? 5.287 6.390 -25.202 1.00 55.59 337 ASP A N 1
ATOM 2493 C CA . ASP A 1 337 ? 4.956 5.031 -24.744 1.00 55.59 337 ASP A CA 1
ATOM 2494 C C . ASP A 1 337 ? 6.166 4.151 -24.364 1.00 55.59 337 ASP A C 1
ATOM 2496 O O . ASP A 1 337 ? 6.089 3.276 -23.498 1.00 55.59 337 ASP A O 1
ATOM 2500 N N . ASN A 1 338 ? 7.310 4.309 -25.041 1.00 67.75 338 ASN A N 1
ATOM 2501 C CA . ASN A 1 338 ? 8.499 3.495 -24.757 1.00 67.75 338 ASN A CA 1
ATOM 2502 C C . ASN A 1 338 ? 9.302 4.047 -23.572 1.00 67.75 338 ASN A C 1
ATOM 2504 O O . ASN A 1 338 ? 10.041 3.304 -22.918 1.00 67.75 338 ASN A O 1
ATOM 2508 N N . LEU A 1 339 ? 9.204 5.352 -23.326 1.00 74.75 339 LEU A N 1
ATOM 2509 C CA . LEU A 1 339 ? 9.910 6.024 -22.251 1.00 74.75 339 LEU A CA 1
ATOM 2510 C C . LEU A 1 339 ? 9.240 5.728 -20.908 1.00 74.75 339 LEU A C 1
ATOM 2512 O O . LEU A 1 339 ? 9.928 5.251 -20.006 1.00 74.75 339 LEU A O 1
ATOM 2516 N N . THR A 1 340 ? 7.918 5.884 -20.816 1.00 80.38 340 THR A N 1
ATOM 2517 C CA . THR A 1 340 ? 7.135 5.590 -19.605 1.00 80.38 340 THR A CA 1
ATOM 2518 C C . THR A 1 340 ? 7.348 4.162 -19.126 1.00 80.38 340 THR A C 1
ATOM 2520 O O . THR A 1 340 ? 7.688 3.944 -17.967 1.00 80.38 340 THR A O 1
ATOM 2523 N N . VAL A 1 341 ? 7.258 3.173 -20.024 1.00 83.31 341 VAL A N 1
ATOM 2524 C CA . VAL A 1 341 ? 7.476 1.758 -19.672 1.00 83.31 341 VAL A CA 1
ATOM 2525 C C . VAL A 1 341 ? 8.899 1.512 -19.171 1.00 83.31 341 VAL A C 1
ATOM 2527 O O . VAL A 1 341 ? 9.102 0.734 -18.242 1.00 83.31 341 VAL A O 1
ATOM 2530 N N . THR A 1 342 ? 9.895 2.172 -19.771 1.00 83.06 342 THR A N 1
ATOM 2531 C CA . THR A 1 342 ? 11.296 2.043 -19.344 1.00 83.06 342 THR A CA 1
ATOM 2532 C C . THR A 1 342 ? 11.508 2.659 -17.959 1.00 83.06 342 THR A C 1
ATOM 2534 O O . THR A 1 342 ? 12.177 2.054 -17.123 1.00 83.06 342 THR A O 1
ATOM 2537 N N . LEU A 1 343 ? 10.935 3.839 -17.706 1.00 82.88 343 LEU A N 1
ATOM 2538 C CA . LEU A 1 343 ? 11.025 4.527 -16.417 1.00 82.88 343 LEU A CA 1
ATOM 2539 C C . LEU A 1 343 ? 10.278 3.767 -15.318 1.00 82.88 343 LEU A C 1
ATOM 2541 O O . LEU A 1 343 ? 10.849 3.547 -14.254 1.00 82.88 343 LEU A O 1
ATOM 2545 N N . ALA A 1 344 ? 9.058 3.296 -15.589 1.00 84.12 344 ALA A N 1
ATOM 2546 C CA . ALA A 1 344 ? 8.274 2.490 -14.654 1.00 84.12 344 ALA A CA 1
ATOM 2547 C C . ALA A 1 344 ? 9.020 1.209 -14.258 1.00 84.12 344 ALA A C 1
ATOM 2549 O O . ALA A 1 344 ? 9.112 0.879 -13.076 1.00 84.12 344 ALA A O 1
ATOM 2550 N N . ASP A 1 345 ? 9.624 0.518 -15.231 1.00 85.12 345 ASP A N 1
ATOM 2551 C CA . ASP A 1 345 ? 10.440 -0.666 -14.963 1.00 85.12 345 ASP A CA 1
ATOM 2552 C C . ASP A 1 345 ? 11.689 -0.343 -14.127 1.00 85.12 345 ASP A C 1
ATOM 2554 O O . ASP A 1 345 ? 12.015 -1.052 -13.173 1.00 85.12 345 ASP A O 1
ATOM 2558 N N . ALA A 1 346 ? 12.392 0.744 -14.455 1.00 86.44 346 ALA A N 1
ATOM 2559 C CA . ALA A 1 346 ? 13.569 1.176 -13.708 1.00 86.44 346 ALA A CA 1
ATOM 2560 C C . ALA A 1 346 ? 13.224 1.568 -12.260 1.00 86.44 346 ALA A C 1
ATOM 2562 O O . ALA A 1 346 ? 13.945 1.175 -11.342 1.00 86.44 346 ALA A O 1
ATOM 2563 N N . LEU A 1 347 ? 12.105 2.268 -12.043 1.00 85.06 347 LEU A N 1
ATOM 2564 C CA . LEU A 1 347 ? 11.595 2.616 -10.715 1.00 85.06 347 LEU A CA 1
ATOM 2565 C C . LEU A 1 347 ? 11.186 1.383 -9.908 1.00 85.06 347 LEU A C 1
ATOM 2567 O O . LEU A 1 347 ? 11.545 1.268 -8.735 1.00 85.06 347 LEU A O 1
ATOM 2571 N N . GLY A 1 348 ? 10.476 0.441 -10.534 1.00 83.88 348 GLY A N 1
ATOM 2572 C CA . GLY A 1 348 ? 10.096 -0.817 -9.895 1.00 83.88 348 GLY A CA 1
ATOM 2573 C C . GLY A 1 348 ? 11.322 -1.599 -9.419 1.00 83.88 348 GLY A C 1
ATOM 2574 O O . GLY A 1 348 ? 11.383 -2.019 -8.262 1.00 83.88 348 GLY A O 1
ATOM 2575 N N . ARG A 1 349 ? 12.344 -1.716 -10.278 1.00 87.19 349 ARG A N 1
ATOM 2576 C CA . ARG A 1 349 ? 13.622 -2.363 -9.942 1.00 87.19 349 ARG A CA 1
ATOM 2577 C C . ARG A 1 349 ? 14.384 -1.627 -8.846 1.00 87.19 349 ARG A C 1
ATOM 2579 O O . ARG A 1 349 ? 14.895 -2.275 -7.940 1.00 87.19 349 ARG A O 1
ATOM 2586 N N . LEU A 1 350 ? 14.450 -0.298 -8.906 1.00 89.94 350 LEU A N 1
ATOM 2587 C CA . LEU A 1 350 ? 15.096 0.524 -7.884 1.00 89.94 350 LEU A CA 1
ATOM 2588 C C . LEU A 1 350 ? 14.511 0.241 -6.501 1.00 89.94 350 LEU A C 1
ATOM 2590 O O . LEU A 1 350 ? 15.264 -0.028 -5.568 1.00 89.94 350 LEU A O 1
ATOM 2594 N N . ARG A 1 351 ? 13.180 0.291 -6.375 1.00 86.50 351 ARG A N 1
ATOM 2595 C CA . ARG A 1 351 ? 12.500 0.045 -5.098 1.00 86.50 351 ARG A CA 1
ATOM 2596 C C . ARG A 1 351 ? 12.733 -1.374 -4.609 1.00 86.50 351 ARG A C 1
ATOM 2598 O O . ARG A 1 351 ? 13.089 -1.563 -3.456 1.00 86.50 351 ARG A O 1
ATOM 2605 N N . GLN A 1 352 ? 12.630 -2.358 -5.501 1.00 87.69 352 GLN A N 1
ATOM 2606 C CA . GLN A 1 352 ? 12.887 -3.753 -5.155 1.00 87.69 352 GLN A CA 1
ATOM 2607 C C . GLN A 1 352 ? 14.315 -3.971 -4.628 1.00 87.69 352 GLN A C 1
ATOM 2609 O O . GLN A 1 352 ? 14.504 -4.688 -3.646 1.00 87.69 352 GLN A O 1
ATOM 2614 N N . GLU A 1 353 ? 15.322 -3.378 -5.271 1.00 93.19 353 GLU A N 1
ATOM 2615 C CA . GLU A 1 353 ? 16.716 -3.486 -4.835 1.00 93.19 353 GLU A CA 1
ATOM 2616 C C . GLU A 1 353 ? 16.971 -2.716 -3.534 1.00 93.19 353 GLU A C 1
ATOM 2618 O O . GLU A 1 353 ? 17.677 -3.219 -2.659 1.00 93.19 353 GLU A O 1
ATOM 2623 N N . LEU A 1 354 ? 16.338 -1.556 -3.348 1.00 92.94 354 LEU A N 1
ATOM 2624 C CA . LEU A 1 354 ? 16.407 -0.811 -2.095 1.00 92.94 354 LEU A CA 1
ATOM 2625 C C . LEU A 1 354 ? 15.807 -1.623 -0.938 1.00 92.94 354 LEU A C 1
ATOM 2627 O O . LEU A 1 354 ? 16.502 -1.868 0.048 1.00 92.94 354 LEU A O 1
ATOM 2631 N N . ASP A 1 355 ? 14.582 -2.130 -1.094 1.00 89.94 355 ASP A N 1
ATOM 2632 C CA . ASP A 1 355 ? 13.890 -2.938 -0.084 1.00 89.94 355 ASP A CA 1
ATOM 2633 C C . ASP A 1 355 ? 14.702 -4.197 0.268 1.00 89.94 355 ASP A C 1
ATOM 2635 O O . ASP A 1 355 ? 14.898 -4.527 1.442 1.00 89.94 355 ASP A O 1
ATOM 2639 N N . ARG A 1 356 ? 15.241 -4.898 -0.744 1.00 92.81 356 ARG A N 1
ATOM 2640 C CA . ARG A 1 356 ? 16.125 -6.062 -0.546 1.00 92.81 356 ARG A CA 1
ATOM 2641 C C . ARG A 1 356 ? 17.392 -5.693 0.215 1.00 92.81 356 ARG A C 1
ATOM 2643 O O . ARG A 1 356 ? 17.811 -6.453 1.089 1.00 92.81 356 ARG A O 1
ATOM 2650 N N . GLY A 1 357 ? 18.003 -4.558 -0.117 1.00 95.81 357 GLY A N 1
ATOM 2651 C CA . GLY A 1 357 ? 19.222 -4.070 0.517 1.00 95.81 357 GLY A CA 1
ATOM 2652 C C . GLY A 1 357 ? 19.010 -3.702 1.979 1.00 95.81 357 GLY A C 1
ATOM 2653 O O . GLY A 1 357 ? 19.754 -4.166 2.844 1.00 95.81 357 GLY A O 1
ATOM 2654 N N . GLN A 1 358 ? 17.950 -2.955 2.276 1.00 94.38 358 GLN A N 1
ATOM 2655 C CA . GLN A 1 358 ? 17.590 -2.571 3.639 1.00 94.38 358 GLN A CA 1
ATOM 2656 C C . GLN A 1 358 ? 17.207 -3.783 4.484 1.00 94.38 358 GLN A C 1
ATOM 2658 O O . GLN A 1 358 ? 17.643 -3.912 5.627 1.00 94.38 358 GLN A O 1
ATOM 2663 N N . LEU A 1 359 ? 16.468 -4.731 3.907 1.00 93.06 359 LEU A N 1
ATOM 2664 C CA . LEU A 1 359 ? 16.124 -5.963 4.599 1.00 93.06 359 LEU A CA 1
ATOM 2665 C C . LEU A 1 359 ? 17.346 -6.856 4.852 1.00 93.06 359 LEU A C 1
ATOM 2667 O O . LEU A 1 359 ? 17.456 -7.494 5.902 1.00 93.06 359 LEU A O 1
ATOM 2671 N N . ALA A 1 360 ? 18.280 -6.925 3.904 1.00 95.62 360 ALA A N 1
ATOM 2672 C CA . ALA A 1 360 ? 19.544 -7.614 4.117 1.00 95.62 360 ALA A CA 1
ATOM 2673 C C . ALA A 1 360 ? 20.356 -6.943 5.235 1.00 95.62 360 ALA A C 1
ATOM 2675 O O . ALA A 1 360 ? 20.885 -7.660 6.083 1.00 95.62 360 ALA A O 1
ATOM 2676 N N . ALA A 1 361 ? 20.395 -5.606 5.285 1.00 95.31 361 ALA A N 1
ATOM 2677 C CA . ALA A 1 361 ? 21.052 -4.854 6.354 1.00 95.31 361 ALA A CA 1
ATOM 2678 C C . ALA A 1 361 ? 20.413 -5.165 7.716 1.00 95.31 361 ALA A C 1
ATOM 2680 O O . ALA A 1 361 ? 21.110 -5.586 8.634 1.00 95.31 361 ALA A O 1
ATOM 2681 N N . HIS A 1 362 ? 19.082 -5.107 7.802 1.00 92.56 362 HIS A N 1
ATOM 2682 C CA . HIS A 1 362 ? 18.324 -5.415 9.017 1.00 92.56 362 HIS A CA 1
ATOM 2683 C C . HIS A 1 362 ? 18.572 -6.844 9.530 1.00 92.56 362 HIS A C 1
ATOM 2685 O O . HIS A 1 362 ? 18.645 -7.089 10.730 1.00 92.56 362 HIS A O 1
ATOM 2691 N N . ARG A 1 363 ? 18.769 -7.804 8.618 1.00 93.44 363 ARG A N 1
ATOM 2692 C CA . ARG A 1 363 ? 19.110 -9.202 8.937 1.00 93.44 363 ARG A CA 1
ATOM 2693 C C . ARG A 1 363 ? 20.612 -9.443 9.133 1.00 93.44 363 ARG A C 1
ATOM 2695 O O . ARG A 1 363 ? 21.030 -10.601 9.155 1.00 93.44 363 ARG A O 1
ATOM 2702 N N . ASN A 1 364 ? 21.425 -8.390 9.224 1.00 94.38 364 ASN A N 1
ATOM 2703 C CA . ASN A 1 364 ? 22.886 -8.444 9.342 1.00 94.38 364 ASN A CA 1
ATOM 2704 C C . ASN A 1 364 ? 23.588 -9.219 8.203 1.00 94.38 364 ASN A C 1
ATOM 2706 O O . ASN A 1 364 ? 24.662 -9.790 8.382 1.00 94.38 364 ASN A O 1
ATOM 2710 N N . ARG A 1 365 ? 23.005 -9.238 6.998 1.00 96.62 365 ARG A N 1
ATOM 2711 C CA . ARG A 1 365 ? 23.562 -9.883 5.793 1.00 96.62 365 ARG A CA 1
ATOM 2712 C C . ARG A 1 365 ? 24.330 -8.870 4.950 1.00 96.62 365 ARG A C 1
ATOM 2714 O O . ARG A 1 365 ? 23.891 -8.493 3.863 1.00 96.62 365 ARG A O 1
ATOM 2721 N N . ARG A 1 366 ? 25.479 -8.443 5.471 1.00 96.25 366 ARG A N 1
ATOM 2722 C CA . ARG A 1 366 ? 26.264 -7.306 4.972 1.00 96.25 366 ARG A CA 1
ATOM 2723 C C . ARG A 1 366 ? 26.553 -7.345 3.466 1.00 96.25 366 ARG A C 1
ATOM 2725 O O . ARG A 1 366 ? 26.141 -6.433 2.761 1.00 96.25 366 ARG A O 1
ATOM 2732 N N . ASP A 1 367 ? 27.128 -8.433 2.957 1.00 97.12 367 ASP A N 1
ATOM 2733 C CA . ASP A 1 367 ? 27.477 -8.554 1.530 1.00 97.12 367 ASP A CA 1
ATOM 2734 C C . ASP A 1 367 ? 26.257 -8.466 0.608 1.00 97.12 367 ASP A C 1
ATOM 2736 O O . ASP A 1 367 ? 26.329 -7.975 -0.517 1.00 97.12 367 ASP A O 1
ATOM 2740 N N . SER A 1 368 ? 25.112 -8.980 1.066 1.00 97.69 368 SER A N 1
ATOM 2741 C CA . SER A 1 368 ? 23.873 -8.892 0.290 1.00 97.69 368 SER A CA 1
ATOM 2742 C C . SER A 1 368 ? 23.283 -7.491 0.347 1.00 97.69 368 SER A C 1
ATOM 2744 O O . SER A 1 368 ? 22.775 -7.017 -0.663 1.00 97.69 368 SER A O 1
ATOM 2746 N N . ALA A 1 369 ? 23.386 -6.823 1.495 1.00 97.62 369 ALA A N 1
ATOM 2747 C CA . ALA A 1 369 ? 22.957 -5.445 1.647 1.00 97.62 369 ALA A CA 1
ATOM 2748 C C . ALA A 1 369 ? 23.765 -4.512 0.743 1.00 97.62 369 ALA A C 1
ATOM 2750 O O . ALA A 1 369 ? 23.174 -3.824 -0.076 1.00 97.62 369 ALA A O 1
ATOM 2751 N N . GLU A 1 370 ? 25.097 -4.554 0.806 1.00 98.31 370 GLU A N 1
ATOM 2752 C CA . GLU A 1 370 ? 25.971 -3.716 -0.027 1.00 98.31 370 GLU A CA 1
ATOM 2753 C C . GLU A 1 370 ? 25.715 -3.944 -1.527 1.00 98.31 370 GLU A C 1
ATOM 2755 O O . GLU A 1 370 ? 25.602 -2.985 -2.287 1.00 98.31 370 GLU A O 1
ATOM 2760 N N . ARG A 1 371 ? 25.496 -5.197 -1.951 1.00 98.31 371 ARG A N 1
ATOM 2761 C CA . ARG A 1 371 ? 25.160 -5.529 -3.346 1.00 98.31 371 ARG A CA 1
ATOM 2762 C C . ARG A 1 371 ? 23.828 -4.926 -3.805 1.00 98.31 371 ARG A C 1
ATOM 2764 O O . ARG A 1 371 ? 23.767 -4.325 -4.874 1.00 98.31 371 ARG A O 1
ATOM 2771 N N . HIS A 1 372 ? 22.765 -5.114 -3.025 1.00 98.19 372 HIS A N 1
ATOM 2772 C CA . HIS A 1 372 ? 21.420 -4.654 -3.384 1.00 98.19 372 HIS A CA 1
ATOM 2773 C C . HIS A 1 372 ? 21.284 -3.127 -3.253 1.00 98.19 372 HIS A C 1
ATOM 2775 O O . HIS A 1 372 ? 20.776 -2.473 -4.161 1.00 98.19 372 HIS A O 1
ATOM 2781 N N . LEU A 1 373 ? 21.827 -2.531 -2.184 1.00 97.56 373 LEU A N 1
ATOM 2782 C CA . LEU A 1 373 ? 21.898 -1.073 -2.032 1.00 97.56 373 LEU A CA 1
ATOM 2783 C C . LEU A 1 373 ? 22.750 -0.447 -3.143 1.00 97.56 373 LEU A C 1
ATOM 2785 O O . LEU A 1 373 ? 22.377 0.590 -3.679 1.00 97.56 373 LEU A O 1
ATOM 2789 N N . GLY A 1 374 ? 23.844 -1.098 -3.547 1.00 98.00 374 GLY A N 1
ATOM 2790 C CA . GLY A 1 374 ? 24.661 -0.694 -4.688 1.00 98.00 374 GLY A CA 1
ATOM 2791 C C . GLY A 1 374 ? 23.886 -0.652 -6.005 1.00 98.00 374 GLY A C 1
ATOM 2792 O O . GLY A 1 374 ? 23.927 0.351 -6.719 1.00 98.00 374 GLY A O 1
ATOM 2793 N N . ALA A 1 375 ? 23.108 -1.699 -6.297 1.00 97.44 375 ALA A N 1
ATOM 2794 C CA . ALA A 1 375 ? 22.230 -1.732 -7.466 1.00 97.44 375 ALA A CA 1
ATOM 2795 C C . ALA A 1 375 ? 21.153 -0.632 -7.417 1.00 97.44 375 ALA A C 1
ATOM 2797 O O . ALA A 1 375 ? 20.890 0.020 -8.431 1.00 97.44 375 ALA A O 1
ATOM 2798 N N . ALA A 1 376 ? 20.568 -0.382 -6.241 1.00 94.94 376 ALA A N 1
ATOM 2799 C CA . ALA A 1 376 ? 19.607 0.699 -6.045 1.00 94.94 376 ALA A CA 1
ATOM 2800 C C . ALA A 1 376 ? 20.245 2.081 -6.272 1.00 94.94 376 ALA A C 1
ATOM 2802 O O . ALA A 1 376 ? 19.722 2.885 -7.039 1.00 94.94 376 ALA A O 1
ATOM 2803 N N . VAL A 1 377 ? 21.414 2.342 -5.683 1.00 95.94 377 VAL A N 1
ATOM 2804 C CA . VAL A 1 377 ? 22.178 3.584 -5.877 1.00 95.94 377 VAL A CA 1
ATOM 2805 C C . VAL A 1 377 ? 22.511 3.806 -7.349 1.00 95.94 377 VAL A C 1
ATOM 2807 O O . VAL A 1 377 ? 22.338 4.914 -7.855 1.00 95.94 377 VAL A O 1
ATOM 2810 N N . GLN A 1 378 ? 22.937 2.759 -8.056 1.00 94.44 378 GLN A N 1
ATOM 2811 C CA . GLN A 1 378 ? 23.245 2.849 -9.478 1.00 94.44 378 GLN A CA 1
ATOM 2812 C C . GLN A 1 378 ? 22.016 3.232 -10.311 1.00 94.44 378 GLN A C 1
ATOM 2814 O O . GLN A 1 378 ? 22.111 4.094 -11.185 1.00 94.44 378 GLN A O 1
ATOM 2819 N N . LEU A 1 379 ? 20.859 2.624 -10.037 1.00 91.19 379 LEU A N 1
ATOM 2820 C CA . LEU A 1 379 ? 19.603 2.971 -10.706 1.00 91.19 379 LEU A CA 1
ATOM 2821 C C . LEU A 1 379 ? 19.169 4.406 -10.377 1.00 91.19 379 LEU A C 1
ATOM 2823 O O . LEU A 1 379 ? 18.801 5.152 -11.281 1.00 91.19 379 LEU A O 1
ATOM 2827 N N . ALA A 1 380 ? 19.269 4.819 -9.112 1.00 88.94 380 ALA A N 1
ATOM 2828 C CA . ALA A 1 380 ? 18.943 6.175 -8.677 1.00 88.94 380 ALA A CA 1
ATOM 2829 C C . ALA A 1 380 ? 19.814 7.225 -9.384 1.00 88.94 380 ALA A C 1
ATOM 2831 O O . ALA A 1 380 ? 19.311 8.231 -9.880 1.00 88.94 380 ALA A O 1
ATOM 2832 N N . HIS A 1 381 ? 21.114 6.945 -9.504 1.00 87.00 381 HIS A N 1
ATOM 2833 C CA . HIS A 1 381 ? 22.082 7.784 -10.207 1.00 87.00 381 HIS A CA 1
ATOM 2834 C C . HIS A 1 381 ? 21.798 7.885 -11.710 1.00 87.00 381 HIS A C 1
ATOM 2836 O O . HIS A 1 381 ? 21.884 8.968 -12.288 1.00 87.00 381 HIS A O 1
ATOM 2842 N N . GLN A 1 382 ? 21.405 6.778 -12.349 1.00 84.06 382 GLN A N 1
ATOM 2843 C CA . GLN A 1 382 ? 20.993 6.764 -13.759 1.00 84.06 382 GLN A CA 1
ATOM 2844 C C . GLN A 1 382 ? 19.708 7.566 -14.001 1.00 84.06 382 GLN A C 1
ATOM 2846 O O . GLN A 1 382 ? 19.595 8.240 -15.024 1.00 84.06 382 GLN A O 1
ATOM 2851 N N . LEU A 1 383 ? 18.758 7.498 -13.065 1.00 81.50 383 LEU A N 1
ATOM 2852 C CA . LEU A 1 383 ? 17.485 8.221 -13.115 1.00 81.50 383 LEU A CA 1
ATOM 2853 C C . LEU A 1 383 ? 17.614 9.693 -12.677 1.00 81.50 383 LEU A C 1
ATOM 2855 O O . LEU A 1 383 ? 16.753 10.505 -13.005 1.00 81.50 383 LEU A O 1
ATOM 2859 N N . GLY A 1 384 ? 18.688 10.065 -11.976 1.00 78.69 384 GLY A N 1
ATOM 2860 C CA . GLY A 1 384 ? 18.881 11.422 -11.455 1.00 78.69 384 GLY A CA 1
ATOM 2861 C C . GLY A 1 384 ? 17.975 11.758 -10.266 1.00 78.69 384 GLY A C 1
ATOM 2862 O O . GLY A 1 384 ? 17.619 12.917 -10.085 1.00 78.69 384 GLY A O 1
ATOM 2863 N N . ILE A 1 385 ? 17.593 10.758 -9.466 1.00 80.06 385 ILE A N 1
ATOM 2864 C CA . ILE A 1 385 ? 16.723 10.918 -8.289 1.00 80.06 385 ILE A CA 1
ATOM 2865 C C . ILE A 1 385 ? 17.536 10.797 -6.996 1.00 80.06 385 ILE A C 1
ATOM 2867 O O . ILE A 1 385 ? 18.345 9.882 -6.838 1.00 80.06 385 ILE A O 1
ATOM 2871 N N . SER A 1 386 ? 17.335 11.729 -6.062 1.00 85.50 386 SER A N 1
ATOM 2872 C CA . SER A 1 386 ? 18.174 11.850 -4.860 1.00 85.50 386 SER A CA 1
ATOM 2873 C C . SER A 1 386 ? 17.662 11.065 -3.656 1.00 85.50 386 SER A C 1
ATOM 2875 O O . SER A 1 386 ? 18.478 10.538 -2.904 1.00 85.50 386 SER A O 1
ATOM 2877 N N . TRP A 1 387 ? 16.342 10.918 -3.493 1.00 86.50 387 TRP A N 1
ATOM 2878 C CA . TRP A 1 387 ? 15.754 10.303 -2.296 1.00 86.50 387 TRP A CA 1
ATOM 2879 C C . TRP A 1 387 ? 16.309 8.899 -1.960 1.00 86.50 387 TRP A C 1
ATOM 2881 O O . TRP A 1 387 ? 16.546 8.644 -0.775 1.00 86.50 387 TRP A O 1
ATOM 2891 N N . PRO A 1 388 ? 16.606 7.988 -2.924 1.00 89.56 388 PRO A N 1
ATOM 2892 C CA . PRO A 1 388 ? 17.191 6.694 -2.579 1.00 89.56 388 PRO A CA 1
ATOM 2893 C C . PRO A 1 388 ? 18.622 6.854 -2.072 1.00 89.56 388 PRO A C 1
ATOM 2895 O O . PRO A 1 388 ? 19.041 6.129 -1.177 1.00 89.56 388 PRO A O 1
ATOM 2898 N N . LEU A 1 389 ? 19.376 7.807 -2.630 1.00 91.25 389 LEU A N 1
ATOM 2899 C CA . LEU A 1 389 ? 20.751 8.091 -2.224 1.00 91.25 389 LEU A CA 1
ATOM 2900 C C . LEU A 1 389 ? 20.781 8.638 -0.797 1.00 91.25 389 LEU A C 1
ATOM 2902 O O . LEU A 1 389 ? 21.588 8.191 0.013 1.00 91.25 389 LEU A O 1
ATOM 2906 N N . ASP A 1 390 ? 19.880 9.569 -0.486 1.00 90.00 390 ASP A N 1
ATOM 2907 C CA . ASP A 1 390 ? 19.772 10.174 0.842 1.00 90.00 390 ASP A CA 1
ATOM 2908 C C . ASP A 1 390 ? 19.398 9.139 1.899 1.00 90.00 390 ASP A C 1
ATOM 2910 O O . ASP A 1 390 ? 19.955 9.152 2.994 1.00 90.00 390 ASP A O 1
ATOM 2914 N N . ARG A 1 391 ? 18.537 8.183 1.541 1.00 91.06 391 ARG A N 1
ATOM 2915 C CA . ARG A 1 391 ? 18.209 7.044 2.396 1.00 91.06 391 ARG A CA 1
ATOM 2916 C C . ARG A 1 391 ? 19.360 6.053 2.546 1.00 91.06 391 ARG A C 1
ATOM 2918 O O . ARG A 1 391 ? 19.608 5.590 3.646 1.00 91.06 391 ARG A O 1
ATOM 2925 N N . VAL A 1 392 ? 20.096 5.719 1.487 1.00 94.88 392 VAL A N 1
ATOM 2926 C CA . VAL A 1 392 ? 21.247 4.800 1.600 1.00 94.88 392 VAL A CA 1
ATOM 2927 C C . VAL A 1 392 ? 22.353 5.404 2.472 1.00 94.88 392 VAL A C 1
ATOM 2929 O O . VAL A 1 392 ? 22.950 4.691 3.278 1.00 94.88 392 VAL A O 1
ATOM 2932 N N . ARG A 1 393 ? 22.568 6.724 2.387 1.00 95.00 393 ARG A N 1
ATOM 2933 C CA . ARG A 1 393 ? 23.548 7.467 3.202 1.00 95.00 393 ARG A CA 1
ATOM 2934 C C . ARG A 1 393 ? 23.312 7.382 4.711 1.00 95.00 393 ARG A C 1
ATOM 2936 O O . ARG A 1 393 ? 24.222 7.677 5.479 1.00 95.00 393 ARG A O 1
ATOM 2943 N N . THR A 1 394 ? 22.116 6.992 5.151 1.00 92.62 394 THR A N 1
ATOM 2944 C CA . THR A 1 394 ? 21.790 6.866 6.580 1.00 92.62 394 THR A CA 1
ATOM 2945 C C . THR A 1 394 ? 22.437 5.643 7.227 1.00 92.62 394 THR A C 1
ATOM 2947 O O . THR A 1 394 ? 22.641 5.637 8.439 1.00 92.62 394 THR A O 1
ATOM 2950 N N . ILE A 1 395 ? 22.767 4.622 6.428 1.00 95.25 395 ILE A N 1
ATOM 2951 C CA . ILE A 1 395 ? 23.309 3.337 6.894 1.00 95.25 395 ILE A CA 1
ATOM 2952 C C . ILE A 1 395 ? 24.612 2.932 6.189 1.00 95.25 395 ILE A C 1
ATOM 2954 O O . ILE A 1 395 ? 25.231 1.939 6.578 1.00 95.25 395 ILE A O 1
ATOM 2958 N N . ALA A 1 396 ? 25.011 3.638 5.127 1.00 96.75 396 ALA A N 1
ATOM 2959 C CA . ALA A 1 396 ? 26.148 3.288 4.285 1.00 96.75 396 ALA A CA 1
ATOM 2960 C C . ALA A 1 396 ? 26.851 4.512 3.687 1.00 96.75 396 ALA A C 1
ATOM 2962 O O . ALA A 1 396 ? 26.231 5.536 3.410 1.00 96.75 396 ALA A O 1
ATOM 2963 N N . ASP A 1 397 ? 28.137 4.359 3.387 1.00 97.31 397 ASP A N 1
ATOM 2964 C CA . ASP A 1 397 ? 28.889 5.269 2.530 1.00 97.31 397 ASP A CA 1
ATOM 2965 C C . ASP A 1 397 ? 28.680 4.879 1.059 1.00 97.31 397 ASP A C 1
ATOM 2967 O O . ASP A 1 397 ? 28.718 3.697 0.699 1.00 97.31 397 ASP A O 1
ATOM 2971 N N . ILE A 1 398 ? 28.464 5.873 0.195 1.00 96.81 398 ILE A N 1
ATOM 2972 C CA . ILE A 1 398 ? 28.399 5.686 -1.259 1.00 96.81 398 ILE A CA 1
ATOM 2973 C C . ILE A 1 398 ? 29.740 6.126 -1.846 1.00 96.81 398 ILE A C 1
ATOM 2975 O O . ILE A 1 398 ? 29.968 7.322 -2.029 1.00 96.81 398 ILE A O 1
ATOM 2979 N N . ASP A 1 399 ? 30.611 5.164 -2.145 1.00 95.62 399 ASP A N 1
ATOM 2980 C CA . ASP A 1 399 ? 31.953 5.432 -2.672 1.00 95.62 399 ASP A CA 1
ATOM 2981 C C . ASP A 1 399 ? 31.907 5.774 -4.177 1.00 95.62 399 ASP A C 1
ATOM 2983 O O . ASP A 1 399 ? 32.635 6.648 -4.647 1.00 95.62 399 ASP A O 1
ATOM 2987 N N . ASP A 1 400 ? 31.029 5.113 -4.946 1.00 92.38 400 ASP A N 1
ATOM 2988 C CA . ASP A 1 400 ? 30.815 5.388 -6.376 1.00 92.38 400 ASP A CA 1
ATOM 2989 C C . ASP A 1 400 ? 29.370 5.077 -6.785 1.00 92.38 400 ASP A C 1
ATOM 2991 O O . ASP A 1 400 ? 28.989 3.919 -6.984 1.00 92.38 400 ASP A O 1
ATOM 2995 N N . ALA A 1 401 ? 28.560 6.124 -6.959 1.00 89.94 401 ALA A N 1
ATOM 2996 C CA . ALA A 1 401 ? 27.159 5.964 -7.330 1.00 89.94 401 ALA A CA 1
ATOM 2997 C C . ALA A 1 401 ? 26.963 5.413 -8.755 1.00 89.94 401 ALA A C 1
ATOM 2999 O O . ALA A 1 401 ? 26.019 4.669 -9.001 1.00 89.94 401 ALA A O 1
ATOM 3000 N N . ALA A 1 402 ? 27.869 5.712 -9.692 1.00 89.31 402 ALA A N 1
ATOM 3001 C CA . ALA A 1 402 ? 27.761 5.256 -11.078 1.00 89.31 402 ALA A CA 1
ATOM 3002 C C . ALA A 1 402 ? 28.030 3.755 -11.217 1.00 89.31 402 ALA A C 1
ATOM 3004 O O . ALA A 1 402 ? 27.408 3.070 -12.038 1.00 89.31 402 ALA A O 1
ATOM 3005 N N . ARG A 1 403 ? 28.957 3.240 -10.406 1.00 92.12 403 ARG A N 1
ATOM 3006 C CA . ARG A 1 403 ? 29.278 1.810 -10.335 1.00 92.12 403 ARG A CA 1
ATOM 3007 C C . ARG A 1 403 ? 28.446 1.049 -9.303 1.00 92.12 403 ARG A C 1
ATOM 3009 O O . ARG A 1 403 ? 28.513 -0.175 -9.295 1.00 92.12 403 ARG A O 1
ATOM 3016 N N . GLY A 1 404 ? 27.678 1.745 -8.465 1.00 95.69 404 GLY A N 1
ATOM 3017 C CA . GLY A 1 404 ? 26.912 1.128 -7.383 1.00 95.69 404 GLY A CA 1
ATOM 3018 C C . GLY A 1 404 ? 27.801 0.576 -6.269 1.00 95.69 404 GLY A C 1
ATOM 3019 O O . GLY A 1 404 ? 27.502 -0.475 -5.712 1.00 95.69 404 GLY A O 1
ATOM 3020 N N . ILE A 1 405 ? 28.923 1.237 -5.971 1.00 97.44 405 ILE A N 1
ATOM 3021 C CA . ILE A 1 405 ? 29.824 0.832 -4.887 1.00 97.44 405 ILE A CA 1
ATOM 3022 C C . ILE A 1 405 ? 29.345 1.497 -3.600 1.00 97.44 405 ILE A C 1
ATOM 3024 O O . ILE A 1 405 ? 29.400 2.720 -3.457 1.00 97.44 405 ILE A O 1
ATOM 3028 N N . VAL A 1 406 ? 28.859 0.666 -2.682 1.00 98.00 406 VAL A N 1
ATOM 3029 C CA . VAL A 1 406 ? 28.297 1.063 -1.391 1.00 98.00 406 VAL A CA 1
ATOM 3030 C C . VAL A 1 406 ? 28.958 0.233 -0.301 1.00 98.00 406 VAL A C 1
ATOM 3032 O O . VAL A 1 406 ? 29.095 -0.981 -0.446 1.00 98.00 406 VAL A O 1
ATOM 3035 N N . ARG A 1 407 ? 29.332 0.879 0.802 1.00 97.75 407 ARG A N 1
ATOM 3036 C CA . ARG A 1 407 ? 29.943 0.240 1.966 1.00 97.75 407 ARG A CA 1
ATOM 3037 C C . ARG A 1 407 ? 29.118 0.571 3.197 1.00 97.75 407 ARG A C 1
ATOM 3039 O O . ARG A 1 407 ? 29.038 1.727 3.595 1.00 97.75 407 ARG A O 1
ATOM 3046 N N . LEU A 1 408 ? 28.501 -0.435 3.812 1.00 97.12 408 LEU A N 1
ATOM 3047 C CA . LEU A 1 408 ? 27.698 -0.227 5.020 1.00 97.12 408 LEU A CA 1
ATOM 3048 C C . LEU A 1 408 ? 28.547 0.420 6.128 1.00 97.12 408 LEU A C 1
ATOM 3050 O O . LEU A 1 408 ? 29.759 0.204 6.219 1.00 97.12 408 LEU A O 1
ATOM 3054 N N . HIS A 1 409 ? 27.939 1.167 7.037 1.00 96.25 409 HIS A N 1
ATOM 3055 C CA . HIS A 1 409 ? 28.657 1.615 8.230 1.00 96.25 409 HIS A CA 1
ATOM 3056 C C . HIS A 1 409 ? 28.979 0.421 9.139 1.00 96.25 409 HIS A C 1
ATOM 3058 O O . HIS A 1 409 ? 28.376 -0.652 9.029 1.00 96.25 409 HIS A O 1
ATOM 3064 N N . GLN A 1 410 ? 29.980 0.562 10.013 1.00 91.62 410 GLN A N 1
ATOM 3065 C CA . GLN A 1 410 ? 30.285 -0.476 11.014 1.00 91.62 410 GLN A CA 1
ATOM 3066 C C . GLN A 1 410 ? 29.140 -0.617 12.025 1.00 91.62 410 GLN A C 1
ATOM 3068 O O . GLN A 1 410 ? 28.803 -1.722 12.437 1.00 91.62 410 GLN A O 1
ATOM 3073 N N . SER A 1 411 ? 28.517 0.510 12.361 1.00 91.00 411 SER A N 1
ATOM 3074 C CA . SER A 1 411 ? 27.310 0.622 13.169 1.00 91.00 411 SER A CA 1
ATOM 3075 C C . SER A 1 411 ? 26.428 1.710 12.572 1.00 91.00 411 SER A C 1
ATOM 3077 O O . SER A 1 411 ? 26.941 2.747 12.156 1.00 91.00 411 SER A O 1
ATOM 3079 N N . TYR A 1 412 ? 25.122 1.490 12.564 1.00 93.44 412 TYR A N 1
ATOM 3080 C CA . TYR A 1 412 ? 24.123 2.455 12.118 1.00 93.44 412 TYR A CA 1
ATOM 3081 C C . TYR A 1 412 ? 22.859 2.304 12.963 1.00 93.44 412 TYR A C 1
ATOM 3083 O O . TYR A 1 412 ? 22.655 1.278 13.621 1.00 93.44 412 TYR A O 1
ATOM 3091 N N . ASP A 1 413 ? 22.029 3.341 12.953 1.00 90.75 413 ASP A N 1
ATOM 3092 C CA . ASP A 1 413 ? 20.786 3.394 13.712 1.00 90.75 413 ASP A CA 1
ATOM 3093 C C . ASP A 1 413 ? 19.775 2.367 13.168 1.00 90.75 413 ASP A C 1
ATOM 3095 O O . ASP A 1 413 ? 19.285 2.466 12.039 1.00 90.75 413 ASP A O 1
ATOM 3099 N N . GLN A 1 414 ? 19.488 1.348 13.980 1.00 88.44 414 GLN A N 1
ATOM 3100 C CA . GLN A 1 414 ? 18.549 0.282 13.632 1.00 88.44 414 GLN A CA 1
ATOM 3101 C C . GLN A 1 414 ? 17.101 0.766 13.632 1.00 88.44 414 GLN A C 1
ATOM 3103 O O . GLN A 1 414 ? 16.305 0.259 12.845 1.00 88.44 414 GLN A O 1
ATOM 3108 N N . ASP A 1 415 ? 16.752 1.738 14.470 1.00 87.19 415 ASP A N 1
ATOM 3109 C CA . ASP A 1 415 ? 15.389 2.261 14.543 1.00 87.19 415 ASP A CA 1
ATOM 3110 C C . ASP A 1 415 ? 15.096 3.119 13.317 1.00 87.19 415 ASP A C 1
ATOM 3112 O O . ASP A 1 415 ? 14.042 2.976 12.693 1.00 87.19 415 ASP A O 1
ATOM 3116 N N . ARG A 1 416 ? 16.088 3.895 12.868 1.00 88.19 416 ARG A N 1
ATOM 3117 C CA . ARG A 1 416 ? 16.022 4.577 11.573 1.00 88.19 416 ARG A CA 1
ATOM 3118 C C . ARG A 1 416 ? 15.902 3.601 10.403 1.00 88.19 416 ARG A C 1
ATOM 3120 O O . ARG A 1 416 ? 15.079 3.819 9.519 1.00 88.19 416 ARG A O 1
ATOM 3127 N N . LEU A 1 417 ? 16.671 2.509 10.392 1.00 91.56 417 LEU A N 1
ATOM 3128 C CA . LEU A 1 417 ? 16.551 1.499 9.336 1.00 91.56 417 LEU A CA 1
ATOM 3129 C C . LEU A 1 417 ? 15.159 0.850 9.326 1.00 91.56 417 LEU A C 1
ATOM 3131 O O . LEU A 1 417 ? 14.564 0.690 8.261 1.00 91.56 417 LEU A O 1
ATOM 3135 N N . ARG A 1 418 ? 14.620 0.492 10.497 1.00 90.62 418 ARG A N 1
ATOM 3136 C CA . ARG A 1 418 ? 13.252 -0.032 10.620 1.00 90.62 418 ARG A CA 1
ATOM 3137 C C . ARG A 1 418 ? 12.236 0.971 10.074 1.00 90.62 418 ARG A C 1
ATOM 3139 O O . ARG A 1 418 ? 11.367 0.576 9.299 1.00 90.62 418 ARG A O 1
ATOM 3146 N N . ALA A 1 419 ? 12.373 2.253 10.420 1.00 89.19 419 ALA A N 1
ATOM 3147 C CA . ALA A 1 419 ? 11.541 3.343 9.905 1.00 89.19 419 ALA A CA 1
ATOM 3148 C C . ALA A 1 419 ? 11.598 3.457 8.382 1.00 89.19 419 ALA A C 1
ATOM 3150 O O . ALA A 1 419 ? 10.556 3.555 7.732 1.00 89.19 419 ALA A O 1
ATOM 3151 N N . ASP A 1 420 ? 12.795 3.394 7.803 1.00 88.94 420 ASP A N 1
ATOM 3152 C CA . ASP A 1 420 ? 12.967 3.454 6.356 1.00 88.94 420 ASP A CA 1
ATOM 3153 C C . ASP A 1 420 ? 12.353 2.231 5.647 1.00 88.94 420 ASP A C 1
ATOM 3155 O O . ASP A 1 420 ? 11.760 2.388 4.580 1.00 88.94 420 ASP A O 1
ATOM 3159 N N . ILE A 1 421 ? 12.447 1.027 6.232 1.00 90.56 421 ILE A N 1
ATOM 3160 C CA . ILE A 1 421 ? 11.794 -0.185 5.700 1.00 90.56 421 ILE A CA 1
ATOM 3161 C C . ILE A 1 421 ? 10.269 -0.056 5.784 1.00 90.56 421 ILE A C 1
ATOM 3163 O O . ILE A 1 421 ? 9.567 -0.393 4.830 1.00 90.56 421 ILE A O 1
ATOM 3167 N N . LEU A 1 422 ? 9.750 0.421 6.919 1.00 88.75 422 LEU A N 1
ATOM 3168 C CA . LEU A 1 422 ? 8.314 0.580 7.125 1.00 88.75 422 LEU A CA 1
ATOM 3169 C C . LEU A 1 422 ? 7.733 1.594 6.148 1.00 88.75 422 LEU A C 1
ATOM 3171 O O . LEU A 1 422 ? 6.792 1.273 5.437 1.00 88.75 422 LEU A O 1
ATOM 3175 N N . THR A 1 423 ? 8.297 2.796 6.094 1.00 84.75 423 THR A N 1
ATOM 3176 C CA . THR A 1 423 ? 7.786 3.877 5.240 1.00 84.75 423 THR A CA 1
ATOM 3177 C C . THR A 1 423 ? 7.982 3.579 3.756 1.00 84.75 423 THR A C 1
ATOM 3179 O O . THR A 1 423 ? 7.155 3.968 2.936 1.00 84.75 423 THR A O 1
ATOM 3182 N N . GLY A 1 424 ? 9.024 2.826 3.387 1.00 80.12 424 GLY A N 1
ATOM 3183 C CA . GLY A 1 424 ? 9.330 2.565 1.985 1.00 80.12 424 GLY A CA 1
ATOM 3184 C C . GLY A 1 424 ? 9.667 3.854 1.230 1.00 80.12 424 GLY A C 1
ATOM 3185 O O . GLY A 1 424 ? 9.787 4.938 1.802 1.00 80.12 424 GLY A O 1
ATOM 3186 N N . GLY A 1 425 ? 9.973 3.744 -0.061 1.00 67.00 425 GLY A N 1
ATOM 3187 C CA . GLY A 1 425 ? 10.366 4.887 -0.893 1.00 67.00 425 GLY A CA 1
ATOM 3188 C C . GLY A 1 425 ? 9.222 5.429 -1.735 1.00 67.00 425 GLY A C 1
ATOM 3189 O O . GLY A 1 425 ? 8.752 4.710 -2.618 1.00 67.00 425 GLY A O 1
ATOM 3190 N N . ASP A 1 426 ? 8.841 6.691 -1.525 1.00 62.94 426 ASP A N 1
ATOM 3191 C CA . ASP A 1 426 ? 7.930 7.396 -2.424 1.00 62.94 426 ASP A CA 1
ATOM 3192 C C . ASP A 1 426 ? 8.734 8.143 -3.494 1.00 62.94 426 ASP A C 1
ATOM 3194 O O . ASP A 1 426 ? 9.415 9.130 -3.228 1.00 62.94 426 ASP A O 1
ATOM 3198 N N . ALA A 1 427 ? 8.709 7.600 -4.708 1.00 58.66 427 ALA A N 1
ATOM 3199 C CA . ALA A 1 427 ? 9.359 8.203 -5.870 1.00 58.66 427 ALA A CA 1
ATOM 3200 C C . ALA A 1 427 ? 8.347 8.812 -6.847 1.00 58.66 427 ALA A C 1
ATOM 3202 O O . ALA A 1 427 ? 8.743 9.165 -7.955 1.00 58.66 427 ALA A O 1
ATOM 3203 N N . GLY A 1 428 ? 7.055 8.817 -6.494 1.00 66.50 428 GLY A N 1
ATOM 3204 C CA . GLY A 1 428 ? 5.979 9.030 -7.455 1.00 66.50 428 GLY A CA 1
ATOM 3205 C C . GLY A 1 428 ? 5.897 7.930 -8.523 1.00 66.50 428 GLY A C 1
ATOM 3206 O O . GLY A 1 428 ? 6.496 6.852 -8.409 1.00 66.50 428 GLY A O 1
ATOM 3207 N N . THR A 1 429 ? 5.117 8.194 -9.565 1.00 72.94 429 THR A N 1
ATOM 3208 C CA . THR A 1 429 ? 4.947 7.315 -10.733 1.00 72.94 429 THR A CA 1
ATOM 3209 C C . THR A 1 429 ? 5.952 7.638 -11.845 1.00 72.94 429 THR A C 1
ATOM 3211 O O . THR A 1 429 ? 6.634 8.665 -11.810 1.00 72.94 429 THR A O 1
ATOM 3214 N N . ALA A 1 430 ? 6.045 6.787 -12.876 1.00 73.69 430 ALA A N 1
ATOM 3215 C CA . ALA A 1 430 ? 6.866 7.100 -14.052 1.00 73.69 430 ALA A CA 1
ATOM 3216 C C . ALA A 1 430 ? 6.415 8.403 -14.727 1.00 73.69 430 ALA A C 1
ATOM 3218 O O . ALA A 1 430 ? 7.236 9.188 -15.198 1.00 73.69 430 ALA A O 1
ATOM 3219 N N . GLN A 1 431 ? 5.108 8.640 -14.722 1.00 73.00 431 GLN A N 1
ATOM 3220 C CA . GLN A 1 431 ? 4.470 9.856 -15.198 1.00 73.00 431 GLN A CA 1
ATOM 3221 C C . GLN A 1 431 ? 4.830 11.109 -14.394 1.00 73.00 431 GLN A C 1
ATOM 3223 O O . GLN A 1 431 ? 5.002 12.173 -14.986 1.00 73.00 431 GLN A O 1
ATOM 3228 N N . ASP A 1 432 ? 4.965 11.003 -13.072 1.00 75.00 432 ASP A N 1
ATOM 3229 C CA . ASP A 1 432 ? 5.390 12.140 -12.248 1.00 75.00 432 ASP A CA 1
ATOM 3230 C C . ASP A 1 432 ? 6.831 12.525 -12.573 1.00 75.00 432 ASP A C 1
ATOM 3232 O O . ASP A 1 432 ? 7.106 13.696 -12.825 1.00 75.00 432 ASP A O 1
ATOM 3236 N N . LEU A 1 433 ? 7.716 11.534 -12.730 1.00 72.62 433 LEU A N 1
ATOM 3237 C CA . LEU A 1 433 ? 9.067 11.799 -13.216 1.00 72.62 433 LEU A CA 1
ATOM 3238 C C . LEU A 1 433 ? 9.063 12.415 -14.615 1.00 72.62 433 LEU A C 1
ATOM 3240 O O . LEU A 1 433 ? 9.806 13.355 -14.856 1.00 72.62 433 LEU A O 1
ATOM 3244 N N . LEU A 1 434 ? 8.236 11.922 -15.543 1.00 70.75 434 LEU A N 1
ATOM 3245 C CA . LEU A 1 434 ? 8.097 12.515 -16.879 1.00 70.75 434 LEU A CA 1
ATOM 3246 C C . LEU A 1 434 ? 7.645 13.973 -16.833 1.00 70.75 434 LEU A C 1
ATOM 3248 O O . LEU A 1 434 ? 8.179 14.792 -17.581 1.00 70.75 434 LEU A O 1
ATOM 3252 N N . ARG A 1 435 ? 6.707 14.309 -15.944 1.00 69.81 435 ARG A N 1
ATOM 3253 C CA . ARG A 1 435 ? 6.267 15.689 -15.725 1.00 69.81 435 ARG A CA 1
ATOM 3254 C C . ARG A 1 435 ? 7.413 16.548 -15.201 1.00 69.81 435 ARG A C 1
ATOM 3256 O O . ARG A 1 435 ? 7.675 17.604 -15.771 1.00 69.81 435 ARG A O 1
ATOM 3263 N N . ASP A 1 436 ? 8.137 16.072 -14.193 1.00 63.59 436 ASP A N 1
ATOM 3264 C CA . ASP A 1 436 ? 9.312 16.766 -13.658 1.00 63.59 436 ASP A CA 1
ATOM 3265 C C . ASP A 1 436 ? 10.395 16.937 -14.741 1.00 63.59 436 ASP A C 1
ATOM 3267 O O . ASP A 1 436 ? 10.988 18.008 -14.883 1.00 63.59 436 ASP A O 1
ATOM 3271 N N . TYR A 1 437 ? 10.587 15.919 -15.589 1.00 58.50 437 TYR A N 1
ATOM 3272 C CA . TYR A 1 437 ? 11.503 15.950 -16.729 1.00 58.50 437 TYR A CA 1
ATOM 3273 C C . TYR A 1 437 ? 11.065 16.914 -17.841 1.00 58.50 437 TYR A C 1
ATOM 3275 O O . TYR A 1 437 ? 11.932 17.422 -18.553 1.00 58.50 437 TYR A O 1
ATOM 3283 N N . ALA A 1 438 ? 9.769 17.182 -18.017 1.00 54.41 438 ALA A N 1
ATOM 3284 C CA . ALA A 1 438 ? 9.262 18.094 -19.045 1.00 54.41 438 ALA A CA 1
ATOM 3285 C C . ALA A 1 438 ? 9.557 19.576 -18.735 1.00 54.41 438 ALA A C 1
ATOM 3287 O O . ALA A 1 438 ? 9.481 20.418 -19.629 1.00 54.41 438 ALA A O 1
ATOM 3288 N N . HIS A 1 439 ? 9.923 19.899 -17.489 1.00 50.88 439 HIS A N 1
ATOM 3289 C CA . HIS A 1 439 ? 10.116 21.273 -17.019 1.00 50.88 439 HIS A CA 1
ATOM 3290 C C . HIS A 1 439 ? 11.586 21.752 -16.927 1.00 50.88 439 HIS A C 1
ATOM 3292 O O . HIS A 1 439 ? 11.809 22.891 -16.520 1.00 50.88 439 HIS A O 1
ATOM 3298 N N . GLY A 1 440 ? 12.599 20.957 -17.311 1.00 49.31 440 GLY A N 1
ATOM 3299 C CA . GLY A 1 440 ? 14.013 21.404 -17.329 1.00 49.31 440 GLY A CA 1
ATOM 3300 C C . GLY A 1 440 ? 14.604 21.702 -18.729 1.00 49.31 440 GLY A C 1
ATOM 3301 O O . GLY A 1 440 ? 13.864 21.997 -19.661 1.00 49.31 440 GLY A O 1
ATOM 3302 N N . VAL A 1 441 ? 15.940 21.658 -18.918 1.00 52.03 441 VAL A N 1
ATOM 3303 C CA . VAL A 1 441 ? 16.645 22.086 -20.169 1.00 52.03 441 VAL A CA 1
ATOM 3304 C C . VAL A 1 441 ? 17.284 20.933 -20.974 1.00 52.03 441 VAL A C 1
ATOM 3306 O O . VAL A 1 441 ? 18.317 20.418 -20.543 1.00 52.03 441 VAL A O 1
ATOM 3309 N N . GLU A 1 442 ? 16.711 20.545 -22.132 1.00 53.66 442 GLU A N 1
ATOM 3310 C CA . GLU A 1 442 ? 17.043 19.339 -22.947 1.00 53.66 442 GLU A CA 1
ATOM 3311 C C . GLU A 1 442 ? 18.559 19.043 -23.053 1.00 53.66 442 GLU A C 1
ATOM 3313 O O . GLU A 1 442 ? 19.310 19.843 -23.613 1.00 53.66 442 GLU A O 1
ATOM 3318 N N . ARG A 1 443 ? 19.031 17.874 -22.574 1.00 60.62 443 ARG A N 1
ATOM 3319 C CA . ARG A 1 443 ? 20.426 17.419 -22.778 1.00 60.62 443 ARG A CA 1
ATOM 3320 C C . ARG A 1 443 ? 20.482 16.273 -23.782 1.00 60.62 443 ARG A C 1
ATOM 3322 O O . ARG A 1 443 ? 19.687 15.339 -23.724 1.00 60.62 443 ARG A O 1
ATOM 3329 N N . ARG A 1 444 ? 21.443 16.304 -24.709 1.00 61.59 444 ARG A N 1
ATOM 3330 C CA . ARG A 1 444 ? 21.633 15.230 -25.700 1.00 61.59 444 ARG A CA 1
ATOM 3331 C C . ARG A 1 444 ? 22.684 14.238 -25.234 1.00 61.59 444 ARG A C 1
ATOM 3333 O O . ARG A 1 444 ? 23.734 14.622 -24.728 1.00 61.59 444 ARG A O 1
ATOM 3340 N N . CYS A 1 445 ? 22.428 12.953 -25.469 1.00 63.28 445 CYS A N 1
ATOM 3341 C CA . CYS A 1 445 ? 23.432 11.925 -25.234 1.00 63.28 445 CYS A CA 1
ATOM 3342 C C . CYS A 1 445 ? 24.668 12.144 -26.129 1.00 63.28 445 CYS A C 1
ATOM 3344 O O . CYS A 1 445 ? 24.514 12.262 -27.346 1.00 63.28 445 CYS A O 1
ATOM 3346 N N . PRO A 1 446 ? 25.896 12.166 -25.570 1.00 67.56 446 PRO A N 1
ATOM 3347 C CA . PRO A 1 446 ? 27.109 12.403 -26.354 1.00 67.56 446 PRO A CA 1
ATOM 3348 C C . PRO A 1 446 ? 27.544 11.183 -27.179 1.00 67.56 446 PRO A C 1
ATOM 3350 O O . PRO A 1 446 ? 28.440 11.292 -28.016 1.00 67.56 446 PRO A O 1
ATOM 3353 N N . ARG A 1 447 ? 26.933 10.009 -26.963 1.00 71.94 447 ARG A N 1
ATOM 3354 C CA . ARG A 1 447 ? 27.298 8.771 -27.658 1.00 71.94 447 ARG A CA 1
ATOM 3355 C C . ARG A 1 447 ? 26.897 8.829 -29.140 1.00 71.94 447 ARG A C 1
ATOM 3357 O O . ARG A 1 447 ? 25.705 8.972 -29.434 1.00 71.94 447 ARG A O 1
ATOM 3364 N N . PRO A 1 448 ? 27.833 8.611 -30.084 1.00 63.38 448 PRO A N 1
ATOM 3365 C CA . PRO A 1 448 ? 27.517 8.540 -31.508 1.00 63.38 448 PRO A CA 1
ATOM 3366 C C . PRO A 1 448 ? 26.437 7.482 -31.783 1.00 63.38 448 PRO A C 1
ATOM 3368 O O . PRO A 1 448 ? 26.606 6.307 -31.462 1.00 63.38 448 PRO A O 1
ATOM 3371 N N . GLY A 1 449 ? 25.300 7.910 -32.340 1.00 63.84 449 GLY A N 1
ATOM 3372 C CA . GLY A 1 449 ? 24.150 7.044 -32.643 1.00 63.84 449 GLY A CA 1
ATOM 3373 C C . GLY A 1 449 ? 23.047 7.002 -31.573 1.00 63.84 449 GLY A C 1
ATOM 3374 O O . GLY A 1 449 ? 21.946 6.534 -31.870 1.00 63.84 449 GLY A O 1
ATOM 3375 N N . CYS A 1 450 ? 23.277 7.549 -30.373 1.00 59.47 450 CYS A N 1
ATOM 3376 C CA . CYS A 1 450 ? 22.243 7.715 -29.351 1.00 59.47 450 CYS A CA 1
ATOM 3377 C C . CYS A 1 450 ? 21.650 9.130 -29.436 1.00 59.47 450 CYS A C 1
ATOM 3379 O O . CYS A 1 450 ? 22.178 10.069 -28.857 1.00 59.47 450 CYS A O 1
ATOM 3381 N N . ARG A 1 451 ? 20.558 9.305 -30.191 1.00 55.91 451 ARG A N 1
ATOM 3382 C CA . ARG A 1 451 ? 19.896 10.618 -30.359 1.00 55.91 451 ARG A CA 1
ATOM 3383 C C . ARG A 1 451 ? 18.752 10.867 -29.367 1.00 55.91 451 ARG A C 1
ATOM 3385 O O . ARG A 1 451 ? 17.887 11.683 -29.655 1.00 55.91 451 ARG A O 1
ATOM 3392 N N . ARG A 1 452 ? 18.695 10.135 -28.247 1.00 54.19 452 ARG A N 1
ATOM 3393 C CA . ARG A 1 452 ? 17.616 10.332 -27.271 1.00 54.19 452 ARG A CA 1
ATOM 3394 C C . ARG A 1 452 ? 17.821 11.643 -26.502 1.00 54.19 452 ARG A C 1
ATOM 3396 O O . ARG A 1 452 ? 18.948 11.863 -26.041 1.00 54.19 452 ARG A O 1
ATOM 3403 N N . PRO A 1 453 ? 16.764 12.458 -26.327 1.00 50.47 453 PRO A N 1
ATOM 3404 C CA . PRO A 1 453 ? 16.770 13.483 -25.302 1.00 50.47 453 PRO A CA 1
ATOM 3405 C C . PRO A 1 453 ? 16.921 12.784 -23.959 1.00 50.47 453 PRO A C 1
ATOM 3407 O O . PRO A 1 453 ? 16.273 11.774 -23.671 1.00 50.47 453 PRO A O 1
ATOM 3410 N N . ALA A 1 454 ? 17.855 13.270 -23.167 1.00 52.84 454 ALA A N 1
ATOM 3411 C CA . ALA A 1 454 ? 17.894 12.929 -21.775 1.00 52.84 454 ALA A CA 1
ATOM 3412 C C . ALA A 1 454 ? 16.895 13.788 -21.011 1.00 52.84 454 ALA A C 1
ATOM 3414 O O . ALA A 1 454 ? 16.829 14.998 -21.234 1.00 52.84 454 ALA A O 1
ATOM 3415 N N . GLY A 1 455 ? 16.153 13.148 -20.106 1.00 48.22 455 GLY A N 1
ATOM 3416 C CA . GLY A 1 455 ? 15.282 13.842 -19.168 1.00 48.22 455 GLY A CA 1
ATOM 3417 C C . GLY A 1 455 ? 16.063 14.842 -18.319 1.00 48.22 455 GLY A C 1
ATOM 3418 O O . GLY A 1 455 ? 17.280 14.757 -18.158 1.00 48.22 455 GLY A O 1
ATOM 3419 N N . LEU A 1 456 ? 15.348 15.819 -17.792 1.00 52.72 456 LEU A N 1
ATOM 3420 C CA . LEU A 1 456 ? 15.890 17.031 -17.197 1.00 52.72 456 LEU A CA 1
ATOM 3421 C C . LEU A 1 456 ? 15.825 16.941 -15.690 1.00 52.72 456 LEU A C 1
ATOM 3423 O O . LEU A 1 456 ? 14.930 17.528 -15.099 1.00 52.72 456 LEU A O 1
ATOM 3427 N N . PRO A 1 457 ? 16.658 16.073 -15.086 1.00 51.62 457 PRO A N 1
ATOM 3428 C CA . PRO A 1 457 ? 18.057 16.380 -14.761 1.00 51.62 457 PRO A CA 1
ATOM 3429 C C . PRO A 1 457 ? 18.985 15.141 -14.845 1.00 51.62 457 PRO A C 1
ATOM 3431 O O . PRO A 1 457 ? 19.894 14.967 -14.032 1.00 51.62 457 PRO A O 1
ATOM 3434 N N . ALA A 1 458 ? 18.740 14.236 -15.794 1.00 57.72 458 ALA A N 1
ATOM 3435 C CA . ALA A 1 458 ? 19.457 12.971 -15.882 1.00 57.72 458 ALA A CA 1
ATOM 3436 C C . ALA A 1 458 ? 20.961 13.203 -16.094 1.00 57.72 458 ALA A C 1
ATOM 3438 O O . ALA A 1 458 ? 21.382 13.902 -17.018 1.00 57.72 458 ALA A O 1
ATOM 3439 N N . ALA A 1 459 ? 21.781 12.575 -15.251 1.00 61.28 459 ALA A N 1
ATOM 3440 C CA . ALA A 1 459 ? 23.231 12.560 -15.419 1.00 61.28 459 ALA A CA 1
ATOM 3441 C C . ALA A 1 459 ? 23.677 11.510 -16.452 1.00 61.28 459 ALA A C 1
ATOM 3443 O O . ALA A 1 459 ? 24.805 11.576 -16.935 1.00 61.28 459 ALA A O 1
ATOM 3444 N N . TYR A 1 460 ? 22.804 10.554 -16.808 1.00 65.50 460 TYR A N 1
ATOM 3445 C CA . TYR A 1 460 ? 23.085 9.475 -17.761 1.00 65.50 460 TYR A CA 1
ATOM 3446 C C . TYR A 1 460 ? 21.913 9.219 -18.707 1.00 65.50 460 TYR A C 1
ATOM 3448 O O . TYR A 1 460 ? 20.745 9.360 -18.356 1.00 65.50 460 TYR A O 1
ATOM 3456 N N . CYS A 1 461 ? 22.216 8.801 -19.933 1.00 67.56 461 CYS A N 1
ATOM 3457 C CA . CYS A 1 461 ? 21.192 8.378 -20.873 1.00 67.56 461 CYS A CA 1
ATOM 3458 C C . CYS A 1 461 ? 20.567 7.062 -20.395 1.00 67.56 461 CYS A C 1
ATOM 3460 O O . CYS A 1 461 ? 21.207 6.018 -20.460 1.00 67.56 461 CYS A O 1
ATOM 3462 N N . ILE A 1 462 ? 19.288 7.072 -20.032 1.00 60.09 462 ILE A N 1
ATOM 3463 C CA . ILE A 1 462 ? 18.534 5.884 -19.586 1.00 60.09 462 ILE A CA 1
ATOM 3464 C C . ILE A 1 462 ? 18.494 4.713 -20.594 1.00 60.09 462 ILE A C 1
ATOM 3466 O O . ILE A 1 462 ? 18.062 3.616 -20.266 1.00 60.09 462 ILE A O 1
ATOM 3470 N N . THR A 1 463 ? 18.888 4.937 -21.853 1.00 58.50 463 THR A N 1
ATOM 3471 C CA . THR A 1 463 ? 18.899 3.901 -22.901 1.00 58.50 463 THR A CA 1
ATOM 3472 C C . THR A 1 463 ? 20.253 3.231 -23.058 1.00 58.50 463 THR A C 1
ATOM 3474 O O . THR A 1 463 ? 20.308 2.029 -23.294 1.00 58.50 463 THR A O 1
ATOM 3477 N N . CYS A 1 464 ? 21.345 3.993 -22.980 1.00 62.88 464 CYS A N 1
ATOM 3478 C CA . CYS A 1 464 ? 22.690 3.467 -23.229 1.00 62.88 464 CYS A CA 1
ATOM 3479 C C . CYS A 1 464 ? 23.645 3.594 -22.037 1.00 62.88 464 CYS A C 1
ATOM 3481 O O . CYS A 1 464 ? 24.761 3.090 -22.123 1.00 62.88 464 CYS A O 1
ATOM 3483 N N . GLY A 1 465 ? 23.229 4.254 -20.956 1.00 61.16 465 GLY A N 1
ATOM 3484 C CA . GLY A 1 465 ? 24.021 4.481 -19.748 1.00 61.16 465 GLY A CA 1
ATOM 3485 C C . GLY A 1 465 ? 25.142 5.513 -19.893 1.00 61.16 465 GLY A C 1
ATOM 3486 O O . GLY A 1 465 ? 25.962 5.620 -18.991 1.00 61.16 465 GLY A O 1
ATOM 3487 N N . GLU A 1 466 ? 25.224 6.254 -21.005 1.00 69.81 466 GLU A N 1
ATOM 3488 C CA . GLU A 1 466 ? 26.308 7.222 -21.233 1.00 69.81 466 GLU A CA 1
ATOM 3489 C C . GLU A 1 466 ? 26.110 8.497 -20.395 1.00 69.81 466 GLU A C 1
ATOM 3491 O O . GLU A 1 466 ? 24.989 9.017 -20.397 1.00 69.81 466 GLU A O 1
ATOM 3496 N N . PRO A 1 467 ? 27.154 9.042 -19.740 1.00 67.88 467 PRO A N 1
ATOM 3497 C CA . PRO A 1 467 ? 27.058 10.305 -19.018 1.00 67.88 467 PRO A CA 1
ATOM 3498 C C . PRO A 1 467 ? 26.659 11.455 -19.943 1.00 67.88 467 PRO A C 1
ATOM 3500 O O . PRO A 1 467 ? 27.169 11.600 -21.054 1.00 67.88 467 PRO A O 1
ATOM 3503 N N . LEU A 1 468 ? 25.745 12.284 -19.466 1.00 67.31 468 LEU A N 1
ATOM 3504 C CA . LEU A 1 468 ? 25.202 13.442 -20.155 1.00 67.31 468 LEU A CA 1
ATOM 3505 C C . LEU A 1 468 ? 25.945 14.669 -19.639 1.00 67.31 468 LEU A C 1
ATOM 3507 O O . LEU A 1 468 ? 25.912 14.952 -18.443 1.00 67.31 468 LEU A O 1
ATOM 3511 N N . ARG A 1 469 ? 26.674 15.348 -20.526 1.00 58.59 469 ARG A N 1
ATOM 3512 C CA . ARG A 1 469 ? 27.375 16.591 -20.186 1.00 58.59 469 ARG A CA 1
ATOM 3513 C C . ARG A 1 469 ? 26.406 17.757 -20.251 1.00 58.59 469 ARG A C 1
ATOM 3515 O O . ARG A 1 469 ? 25.694 17.855 -21.273 1.00 58.59 469 ARG A O 1
#